Protein 9BAL (pdb70)

Organism: NCBI:txid537011

Sequence (552 aa):
LDPNAQLTTSSLLQTYGDFSLMDTYRNYIITGFTQHFAGGWNVTNYAGAVHHEDDIARRRIWDRYYEVAIKNLVDAIHKSEEDKANLNAALRIHRRVYLLSVLADTYGDIPASEAGLGYISGISNPKYDTVEDLLYGWFFTTELDACEQQQLGTGTDHISGDVTSMMGGDVAKWKKYANSLRMRYAMRISDVNPSKGQEEFEKAMNHADGYIASAADDAYIKYADSPYTYYDGANDYDFRTNALGEILYGQDPSSPTFVSSTLFYQLQNTGDPRLYRICRHYYNIKRSQVVKPDKEQNIDLTDEVLAYFQRNNIGEEPCNTGSAWYENWMNNVADAAEFPTLAKLAEQDANSYDNSDDYRRARLMRPCLNIDFEMPSCPGILITSAEVDFLLAEAKTKGWNVSSGGDAEESHYEAGVRASMMEEMMLNNYYLTSNKISEDEINAFIANNQLGENPKQTINTQAWILHMMNPSEAWANMMRRSDYPALLDRSRLATFPGDGFVYDDPNMSSMPTRLRYPELEGQYNSVNYKAAIERMGGTDDWHKKLWWDKSDVVNVQGDFNPPYGKGYIKIGSG

Solvent-accessible surface area: 20248 Å² total; per-residue (Å²): 190,76,17,19,48,12,0,34,45,0,1,18,0,7,12,8,0,4,21,0,2,5,0,12,14,2,0,1,2,4,6,0,6,0,6,3,0,8,108,18,13,2,23,20,10,2,0,3,36,25,61,35,58,10,1,65,34,0,5,45,44,4,13,111,22,0,0,92,22,0,14,39,0,34,105,66,0,148,122,49,24,7,0,11,0,0,0,43,0,2,28,0,6,0,0,3,13,0,0,7,3,0,3,22,0,1,2,82,83,4,28,74,24,41,33,79,43,144,55,94,2,88,6,9,46,5,91,93,2,1,20,76,0,3,91,20,0,54,47,0,0,96,43,2,41,98,18,150,33,134,3,72,6,20,41,4,29,4,62,17,61,41,49,54,1,29,57,1,0,0,0,0,3,0,8,0,0,2,6,0,4,49,36,44,75,87,63,0,62,107,14,0,34,94,0,21,104,42,106,48,21,48,0,71,55,46,84,20,8,0,39,0,117,16,26,89,30,88,9,72,19,94,104,50,54,164,125,41,96,15,115,18,5,0,2,0,6,0,2,2,0,71,57,33,37,13,9,10,2,0,0,1,7,0,1,19,38,0,77,119,38,58,5,21,3,20,45,19,1,0,41,0,14,1,8,46,100,16,32,49,90,82,5,38,119,134,31,3,18,64,4,1,111,39,0,52,41,12,8,144,133,80,129,67,9,10,32,10,3,10,14,3,3,0,24,73,8,32,144,11,107,31,4,91,8,82,56,0,74,54,0,15,143,54,14,143,151,55,58,139,13,14,64,51,70,70,32,24,6,12,0,1,7,0,7,1,15,8,7,0,4,34,0,55,8,14,0,14,0,0,4,4,2,6,1,16,6,13,7,0,3,0,66,58,72,62,15,116,6,101,48,85,16,46,58,31,1,53,43,0,1,82,22,1,0,62,17,9,13,90,46,13,8,84,65,93,111,5,52,114,113,60,0,61,56,6,9,73,123,22,86,15,53,186,60,42,64,64,30,1,3,12,6,4,4,7,14,7,6,15,7,4,15,10,1,3,1,11,1,1,2,1,14,33,7,19,5,3,32,16,76,62,8,37,61,32,89,82,74,60,8,83,56,87,24,135,66,29,62,31,1,14,2,0,77,3,5,81,123,21,19,140,131,5,46,112,30,36,143,41,2,20,115,118,28,71,28,94,24,54,6,37,80,70,14,69,0,4,116,59,110,23,57,78,60,52,106,18,113,24,94,80,37,124,17,9,62,145,158,82,78,112

InterPro domains:
  IPR011990 Tetratricopeptide-like helical domain superfamily [SSF48452] (30-576)
  IPR041662 SusD-like 2 [PF12771] (66-544)

Foldseek 3Di:
DALLQLVLFLQLCPQLALLLLLLVVQAQLLLLQQFDAFPRVLQDQLLVHDDLSNLARLVVVCLQRNVLSLQVSLVVCPQAQQSNLSSLLSLLLSVVLVCQFAFFAFDPPCHPCVNVQNDFGFGHGPVVSLVVLLVSLVVSLVSNPVGPDFSCSDQKLCRRPSLLVSQDSLLVQLVSLLLQCVLDVVSSLVSNCCSCPDPSHHFQAQNSFIWGWADQFWDDNCPPSVPRPSRFRSNLLCQCNPDVLGHIFGAPQNLCVCVVLVNPCNPVFWFFFLAQPADSGWGDCVRSPTQRVLLVVLCVVVVHDADAHHRNHHLPPLQDDFDFLVSGVVLVVVCVVPVVRRRDRSSSSSSRGTGGDSLLRGGRQIGGSDGSLVVLLSLLVCQVVVRPGPDHSQVSLLVSQVNLLVCCVPGGDPDDRQDPVSSVVSSVSQTCPDPNLQSSLQSVLVSCSSVSSSNLSSCLQSLDDAAADSVQDDHCVVVVRDNPDPPSNSFSHGFHNPCCCVSNVVSSQVVCVVQPGHRGRNGHHSSRDDHRHHDPFFDDPDGDTGDPPPPD

B-factor: mean 19.86, std 8.1, range [9.6, 83.69]

Radius of gyration: 23.1 Å; Cα contacts (8 Å, |Δi|>4): 1048; chains: 1; bounding box: 60×59×62 Å

Structure (mmCIF, N/CA/C/O backbone):
data_9BAL
#
_entry.id   9BAL
#
_cell.length_a   68.960
_cell.length_b   77.410
_cell.length_c   100.090
_cell.angle_alpha   90.000
_cell.angle_beta   90.000
_cell.angle_gamma   90.000
#
_symmetry.space_group_name_H-M   'P 21 21 21'
#
loop_
_entity.id
_entity.type
_entity.pdbx_description
1 polymer 'Surface glycan-binding protein A (SGBP-A)'
2 branched beta-D-glucopyranose-(1-4)-beta-D-glucopyranose-(1-4)-beta-D-glucopyranose-(1-4)-beta-D-glucopyranose-(1-4)-beta-D-glucopyranose
3 non-polymer 'MAGNESIUM ION'
4 water water
#
loop_
_atom_site.group_PDB
_atom_site.id
_atom_site.type_symbol
_atom_site.label_atom_id
_atom_site.label_alt_id
_atom_site.label_comp_id
_atom_site.label_asym_id
_atom_site.label_entity_id
_atom_site.label_seq_id
_atom_site.pdbx_PDB_ins_code
_atom_site.Cartn_x
_atom_site.Cartn_y
_atom_site.Cartn_z
_atom_site.occupancy
_atom_site.B_iso_or_equiv
_atom_site.auth_seq_id
_atom_site.auth_comp_id
_atom_site.auth_asym_id
_atom_site.auth_atom_id
_atom_site.pdbx_PDB_model_num
ATOM 1 N N . LEU A 1 19 ? -46.54657 11.32362 -25.37228 1.000 54.27111 48 LEU A N 1
ATOM 2 C CA . LEU A 1 19 ? -47.35574 10.52592 -26.28741 1.000 53.08913 48 LEU A CA 1
ATOM 3 C C . LEU A 1 19 ? -47.32865 11.12367 -27.69407 1.000 43.62735 48 LEU A C 1
ATOM 4 O O . LEU A 1 19 ? -47.36302 10.40134 -28.68821 1.000 49.64008 48 LEU A O 1
ATOM 9 N N . ASP A 1 20 ? -47.26983 12.44449 -27.77111 1.000 33.91966 49 ASP A N 1
ATOM 10 C CA . ASP A 1 20 ? -47.12259 13.11845 -29.05597 1.000 26.47569 49 ASP A CA 1
ATOM 11 C C . ASP A 1 20 ? -45.66870 12.99598 -29.51694 1.000 22.50904 49 ASP A C 1
ATOM 12 O O . ASP A 1 20 ? -44.75745 13.23506 -28.72254 1.000 19.41081 49 ASP A O 1
ATOM 17 N N . PRO A 1 21 ? -45.40444 12.57294 -30.75976 1.000 16.81131 50 PRO A N 1
ATOM 18 C CA . PRO A 1 21 ? -44.00687 12.29950 -31.12982 1.000 15.57054 50 PRO A CA 1
ATOM 19 C C . PRO A 1 21 ? -43.11380 13.53682 -31.14719 1.000 13.95389 50 PRO A C 1
ATOM 20 O O . PRO A 1 21 ? -41.91143 13.40608 -30.90222 1.000 14.88819 50 PRO A O 1
ATOM 24 N N . ASN A 1 22 ? -43.64659 14.73464 -31.42099 1.000 15.13454 51 ASN A N 1
ATOM 25 C CA . ASN A 1 22 ? -42.80612 15.92067 -31.27916 1.000 13.33729 51 ASN A CA 1
ATOM 26 C C . ASN A 1 22 ? -42.41908 16.14475 -29.82474 1.000 14.01331 51 ASN A C 1
ATOM 27 O O . ASN A 1 22 ? -41.28781 16.55158 -29.53943 1.000 13.16140 51 ASN A O 1
ATOM 32 N N . ALA A 1 23 ? -43.32019 15.83710 -28.89125 1.000 13.60054 52 ALA A N 1
ATOM 33 C CA . ALA A 1 23 ? -42.97260 15.98235 -27.48010 1.000 13.40082 52 ALA A CA 1
ATOM 34 C C . ALA A 1 23 ? -41.93608 14.95606 -27.05830 1.000 13.14874 52 ALA A C 1
ATOM 35 O O . ALA A 1 23 ? -41.08341 15.24936 -26.21088 1.000 13.87687 52 ALA A O 1
ATOM 37 N N . GLN A 1 24 ? -41.94989 13.76989 -27.68049 1.000 13.72817 53 GLN A N 1
ATOM 38 C CA . GLN A 1 24 ? -40.92435 12.77195 -27.39632 1.000 13.65539 53 GLN A CA 1
ATOM 39 C C . GLN A 1 24 ? -39.57211 13.20845 -27.94412 1.000 12.78865 53 GLN A C 1
ATOM 40 O O . GLN A 1 24 ? -38.52782 12.98262 -27.31175 1.000 13.58107 53 GLN A O 1
ATOM 46 N N . LEU A 1 25 ? -39.56171 13.86915 -29.10658 1.000 12.42157 54 LEU A N 1
ATOM 47 C CA . LEU A 1 25 ? -38.32443 14.48646 -29.57287 1.000 11.84522 54 LEU A CA 1
ATOM 48 C C . LEU A 1 25 ? -37.81786 15.50803 -28.56093 1.000 10.70187 54 LEU A C 1
ATOM 49 O O . LEU A 1 25 ? -36.62893 15.52412 -28.22263 1.000 11.53196 54 LEU A O 1
ATOM 54 N N . THR A 1 26 ? -38.70567 16.38089 -28.07752 1.000 11.32686 55 THR A N 1
ATOM 55 C CA . THR A 1 26 ? -38.27855 17.39767 -27.11204 1.000 11.66605 55 THR A CA 1
ATOM 56 C C . THR A 1 26 ? -37.61953 16.76432 -25.89409 1.000 12.02686 55 THR A C 1
ATOM 57 O O . THR A 1 26 ? -36.53302 17.18880 -25.46866 1.000 11.94147 55 THR A O 1
ATOM 61 N N . THR A 1 27 ? -38.29107 15.77463 -25.29448 1.000 11.90528 56 THR A N 1
ATOM 62 C CA . THR A 1 27 ? -37.76326 15.14578 -24.08916 1.000 12.40437 56 THR A CA 1
ATOM 63 C C . THR A 1 27 ? -36.40617 14.51776 -24.34682 1.000 12.32440 56 THR A C 1
ATOM 64 O O . THR A 1 27 ? -35.47458 14.65936 -23.53643 1.000 11.60708 56 THR A O 1
ATOM 68 N N . SER A 1 28 ? -36.27125 13.82134 -25.47830 1.000 11.19261 57 SER A N 1
ATOM 69 C CA A SER A 1 28 ? -35.02568 13.12395 -25.76301 0.670 11.25013 57 SER A CA 1
ATOM 70 C CA B SER A 1 28 ? -35.02396 13.12183 -25.75712 0.330 11.28424 57 SER A CA 1
ATOM 71 C C . SER A 1 28 ? -33.88561 14.08689 -26.05746 1.000 11.07741 57 SER A C 1
ATOM 72 O O . SER A 1 28 ? -32.73508 13.80362 -25.71263 1.000 12.36696 57 SER A O 1
ATOM 77 N N . LEU A 1 29 ? -34.18060 15.22142 -26.70107 1.000 11.44256 58 LEU A N 1
ATOM 78 C CA . LEU A 1 29 ? -33.15209 16.23230 -26.92053 1.000 10.01933 58 LEU A CA 1
ATOM 79 C C . LEU A 1 29 ? -32.72755 16.86191 -25.60697 1.000 10.19331 58 LEU A C 1
ATOM 80 O O . LEU A 1 29 ? -31.52648 16.99441 -25.32430 1.000 11.34970 58 LEU A O 1
ATOM 85 N N . LEU A 1 30 ? -33.70170 17.27504 -24.79294 1.000 10.17982 59 LEU A N 1
ATOM 86 C CA . LEU A 1 30 ? -33.34369 17.94286 -23.54359 1.000 9.59832 59 LEU A CA 1
ATOM 87 C C . LEU A 1 30 ? -32.59097 17.02080 -22.60060 1.000 10.97502 59 LEU A C 1
ATOM 88 O O . LEU A 1 30 ? -31.73509 17.48911 -21.84482 1.000 11.61500 59 LEU A O 1
ATOM 93 N N . GLN A 1 31 ? -32.89157 15.71213 -22.61013 1.000 10.83133 60 GLN A N 1
ATOM 94 C CA . GLN A 1 31 ? -32.21432 14.82684 -21.66245 1.000 11.18682 60 GLN A CA 1
ATOM 95 C C . GLN A 1 31 ? -30.70821 14.80691 -21.86079 1.000 12.42679 60 GLN A C 1
ATOM 96 O O . GLN A 1 31 ? -29.95941 14.60168 -20.89507 1.000 13.14920 60 GLN A O 1
ATOM 102 N N . THR A 1 32 ? -30.24362 15.03315 -23.09113 1.000 12.04266 61 THR A N 1
ATOM 103 C CA . THR A 1 32 ? -28.83439 14.90793 -23.43941 1.000 10.21997 61 THR A CA 1
ATOM 104 C C . THR A 1 32 ? -27.92790 15.51889 -22.37690 1.000 11.87385 61 THR A C 1
ATOM 105 O O . THR A 1 32 ? -27.05133 14.83909 -21.82070 1.000 13.34840 61 THR A O 1
ATOM 109 N N . TYR A 1 33 ? -28.14545 16.80157 -22.07520 1.000 11.09475 62 TYR A N 1
ATOM 110 C CA . TYR A 1 33 ? -27.40808 17.47556 -21.00924 1.000 11.57407 62 TYR A CA 1
ATOM 111 C C . TYR A 1 33 ? -28.28879 17.86147 -19.83920 1.000 13.19294 62 TYR A C 1
ATOM 112 O O . TYR A 1 33 ? -27.77582 18.42258 -18.86791 1.000 13.80216 62 TYR A O 1
ATOM 121 N N . GLY A 1 34 ? -29.59173 17.62363 -19.91145 1.000 10.27460 63 GLY A N 1
ATOM 122 C CA . GLY A 1 34 ? -30.47063 18.15317 -18.89356 1.000 11.84464 63 GLY A CA 1
ATOM 123 C C . GLY A 1 34 ? -30.78641 17.24297 -17.74173 1.000 11.52227 63 GLY A C 1
ATOM 124 O O . GLY A 1 34 ? -31.49157 17.68346 -16.83748 1.000 13.14380 63 GLY A O 1
ATOM 125 N N . ASP A 1 35 ? -30.28978 16.00439 -17.73401 1.000 13.83025 64 ASP A N 1
ATOM 126 C CA . ASP A 1 35 ? -30.64514 15.01840 -16.71286 1.000 12.93897 64 ASP A CA 1
ATOM 127 C C . ASP A 1 35 ? -29.53416 14.94860 -15.66484 1.000 13.17817 64 ASP A C 1
ATOM 128 O O . ASP A 1 35 ? -28.46803 14.36494 -15.89682 1.000 13.44688 64 ASP A O 1
ATOM 133 N N . PHE A 1 36 ? -29.79141 15.55653 -14.49674 1.000 12.55285 65 PHE A N 1
ATOM 134 C CA . PHE A 1 36 ? -28.79394 15.57382 -13.43271 1.000 13.55714 65 PHE A CA 1
ATOM 135 C C . PHE A 1 36 ? -28.43721 14.16752 -12.96993 1.000 16.18772 65 PHE A C 1
ATOM 136 O O . PHE A 1 36 ? -27.32185 13.94117 -12.48378 1.000 15.70828 65 PHE A O 1
ATOM 144 N N . SER A 1 37 ? -29.35222 13.21303 -13.13670 1.000 15.22616 66 SER A N 1
ATOM 145 C CA . SER A 1 37 ? -29.14041 11.88053 -12.59947 1.000 18.14276 66 SER A CA 1
ATOM 146 C C . SER A 1 37 ? -28.20323 11.04467 -13.45632 1.000 17.14453 66 SER A C 1
ATOM 147 O O . SER A 1 37 ? -27.87021 9.92626 -13.05332 1.000 22.89358 66 SER A O 1
ATOM 150 N N . LEU A 1 38 ? -27.74052 11.54304 -14.60058 1.000 13.52956 67 LEU A N 1
ATOM 151 C CA . LEU A 1 38 ? -26.60682 10.90576 -15.24076 1.000 15.71832 67 LEU A CA 1
ATOM 152 C C . LEU A 1 38 ? -25.33219 11.72403 -15.14956 1.000 14.99127 67 LEU A C 1
ATOM 153 O O . LEU A 1 38 ? -24.27320 11.21788 -15.52541 1.000 15.27145 67 LEU A O 1
ATOM 158 N N . MET A 1 39 ? -25.39304 12.95412 -14.61982 1.000 14.58028 68 MET A N 1
ATOM 159 C CA . MET A 1 39 ? -24.21391 13.81867 -14.62784 1.000 15.83558 68 MET A CA 1
ATOM 160 C C . MET A 1 39 ? -23.12926 13.39209 -13.65832 1.000 14.87808 68 MET A C 1
ATOM 161 O O . MET A 1 39 ? -21.98839 13.83863 -13.81940 1.000 14.77693 68 MET A O 1
ATOM 166 N N . ASP A 1 40 ? -23.43271 12.56146 -12.66086 1.000 13.75177 69 ASP A N 1
ATOM 167 C CA . ASP A 1 40 ? -22.34157 12.06227 -11.83093 1.000 14.39942 69 ASP A CA 1
ATOM 168 C C . ASP A 1 40 ? -21.33281 11.26999 -12.65064 1.000 14.95644 69 ASP A C 1
ATOM 169 O O . ASP A 1 40 ? -20.14883 11.26880 -12.32115 1.000 15.47528 69 ASP A O 1
ATOM 174 N N . THR A 1 41 ? -21.74668 10.62534 -13.74423 1.000 12.18636 70 THR A N 1
ATOM 175 C CA . THR A 1 41 ? -20.75457 9.94710 -14.57098 1.000 11.92830 70 THR A CA 1
ATOM 176 C C . THR A 1 41 ? -19.79639 10.95662 -15.19065 1.000 12.26174 70 THR A C 1
ATOM 177 O O . THR A 1 41 ? -18.59730 10.68387 -15.32470 1.000 12.56333 70 THR A O 1
ATOM 181 N N . TYR A 1 42 ? -20.30081 12.13575 -15.55229 1.000 11.58983 71 TYR A N 1
ATOM 182 C CA . TYR A 1 42 ? -19.44432 13.14354 -16.17075 1.000 11.86370 71 TYR A CA 1
ATOM 183 C C . TYR A 1 42 ? -18.56328 13.86044 -15.15298 1.000 11.78359 71 TYR A C 1
ATOM 184 O O . TYR A 1 42 ? -17.39013 14.12277 -15.43645 1.000 13.11842 71 TYR A O 1
ATOM 193 N N . ARG A 1 43 ? -19.10156 14.19619 -13.97719 1.000 12.23232 72 ARG A N 1
ATOM 194 C CA . ARG A 1 43 ? -18.26509 14.83814 -12.96354 1.000 12.36857 72 ARG A CA 1
ATOM 195 C C . ARG A 1 43 ? -17.27159 13.85422 -12.37267 1.000 13.31328 72 ARG A C 1
ATOM 196 O O . ARG A 1 43 ? -16.08974 14.18403 -12.19158 1.000 14.30813 72 ARG A O 1
ATOM 204 N N . ASN A 1 44 ? -17.72369 12.63205 -12.07301 1.000 11.64359 73 ASN A N 1
ATOM 205 C CA . ASN A 1 44 ? -16.89974 11.70331 -11.30615 1.000 12.13756 73 ASN A CA 1
ATOM 206 C C . ASN A 1 44 ? -15.88977 10.97706 -12.18072 1.000 11.49315 73 ASN A C 1
ATOM 207 O O . ASN A 1 44 ? -14.78273 10.67421 -11.70817 1.000 12.48166 73 ASN A O 1
ATOM 212 N N . TYR A 1 45 ? -16.24542 10.66911 -13.43156 1.000 11.22440 74 TYR A N 1
ATOM 213 C CA . TYR A 1 45 ? -15.35673 9.94305 -14.33794 1.000 11.87064 74 TYR A CA 1
ATOM 214 C C . TYR A 1 45 ? -14.90601 10.77645 -15.53143 1.000 11.87946 74 TYR A C 1
ATOM 215 O O . TYR A 1 45 ? -13.72536 11.11246 -15.62567 1.000 14.09564 74 TYR A O 1
ATOM 224 N N . ILE A 1 46 ? -15.80465 11.11977 -16.45636 1.000 11.39905 75 ILE A N 1
ATOM 225 C CA A ILE A 1 46 ? -15.38816 11.47832 -17.81710 0.337 12.82462 75 ILE A CA 1
ATOM 226 C CA B ILE A 1 46 ? -15.31759 11.43215 -17.79493 0.663 12.79693 75 ILE A CA 1
ATOM 227 C C . ILE A 1 46 ? -14.52908 12.73936 -17.81665 1.000 12.96647 75 ILE A C 1
ATOM 228 O O . ILE A 1 46 ? -13.46814 12.79156 -18.44084 1.000 12.43748 75 ILE A O 1
ATOM 237 N N . THR A 1 47 ? -14.99007 13.79739 -17.12255 1.000 12.32809 76 THR A N 1
ATOM 238 C CA . THR A 1 47 ? -14.20654 15.04254 -17.16276 1.000 12.29216 76 THR A CA 1
ATOM 239 C C . THR A 1 47 ? -12.93625 14.95897 -16.33269 1.000 14.04526 76 THR A C 1
ATOM 240 O O . THR A 1 47 ? -12.08541 15.85904 -16.43031 1.000 13.75401 76 THR A O 1
ATOM 244 N N . GLY A 1 48 ? -12.80115 13.92406 -15.50812 1.000 13.08197 77 GLY A N 1
ATOM 245 C CA . GLY A 1 48 ? -11.54470 13.63919 -14.84874 1.000 12.54530 77 GLY A CA 1
ATOM 246 C C . GLY A 1 48 ? -10.62433 12.84056 -15.74570 1.000 12.34261 77 GLY A C 1
ATOM 247 O O . GLY A 1 48 ? -9.41503 13.11023 -15.77826 1.000 15.00939 77 GLY A O 1
ATOM 248 N N . PHE A 1 49 ? -11.18575 11.86532 -16.47979 1.000 13.07522 78 PHE A N 1
ATOM 249 C CA . PHE A 1 49 ? -10.40010 11.10345 -17.45493 1.000 14.58594 78 PHE A CA 1
ATOM 250 C C . PHE A 1 49 ? -9.73347 12.03100 -18.46124 1.000 12.86865 78 PHE A C 1
ATOM 251 O O . PHE A 1 49 ? -8.57219 11.82329 -18.84234 1.000 14.54385 78 PHE A O 1
ATOM 259 N N . THR A 1 50 ? -10.48495 13.01324 -18.96327 1.000 11.84287 79 THR A N 1
ATOM 260 C CA . THR A 1 50 ? -9.93811 13.94244 -19.94671 1.000 12.78344 79 THR A CA 1
ATOM 261 C C . THR A 1 50 ? -8.94474 14.91350 -19.33672 1.000 13.03467 79 THR A C 1
ATOM 262 O O . THR A 1 50 ? -8.30734 15.66416 -20.07630 1.000 13.14920 79 THR A O 1
ATOM 266 N N . GLN A 1 51 ? -8.82687 14.92696 -18.00651 1.000 12.36848 80 GLN A N 1
ATOM 267 C CA . GLN A 1 51 ? -7.96330 15.84846 -17.27118 1.000 12.12591 80 GLN A CA 1
ATOM 268 C C . GLN A 1 51 ? -8.31416 17.31037 -17.53191 1.000 13.52301 80 GLN A C 1
ATOM 269 O O . GLN A 1 51 ? -7.43944 18.18254 -17.46855 1.000 14.66553 80 GLN A O 1
ATOM 275 N N . HIS A 1 52 ? -9.59776 17.61347 -17.79522 1.000 11.72191 81 HIS A N 1
ATOM 276 C CA . HIS A 1 52 ? -9.98573 19.01706 -17.75657 1.000 11.77770 81 HIS A CA 1
ATOM 277 C C . HIS A 1 52 ? -10.06255 19.50798 -16.32139 1.000 12.88435 81 HIS A C 1
ATOM 278 O O . HIS A 1 52 ? -9.63056 20.62694 -16.01963 1.000 12.75385 81 HIS A O 1
ATOM 285 N N . PHE A 1 53 ? -10.58474 18.67537 -15.42617 1.000 11.47244 82 PHE A N 1
ATOM 286 C CA . PHE A 1 53 ? -10.88098 19.08000 -14.05857 1.000 11.88326 82 PHE A CA 1
ATOM 287 C C . PHE A 1 53 ? -10.21282 18.14419 -13.06213 1.000 12.15188 82 PHE A C 1
ATOM 288 O O . PHE A 1 53 ? -10.13057 16.92750 -13.26982 1.000 13.79550 82 PHE A O 1
ATOM 296 N N . ALA A 1 54 ? -9.73078 18.73233 -11.97523 1.000 12.20266 83 ALA A N 1
ATOM 297 C CA . ALA A 1 54 ? -9.15389 17.99175 -10.86692 1.000 12.44134 83 ALA A CA 1
ATOM 298 C C . ALA A 1 54 ? -9.22632 18.88641 -9.64873 1.000 14.98561 83 ALA A C 1
ATOM 299 O O . ALA A 1 54 ? -9.09112 20.11001 -9.75738 1.000 15.95984 83 ALA A O 1
ATOM 301 N N . GLY A 1 55 ? -9.44068 18.26451 -8.48776 1.000 13.33943 84 GLY A N 1
ATOM 302 C CA . GLY A 1 55 ? -9.38430 18.94384 -7.20361 1.000 14.13375 84 GLY A CA 1
ATOM 303 C C . GLY A 1 55 ? -10.65018 18.78687 -6.38787 1.000 14.53868 84 GLY A C 1
ATOM 304 O O . GLY A 1 55 ? -10.59329 18.79387 -5.15650 1.000 16.22240 84 GLY A O 1
ATOM 305 N N . GLY A 1 56 ? -11.79417 18.67214 -7.05174 1.000 14.32404 85 GLY A N 1
ATOM 306 C CA . GLY A 1 56 ? -13.01792 18.38678 -6.33807 1.000 16.87191 85 GLY A CA 1
ATOM 307 C C . GLY A 1 56 ? -12.98677 17.00648 -5.71200 1.000 15.34251 85 GLY A C 1
ATOM 308 O O . GLY A 1 56 ? -12.27493 16.09850 -6.14939 1.000 15.31477 85 GLY A O 1
ATOM 309 N N . TRP A 1 57 ? -13.77507 16.83925 -4.64782 1.000 16.23326 86 TRP A N 1
ATOM 310 C CA . TRP A 1 57 ? -13.78943 15.55457 -3.96428 1.000 14.31505 86 TRP A CA 1
ATOM 311 C C . TRP A 1 57 ? -14.25732 14.44147 -4.89524 1.000 15.00644 86 TRP A C 1
ATOM 312 O O . TRP A 1 57 ? -13.64680 13.36410 -4.95325 1.000 15.26847 86 TRP A O 1
ATOM 323 N N . ASN A 1 58 ? -15.33822 14.69213 -5.63171 1.000 13.96346 87 ASN A N 1
ATOM 324 C CA . ASN A 1 58 ? -15.94719 13.63992 -6.44574 1.000 16.06803 87 ASN A CA 1
ATOM 325 C C . ASN A 1 58 ? -14.97899 13.11393 -7.49578 1.000 14.63078 87 ASN A C 1
ATOM 326 O O . ASN A 1 58 ? -14.78244 11.89866 -7.62058 1.000 15.98659 87 ASN A O 1
ATOM 331 N N . VAL A 1 59 ? -14.34736 14.01372 -8.25007 1.000 14.70800 88 VAL A N 1
ATOM 332 C CA . VAL A 1 59 ? -13.47194 13.55853 -9.32180 1.000 13.01255 88 VAL A CA 1
ATOM 333 C C . VAL A 1 59 ? -12.22753 12.89631 -8.74969 1.000 15.11276 88 VAL A C 1
ATOM 334 O O . VAL A 1 59 ? -11.68580 11.96944 -9.36043 1.000 16.31606 88 VAL A O 1
ATOM 338 N N . THR A 1 60 ? -11.78533 13.30581 -7.55457 1.000 15.20614 89 THR A N 1
ATOM 339 C CA . THR A 1 60 ? -10.63600 12.65407 -6.92957 1.000 13.77687 89 THR A CA 1
ATOM 340 C C . THR A 1 60 ? -10.97109 11.22927 -6.50251 1.000 15.85062 89 THR A C 1
ATOM 341 O O . THR A 1 60 ? -10.15527 10.31421 -6.66085 1.000 16.31071 89 THR A O 1
ATOM 345 N N . ASN A 1 61 ? -12.16652 11.03180 -5.94151 1.000 15.29409 90 ASN A N 1
ATOM 346 C CA . ASN A 1 61 ? -12.55186 9.73843 -5.38809 1.000 14.60629 90 ASN A CA 1
ATOM 347 C C . ASN A 1 61 ? -12.75334 8.67943 -6.46746 1.000 14.38729 90 ASN A C 1
ATOM 348 O O . ASN A 1 61 ? -12.55954 7.48320 -6.21371 1.000 17.06568 90 ASN A O 1
ATOM 353 N N . TYR A 1 62 ? -13.15797 9.09825 -7.66191 1.000 14.86843 91 TYR A N 1
ATOM 354 C CA . TYR A 1 62 ? -13.55704 8.15967 -8.69833 1.000 13.83138 91 TYR A CA 1
ATOM 355 C C . TYR A 1 62 ? -12.51393 8.11282 -9.81369 1.000 13.72180 91 TYR A C 1
ATOM 356 O O . TYR A 1 62 ? -11.66104 7.21620 -9.80926 1.000 14.99430 91 TYR A O 1
ATOM 365 N N . ALA A 1 63 ? -12.52092 9.07738 -10.73756 1.000 13.82809 92 ALA A N 1
ATOM 366 C CA . ALA A 1 63 ? -11.49156 9.08737 -11.77785 1.000 13.24853 92 ALA A CA 1
ATOM 367 C C . ALA A 1 63 ? -10.09259 9.15451 -11.18198 1.000 13.09427 92 ALA A C 1
ATOM 368 O O . ALA A 1 63 ? -9.19075 8.44434 -11.63888 1.000 15.84558 92 ALA A O 1
ATOM 370 N N . GLY A 1 64 ? -9.89072 10.00929 -10.17438 1.000 14.57521 93 GLY A N 1
ATOM 371 C CA . GLY A 1 64 ? -8.55104 10.24118 -9.66339 1.000 15.50889 93 GLY A CA 1
ATOM 372 C C . GLY A 1 64 ? -7.94364 9.01272 -9.02470 1.000 16.72437 93 GLY A C 1
ATOM 373 O O . GLY A 1 64 ? -6.72069 8.85597 -9.01683 1.000 18.43635 93 GLY A O 1
ATOM 374 N N . ALA A 1 65 ? -8.78005 8.12578 -8.48413 1.000 15.05408 94 ALA A N 1
ATOM 375 C CA . ALA A 1 65 ? -8.33286 6.88987 -7.85859 1.000 16.00969 94 ALA A CA 1
ATOM 376 C C . ALA A 1 65 ? -8.46398 5.68704 -8.78597 1.000 19.07427 94 ALA A C 1
ATOM 377 O O . ALA A 1 65 ? -8.16021 4.56503 -8.37135 1.000 18.83748 94 ALA A O 1
ATOM 379 N N . VAL A 1 66 ? -8.87932 5.90411 -10.03530 1.000 16.93036 95 VAL A N 1
ATOM 380 C CA . VAL A 1 66 ? -9.18375 4.83513 -10.98632 1.000 16.93887 95 VAL A CA 1
ATOM 381 C C . VAL A 1 66 ? -10.06381 3.81717 -10.27226 1.000 17.22418 95 VAL A C 1
ATOM 382 O O . VAL A 1 66 ? -9.77934 2.61271 -10.25237 1.000 18.41906 95 VAL A O 1
ATOM 386 N N . HIS A 1 67 ? -11.15656 4.30996 -9.68436 1.000 15.84727 96 HIS A N 1
ATOM 387 C CA . HIS A 1 67 ? -12.00324 3.52570 -8.79424 1.000 16.74762 96 HIS A CA 1
ATOM 388 C C . HIS A 1 67 ? -13.35298 3.29835 -9.45898 1.000 15.79701 96 HIS A C 1
ATOM 389 O O . HIS A 1 67 ? -14.14575 4.23590 -9.60344 1.000 16.05583 96 HIS A O 1
ATOM 396 N N . HIS A 1 68 ? -13.62064 2.05141 -9.82399 1.000 15.59240 97 HIS A N 1
ATOM 397 C CA . HIS A 1 68 ? -14.89678 1.69588 -10.42432 1.000 15.71126 97 HIS A CA 1
ATOM 398 C C . HIS A 1 68 ? -15.97583 1.55547 -9.36037 1.000 15.37058 97 HIS A C 1
ATOM 399 O O . HIS A 1 68 ? -15.77422 0.89764 -8.33718 1.000 17.95007 97 HIS A O 1
ATOM 406 N N . GLU A 1 69 ? -17.12437 2.17212 -9.61199 1.000 14.48229 98 GLU A N 1
ATOM 407 C CA . GLU A 1 69 ? -18.31106 1.98875 -8.78847 1.000 15.78610 98 GLU A CA 1
ATOM 408 C C . GLU A 1 69 ? -19.50146 1.86544 -9.72406 1.000 16.09343 98 GLU A C 1
ATOM 409 O O . GLU A 1 69 ? -19.77264 2.78795 -10.50149 1.000 15.47182 98 GLU A O 1
ATOM 415 N N . ASP A 1 70 ? -20.20805 0.73206 -9.64241 1.000 16.97756 99 ASP A N 1
ATOM 416 C CA . ASP A 1 70 ? -21.28093 0.45866 -10.59482 1.000 16.08276 99 ASP A CA 1
ATOM 417 C C . ASP A 1 70 ? -22.33449 1.55705 -10.59178 1.000 15.19353 99 ASP A C 1
ATOM 418 O O . ASP A 1 70 ? -22.80015 1.97401 -11.66181 1.000 15.96333 99 ASP A O 1
ATOM 423 N N . ASP A 1 71 ? -22.70761 2.05830 -9.40604 1.000 17.34244 100 ASP A N 1
ATOM 424 C CA . ASP A 1 71 ? -23.78535 3.03700 -9.34837 1.000 16.57100 100 ASP A CA 1
ATOM 425 C C . ASP A 1 71 ? -23.42607 4.33037 -10.04420 1.000 16.57616 100 ASP A C 1
ATOM 426 O O . ASP A 1 71 ? -24.33147 5.06428 -10.45008 1.000 19.38647 100 ASP A O 1
ATOM 431 N N . ILE A 1 72 ? -22.13937 4.61790 -10.21533 1.000 14.92172 101 ILE A N 1
ATOM 432 C CA . ILE A 1 72 ? -21.73132 5.80696 -10.95138 1.000 15.63099 101 ILE A CA 1
ATOM 433 C C . ILE A 1 72 ? -21.54205 5.50043 -12.43207 1.000 15.57371 101 ILE A C 1
ATOM 434 O O . ILE A 1 72 ? -22.03708 6.22825 -13.29769 1.000 16.14875 101 ILE A O 1
ATOM 439 N N . ALA A 1 73 ? -20.86451 4.39509 -12.73887 1.000 14.29719 102 ALA A N 1
ATOM 440 C CA . ALA A 1 73 ? -20.52532 4.07267 -14.12196 1.000 14.22495 102 ALA A CA 1
ATOM 441 C C . ALA A 1 73 ? -21.75833 3.79582 -14.96100 1.000 15.25269 102 ALA A C 1
ATOM 442 O O . ALA A 1 73 ? -21.74925 4.06407 -16.16552 1.000 15.68160 102 ALA A O 1
ATOM 444 N N . ARG A 1 74 ? -22.82471 3.29001 -14.34605 1.000 13.79856 103 ARG A N 1
ATOM 445 C CA . ARG A 1 74 ? -23.98545 2.81356 -15.08845 1.000 14.16968 103 ARG A CA 1
ATOM 446 C C . ARG A 1 74 ? -24.89290 3.92091 -15.59213 1.000 14.82052 103 ARG A C 1
ATOM 447 O O . ARG A 1 74 ? -25.79118 3.63399 -16.37983 1.000 13.69478 103 ARG A O 1
ATOM 455 N N . ARG A 1 75 ? -24.69995 5.16836 -15.17339 1.000 13.57170 104 ARG A N 1
ATOM 456 C CA A ARG A 1 75 ? -25.79010 6.13705 -15.27779 0.325 12.97409 104 ARG A CA 1
ATOM 457 C CA B ARG A 1 75 ? -25.79651 6.13027 -15.28007 0.675 12.90410 104 ARG A CA 1
ATOM 458 C C . ARG A 1 75 ? -26.06980 6.55140 -16.71722 1.000 13.27067 104 ARG A C 1
ATOM 459 O O . ARG A 1 75 ? -27.22792 6.77319 -17.08270 1.000 13.87756 104 ARG A O 1
ATOM 474 N N . ILE A 1 76 ? -25.03624 6.69192 -17.54363 1.000 12.74476 105 ILE A N 1
ATOM 475 C CA . ILE A 1 76 ? -25.28376 7.09337 -18.93175 1.000 11.76006 105 ILE A CA 1
ATOM 476 C C . ILE A 1 76 ? -26.12477 6.03093 -19.62963 1.000 13.42291 105 ILE A C 1
ATOM 477 O O . ILE A 1 76 ? -27.14936 6.33131 -20.25366 1.000 13.42722 105 ILE A O 1
ATOM 482 N N . TRP A 1 77 ? -25.73304 4.76321 -19.48010 1.000 12.12058 106 TRP A N 1
ATOM 483 C CA . TRP A 1 77 ? -26.51526 3.65509 -20.01579 1.000 11.44733 106 TRP A CA 1
ATOM 484 C C . TRP A 1 77 ? -27.94057 3.66296 -19.47946 1.000 12.99975 106 TRP A C 1
ATOM 485 O O . TRP A 1 77 ? -28.90975 3.68294 -20.25056 1.000 13.14243 106 TRP A O 1
ATOM 496 N N . ASP A 1 78 ? -28.09052 3.58088 -18.15033 1.000 12.39963 107 ASP A N 1
ATOM 497 C CA . ASP A 1 78 ? -29.43480 3.42506 -17.59344 1.000 13.07841 107 ASP A CA 1
ATOM 498 C C . ASP A 1 78 ? -30.34193 4.58945 -17.93005 1.000 13.62944 107 ASP A C 1
ATOM 499 O O . ASP A 1 78 ? -31.50229 4.37272 -18.29962 1.000 14.81407 107 ASP A O 1
ATOM 504 N N . ARG A 1 79 ? -29.83944 5.82157 -17.84595 1.000 11.94352 108 ARG A N 1
ATOM 505 C CA . ARG A 1 79 ? -30.72982 6.95575 -18.05686 1.000 12.58456 108 ARG A CA 1
ATOM 506 C C . ARG A 1 79 ? -31.03675 7.17281 -19.53230 1.000 13.49940 108 ARG A C 1
ATOM 507 O O . ARG A 1 79 ? -32.19220 7.44953 -19.87712 1.000 13.18160 108 ARG A O 1
ATOM 515 N N . TYR A 1 80 ? -30.05658 7.01971 -20.43279 1.000 11.77541 109 TYR A N 1
ATOM 516 C CA . TYR A 1 80 ? -30.39495 7.21223 -21.83912 1.000 12.02957 109 TYR A CA 1
ATOM 517 C C . TYR A 1 80 ? -31.28736 6.08804 -22.34431 1.000 14.72603 109 TYR A C 1
ATOM 518 O O . TYR A 1 80 ? -32.23577 6.34664 -23.09141 1.000 15.00337 109 TYR A O 1
ATOM 527 N N . TYR A 1 81 ? -31.05573 4.83860 -21.92327 1.000 13.76605 110 TYR A N 1
ATOM 528 C CA . TYR A 1 81 ? -31.94617 3.78859 -22.40880 1.000 15.25368 110 TYR A CA 1
ATOM 529 C C . TYR A 1 81 ? -33.34523 3.92409 -21.81326 1.000 17.19561 110 TYR A C 1
ATOM 530 O O . TYR A 1 81 ? -34.34022 3.68875 -22.51303 1.000 21.36400 110 TYR A O 1
ATOM 539 N N . GLU A 1 82 ? -33.45469 4.34750 -20.54603 1.000 13.55630 111 GLU A N 1
ATOM 540 C CA . GLU A 1 82 ? -34.75624 4.40841 -19.88484 1.000 17.06304 111 GLU A CA 1
ATOM 541 C C . GLU A 1 82 ? -35.62246 5.55160 -20.40951 1.000 15.43556 111 GLU A C 1
ATOM 542 O O . GLU A 1 82 ? -36.85606 5.42552 -20.46197 1.000 18.49259 111 GLU A O 1
ATOM 548 N N . VAL A 1 83 ? -35.01016 6.66404 -20.80556 1.000 14.12460 112 VAL A N 1
ATOM 549 C CA . VAL A 1 83 ? -35.77360 7.84510 -21.19211 1.000 12.98780 112 VAL A CA 1
ATOM 550 C C . VAL A 1 83 ? -35.59838 8.13457 -22.67948 1.000 13.71637 112 VAL A C 1
ATOM 551 O O . VAL A 1 83 ? -36.50199 7.86160 -23.47549 1.000 14.47177 112 VAL A O 1
ATOM 555 N N . ALA A 1 84 ? -34.43732 8.65175 -23.08632 1.000 12.04393 113 ALA A N 1
ATOM 556 C CA . ALA A 1 84 ? -34.30960 9.11436 -24.46818 1.000 12.13298 113 ALA A CA 1
ATOM 557 C C . ALA A 1 84 ? -34.52147 7.99403 -25.48026 1.000 14.26296 113 ALA A C 1
ATOM 558 O O . ALA A 1 84 ? -35.26821 8.16676 -26.44553 1.000 13.96244 113 ALA A O 1
ATOM 560 N N . ILE A 1 85 ? -33.85812 6.85112 -25.30490 1.000 13.87223 114 ILE A N 1
ATOM 561 C CA . ILE A 1 85 ? -33.97399 5.81444 -26.32539 1.000 14.06121 114 ILE A CA 1
ATOM 562 C C . ILE A 1 85 ? -35.39822 5.28198 -26.38359 1.000 15.47230 114 ILE A C 1
ATOM 563 O O . ILE A 1 85 ? -35.93584 5.06136 -27.47337 1.000 15.93870 114 ILE A O 1
ATOM 568 N N . LYS A 1 86 ? -36.04920 5.09754 -25.23182 1.000 14.01545 115 LYS A N 1
ATOM 569 C CA . LYS A 1 86 ? -37.43212 4.62838 -25.24944 1.000 15.39515 115 LYS A CA 1
ATOM 570 C C . LYS A 1 86 ? -38.31801 5.61835 -26.00040 1.000 16.02803 115 LYS A C 1
ATOM 571 O O . LYS A 1 86 ? -39.09971 5.23285 -26.88328 1.000 16.51361 115 LYS A O 1
ATOM 577 N N . ASN A 1 87 ? -38.16040 6.91498 -25.70571 1.000 14.02080 116 ASN A N 1
ATOM 578 C CA . ASN A 1 87 ? -38.97947 7.92663 -26.37305 1.000 13.85789 116 ASN A CA 1
ATOM 579 C C . ASN A 1 87 ? -38.69937 7.98080 -27.86643 1.000 13.18450 116 ASN A C 1
ATOM 580 O O . ASN A 1 87 ? -39.63630 8.08192 -28.67176 1.000 13.14018 116 ASN A O 1
ATOM 585 N N . LEU A 1 88 ? -37.41938 7.93208 -28.24996 1.000 11.77005 117 LEU A N 1
ATOM 586 C CA . LEU A 1 88 ? -37.05234 8.01396 -29.65633 1.000 11.97128 117 LEU A CA 1
ATOM 587 C C . LEU A 1 88 ? -37.59338 6.81804 -30.41387 1.000 13.12683 117 LEU A C 1
ATOM 588 O O . LEU A 1 88 ? -38.15337 6.97710 -31.49404 1.000 13.31592 117 LEU A O 1
ATOM 593 N N . VAL A 1 89 ? -37.42257 5.60979 -29.87404 1.000 12.86939 118 VAL A N 1
ATOM 594 C CA . VAL A 1 89 ? -37.85938 4.41506 -30.60172 1.000 12.79007 118 VAL A CA 1
ATOM 595 C C . VAL A 1 89 ? -39.37235 4.41440 -30.75862 1.000 13.19969 118 VAL A C 1
ATOM 596 O O . VAL A 1 89 ? -39.91257 4.13196 -31.84940 1.000 13.03254 118 VAL A O 1
ATOM 600 N N . ASP A 1 90 ? -40.09151 4.78089 -29.69330 1.000 13.01824 119 ASP A N 1
ATOM 601 C CA . ASP A 1 90 ? -41.54174 4.86689 -29.79296 1.000 13.93983 119 ASP A CA 1
ATOM 602 C C . ASP A 1 90 ? -41.95840 5.90304 -30.83385 1.000 13.22513 119 ASP A C 1
ATOM 603 O O . ASP A 1 90 ? -42.81474 5.63256 -31.68581 1.000 14.63506 119 ASP A O 1
ATOM 608 N N . ALA A 1 91 ? -41.34369 7.09110 -30.79521 1.000 12.99848 120 ALA A N 1
ATOM 609 C CA . ALA A 1 91 ? -41.73230 8.16290 -31.70614 1.000 12.83919 120 ALA A CA 1
ATOM 610 C C . ALA A 1 91 ? -41.36810 7.83715 -33.14429 1.000 13.92653 120 ALA A C 1
ATOM 611 O O . ALA A 1 91 ? -42.09614 8.22280 -34.06142 1.000 13.74344 120 ALA A O 1
ATOM 613 N N . ILE A 1 92 ? -40.24886 7.14675 -33.36008 1.000 13.31342 121 ILE A N 1
ATOM 614 C CA . ILE A 1 92 ? -39.86363 6.73190 -34.70536 1.000 13.69502 121 ILE A CA 1
ATOM 615 C C . ILE A 1 92 ? -40.90971 5.78918 -35.27984 1.000 15.61175 121 ILE A C 1
ATOM 616 O O . ILE A 1 92 ? -41.31985 5.93120 -36.43836 1.000 16.27022 121 ILE A O 1
ATOM 621 N N . HIS A 1 93 ? -41.39718 4.84368 -34.46262 1.000 14.92381 122 HIS A N 1
ATOM 622 C CA . HIS A 1 93 ? -42.45447 3.94248 -34.91258 1.000 16.20466 122 HIS A CA 1
ATOM 623 C C . HIS A 1 93 ? -43.74822 4.69333 -35.24196 1.000 18.88892 122 HIS A C 1
ATOM 624 O O . HIS A 1 93 ? -44.51066 4.25709 -36.11081 1.000 26.32609 122 HIS A O 1
ATOM 631 N N . LYS A 1 94 ? -44.00093 5.83564 -34.59463 1.000 16.04636 123 LYS A N 1
ATOM 632 C CA . LYS A 1 94 ? -45.26374 6.56058 -34.70052 1.000 16.92403 123 LYS A CA 1
ATOM 633 C C . LYS A 1 94 ? -45.19410 7.75913 -35.63664 1.000 17.77828 123 LYS A C 1
ATOM 634 O O . LYS A 1 94 ? -46.12071 8.57206 -35.64919 1.000 25.85761 123 LYS A O 1
ATOM 640 N N . SER A 1 95 ? -44.11660 7.90711 -36.40360 1.000 16.74727 124 SER A N 1
ATOM 641 C CA . SER A 1 95 ? -43.94523 9.09157 -37.23909 1.000 16.61026 124 SER A CA 1
ATOM 642 C C . SER A 1 95 ? -43.68991 8.74514 -38.70202 1.000 20.49630 124 SER A C 1
ATOM 643 O O . SER A 1 95 ? -43.12925 9.56019 -39.44211 1.000 20.59895 124 SER A O 1
ATOM 646 N N . GLU A 1 96 ? -44.07975 7.55485 -39.15243 1.000 22.53680 125 GLU A N 1
ATOM 647 C CA A GLU A 1 96 ? -43.82553 7.20470 -40.54595 0.646 25.17461 125 GLU A CA 1
ATOM 648 C CA B GLU A 1 96 ? -43.83894 7.19599 -40.54536 0.354 25.18462 125 GLU A CA 1
ATOM 649 C C . GLU A 1 96 ? -44.58479 8.10568 -41.51360 1.000 27.64000 125 GLU A C 1
ATOM 650 O O . GLU A 1 96 ? -44.20811 8.18287 -42.68683 1.000 33.83229 125 GLU A O 1
ATOM 661 N N . ASP A 1 97 ? -45.61548 8.80985 -41.04575 1.000 24.33264 126 ASP A N 1
ATOM 662 C CA . ASP A 1 97 ? -46.36134 9.76973 -41.85062 1.000 25.84837 126 ASP A CA 1
ATOM 663 C C . ASP A 1 97 ? -45.82952 11.20026 -41.73620 1.000 21.72775 126 ASP A C 1
ATOM 664 O O . ASP A 1 97 ? -46.39558 12.10941 -42.35172 1.000 24.07864 126 ASP A O 1
ATOM 669 N N . LYS A 1 98 ? -44.77329 11.42698 -40.94991 1.000 17.78695 127 LYS A N 1
ATOM 670 C CA . LYS A 1 98 ? -44.21501 12.76371 -40.67882 1.000 17.65034 127 LYS A CA 1
ATOM 671 C C . LYS A 1 98 ? -42.71858 12.66989 -40.94990 1.000 14.92913 127 LYS A C 1
ATOM 672 O O . LYS A 1 98 ? -41.90349 12.52715 -40.02705 1.000 14.55343 127 LYS A O 1
ATOM 678 N N . ALA A 1 99 ? -42.34851 12.75761 -42.22608 1.000 14.55033 128 ALA A N 1
ATOM 679 C CA . ALA A 1 99 ? -40.99542 12.38935 -42.62482 1.000 14.55509 128 ALA A CA 1
ATOM 680 C C . ALA A 1 99 ? -39.93332 13.31101 -42.03496 1.000 13.13567 128 ALA A C 1
ATOM 681 O O . ALA A 1 99 ? -38.80891 12.86295 -41.78376 1.000 14.00107 128 ALA A O 1
ATOM 683 N N . ASN A 1 100 ? -40.24150 14.59701 -41.83324 1.000 13.09150 129 ASN A N 1
ATOM 684 C CA . ASN A 1 100 ? -39.21358 15.48772 -41.30718 1.000 12.09109 129 ASN A CA 1
ATOM 685 C C . ASN A 1 100 ? -38.91707 15.16674 -39.85180 1.000 12.64542 129 ASN A C 1
ATOM 686 O O . ASN A 1 100 ? -37.74994 15.01763 -39.45824 1.000 13.26977 129 ASN A O 1
ATOM 691 N N . LEU A 1 101 ? -39.97237 15.03903 -39.04725 1.000 12.30252 130 LEU A N 1
ATOM 692 C CA . LEU A 1 101 ? -39.81894 14.63878 -37.65224 1.000 12.13749 130 LEU A CA 1
ATOM 693 C C . LEU A 1 101 ? -39.16481 13.26922 -37.54929 1.000 11.94861 130 LEU A C 1
ATOM 694 O O . LEU A 1 101 ? -38.27853 13.05699 -36.71556 1.000 11.83299 130 LEU A O 1
ATOM 699 N N . ASN A 1 102 ? -39.58262 12.32674 -38.39053 1.000 12.03439 131 ASN A N 1
ATOM 700 C CA . ASN A 1 102 ? -39.00368 10.99059 -38.35078 1.000 11.17209 131 ASN A CA 1
ATOM 701 C C . ASN A 1 102 ? -37.49786 11.03770 -38.57007 1.000 11.34858 131 ASN A C 1
ATOM 702 O O . ASN A 1 102 ? -36.73572 10.38151 -37.84530 1.000 12.41512 131 ASN A O 1
ATOM 707 N N . ALA A 1 103 ? -37.04857 11.85285 -39.53582 1.000 11.73490 132 ALA A N 1
ATOM 708 C CA . ALA A 1 103 ? -35.61770 11.96332 -39.78611 1.000 12.46463 132 ALA A CA 1
ATOM 709 C C . ALA A 1 103 ? -34.89132 12.60665 -38.60926 1.000 12.21038 132 ALA A C 1
ATOM 710 O O . ALA A 1 103 ? -33.80247 12.15586 -38.22692 1.000 12.69056 132 ALA A O 1
ATOM 712 N N . ALA A 1 104 ? -35.48910 13.63029 -37.99676 1.000 11.26491 133 ALA A N 1
ATOM 713 C CA . ALA A 1 104 ? -34.82510 14.27365 -36.85671 1.000 11.02706 133 ALA A CA 1
ATOM 714 C C . ALA A 1 104 ? -34.72155 13.32793 -35.65986 1.000 11.98802 133 ALA A C 1
ATOM 715 O O . ALA A 1 104 ? -33.66740 13.25590 -35.00534 1.000 11.99474 133 ALA A O 1
ATOM 717 N N . LEU A 1 105 ? -35.78167 12.56461 -35.39049 1.000 11.58212 134 LEU A N 1
ATOM 718 C CA . LEU A 1 105 ? -35.74539 11.56438 -34.32519 1.000 10.97600 134 LEU A CA 1
ATOM 719 C C . LEU A 1 105 ? -34.62766 10.56390 -34.56570 1.000 11.84506 134 LEU A C 1
ATOM 720 O O . LEU A 1 105 ? -33.86125 10.22936 -33.64913 1.000 12.12439 134 LEU A O 1
ATOM 725 N N . ARG A 1 106 ? -34.52781 10.07185 -35.80169 1.000 12.09692 135 ARG A N 1
ATOM 726 C CA . ARG A 1 106 ? -33.51563 9.07087 -36.12394 1.000 11.19485 135 ARG A CA 1
ATOM 727 C C . ARG A 1 106 ? -32.10189 9.63171 -36.02177 1.000 11.89803 135 ARG A C 1
ATOM 728 O O . ARG A 1 106 ? -31.18533 8.91762 -35.58496 1.000 11.44494 135 ARG A O 1
ATOM 736 N N . ILE A 1 107 ? -31.91461 10.91207 -36.36592 1.000 10.47608 136 ILE A N 1
ATOM 737 C CA . ILE A 1 107 ? -30.60334 11.52712 -36.22632 1.000 11.17494 136 ILE A CA 1
ATOM 738 C C . ILE A 1 107 ? -30.21497 11.62862 -34.75721 1.000 10.84848 136 ILE A C 1
ATOM 739 O O . ILE A 1 107 ? -29.07168 11.31594 -34.38649 1.000 10.91323 136 ILE A O 1
ATOM 744 N N . HIS A 1 108 ? -31.14514 12.05533 -33.89592 1.000 10.66961 137 HIS A N 1
ATOM 745 C CA . HIS A 1 108 ? -30.78920 12.11151 -32.47864 1.000 10.70828 137 HIS A CA 1
ATOM 746 C C . HIS A 1 108 ? -30.55629 10.71475 -31.91504 1.000 11.79568 137 HIS A C 1
ATOM 747 O O . HIS A 1 108 ? -29.70689 10.53921 -31.02978 1.000 10.63126 137 HIS A O 1
ATOM 754 N N . ARG A 1 109 ? -31.26377 9.69945 -32.41506 1.000 11.16457 138 ARG A N 1
ATOM 755 C CA A ARG A 1 109 ? -30.97075 8.33859 -31.97588 0.600 11.04961 138 ARG A CA 1
ATOM 756 C CA B ARG A 1 109 ? -30.96702 8.34267 -31.96979 0.400 11.05472 138 ARG A CA 1
ATOM 757 C C . ARG A 1 109 ? -29.54927 7.93364 -32.35159 1.000 10.99189 138 ARG A C 1
ATOM 758 O O . ARG A 1 109 ? -28.83280 7.34266 -31.53440 1.000 11.39107 138 ARG A O 1
ATOM 773 N N . VAL A 1 110 ? -29.11187 8.25478 -33.58129 1.000 10.65237 139 VAL A N 1
ATOM 774 C CA . VAL A 1 110 ? -27.71545 7.99765 -33.95353 1.000 11.76022 139 VAL A CA 1
ATOM 775 C C . VAL A 1 110 ? -26.77297 8.70867 -32.99759 1.000 10.88027 139 VAL A C 1
ATOM 776 O O . VAL A 1 110 ? -25.78652 8.12986 -32.51847 1.000 11.28198 139 VAL A O 1
ATOM 780 N N . TYR A 1 111 ? -27.04838 9.98321 -32.72550 1.000 11.02078 140 TYR A N 1
ATOM 781 C CA . TYR A 1 111 ? -26.16718 10.74619 -31.84592 1.000 10.72460 140 TYR A CA 1
ATOM 782 C C . TYR A 1 111 ? -26.03082 10.06678 -30.47948 1.000 10.96776 140 TYR A C 1
ATOM 783 O O . TYR A 1 111 ? -24.91631 9.83467 -29.98105 1.000 11.01563 140 TYR A O 1
ATOM 792 N N . LEU A 1 112 ? -27.16015 9.73678 -29.85210 1.000 10.47427 141 LEU A N 1
ATOM 793 C CA . LEU A 1 112 ? -27.08366 9.14992 -28.51622 1.000 11.01333 141 LEU A CA 1
ATOM 794 C C . LEU A 1 112 ? -26.47401 7.75468 -28.54785 1.000 11.19734 141 LEU A C 1
ATOM 795 O O . LEU A 1 112 ? -25.73825 7.37567 -27.62967 1.000 11.47202 141 LEU A O 1
ATOM 800 N N . LEU A 1 113 ? -26.77201 6.96477 -29.57700 1.000 10.69525 142 LEU A N 1
ATOM 801 C CA . LEU A 1 113 ? -26.12874 5.66214 -29.67276 1.000 11.44604 142 LEU A CA 1
ATOM 802 C C . LEU A 1 113 ? -24.62940 5.80247 -29.85260 1.000 12.16725 142 LEU A C 1
ATOM 803 O O . LEU A 1 113 ? -23.87679 4.96383 -29.36452 1.000 12.30004 142 LEU A O 1
ATOM 808 N N . SER A 1 114 ? -24.16825 6.85884 -30.52798 1.000 10.30062 143 SER A N 1
ATOM 809 C CA . SER A 1 114 ? -22.72736 7.04017 -30.66104 1.000 10.46804 143 SER A CA 1
ATOM 810 C C . SER A 1 114 ? -22.10540 7.38053 -29.31724 1.000 12.84546 143 SER A C 1
ATOM 811 O O . SER A 1 114 ? -21.02793 6.87406 -28.99137 1.000 13.93515 143 SER A O 1
ATOM 814 N N . VAL A 1 115 ? -22.79442 8.18079 -28.50017 1.000 11.54513 144 VAL A N 1
ATOM 815 C CA . VAL A 1 115 ? -22.27419 8.44446 -27.15065 1.000 11.11215 144 VAL A CA 1
ATOM 816 C C . VAL A 1 115 ? -22.24760 7.15506 -26.32821 1.000 12.43438 144 VAL A C 1
ATOM 817 O O . VAL A 1 115 ? -21.25449 6.84006 -25.65201 1.000 12.81917 144 VAL A O 1
ATOM 821 N N . LEU A 1 116 ? -23.33072 6.37656 -26.37646 1.000 11.95687 145 LEU A N 1
ATOM 822 C CA . LEU A 1 116 ? -23.37402 5.13044 -25.61277 1.000 9.82879 145 LEU A CA 1
ATOM 823 C C . LEU A 1 116 ? -22.27437 4.16954 -26.05707 1.000 11.87701 145 LEU A C 1
ATOM 824 O O . LEU A 1 116 ? -21.57673 3.58129 -25.22130 1.000 11.98055 145 LEU A O 1
ATOM 829 N N . ALA A 1 117 ? -22.09213 4.00384 -27.37190 1.000 10.78963 146 ALA A N 1
ATOM 830 C CA . ALA A 1 117 ? -21.07341 3.07652 -27.86201 1.000 11.32596 146 ALA A CA 1
ATOM 831 C C . ALA A 1 117 ? -19.67085 3.57874 -27.54564 1.000 11.52699 146 ALA A C 1
ATOM 832 O O . ALA A 1 117 ? -18.78684 2.78403 -27.19640 1.000 13.74018 146 ALA A O 1
ATOM 834 N N . ASP A 1 118 ? -19.45181 4.89625 -27.63493 1.000 12.19104 147 ASP A N 1
ATOM 835 C CA . ASP A 1 118 ? -18.14065 5.44479 -27.30126 1.000 11.30861 147 ASP A CA 1
ATOM 836 C C . ASP A 1 118 ? -17.84677 5.35926 -25.81130 1.000 12.57451 147 ASP A C 1
ATOM 837 O O . ASP A 1 118 ? -16.68222 5.48350 -25.41400 1.000 12.39547 147 ASP A O 1
ATOM 842 N N . THR A 1 119 ? -18.87451 5.19732 -24.98581 1.000 11.87965 148 THR A N 1
ATOM 843 C CA . THR A 1 119 ? -18.68444 5.07332 -23.54679 1.000 11.58628 148 THR A CA 1
ATOM 844 C C . THR A 1 119 ? -18.43298 3.62438 -23.14350 1.000 11.89333 148 THR A C 1
ATOM 845 O O . THR A 1 119 ? -17.51342 3.34022 -22.36572 1.000 13.80885 148 THR A O 1
ATOM 849 N N . TYR A 1 120 ? -19.25867 2.69620 -23.64387 1.000 12.28096 149 TYR A N 1
ATOM 850 C CA . TYR A 1 120 ? -19.27314 1.32433 -23.14787 1.000 12.10718 149 TYR A CA 1
ATOM 851 C C . TYR A 1 120 ? -18.76111 0.27743 -24.13127 1.000 11.15102 149 TYR A C 1
ATOM 852 O O . TYR A 1 120 ? -18.37566 -0.81522 -23.70048 1.000 13.47479 149 TYR A O 1
ATOM 861 N N . GLY A 1 121 ? -18.75865 0.57101 -25.43286 1.000 13.14854 150 GLY A N 1
ATOM 862 C CA . GLY A 1 121 ? -18.38360 -0.40477 -26.43966 1.000 11.77510 150 GLY A CA 1
ATOM 863 C C . GLY A 1 121 ? -19.59854 -0.98700 -27.14376 1.000 12.31829 150 GLY A C 1
ATOM 864 O O . GLY A 1 121 ? -20.52098 -0.24676 -27.49067 1.000 13.37789 150 GLY A O 1
ATOM 865 N N . ASP A 1 122 ? -19.60710 -2.30303 -27.37338 1.000 13.26866 151 ASP A N 1
ATOM 866 C CA . ASP A 1 122 ? -20.78763 -2.95308 -27.94636 1.000 13.35026 151 ASP A CA 1
ATOM 867 C C . ASP A 1 122 ? -22.03902 -2.64535 -27.12918 1.000 12.77694 151 ASP A C 1
ATOM 868 O O . ASP A 1 122 ? -22.02680 -2.74434 -25.90114 1.000 14.29574 151 ASP A O 1
ATOM 873 N N . ILE A 1 123 ? -23.12809 -2.28954 -27.80930 1.000 13.10753 152 ILE A N 1
ATOM 874 C CA . ILE A 1 123 ? -24.34633 -1.85742 -27.11192 1.000 13.81283 152 ILE A CA 1
ATOM 875 C C . ILE A 1 123 ? -25.57118 -2.32709 -27.87632 1.000 13.08844 152 ILE A C 1
ATOM 876 O O . ILE A 1 123 ? -25.52617 -2.54614 -29.09394 1.000 13.87646 152 ILE A O 1
ATOM 881 N N . PRO A 1 124 ? -26.70507 -2.43635 -27.18961 1.000 13.18867 153 PRO A N 1
ATOM 882 C CA . PRO A 1 124 ? -27.96864 -2.67228 -27.90322 1.000 13.99510 153 PRO A CA 1
ATOM 883 C C . PRO A 1 124 ? -28.31957 -1.50600 -28.81608 1.000 14.50237 153 PRO A C 1
ATOM 884 O O . PRO A 1 124 ? -28.24980 -0.34195 -28.42094 1.000 15.28556 153 PRO A O 1
ATOM 888 N N . ALA A 1 125 ? -28.70023 -1.83390 -30.04659 1.000 13.68826 154 ALA A N 1
ATOM 889 C CA . ALA A 1 125 ? -29.11403 -0.81859 -31.01006 1.000 14.02162 154 ALA A CA 1
ATOM 890 C C . ALA A 1 125 ? -30.05243 -1.40861 -32.04802 1.000 15.75408 154 ALA A C 1
ATOM 891 O O . ALA A 1 125 ? -31.25268 -1.11444 -32.02527 1.000 16.04927 154 ALA A O 1
ATOM 893 N N . SER A 1 126 ? -29.53283 -2.26359 -32.93463 1.000 14.53925 155 SER A N 1
ATOM 894 C CA . SER A 1 126 ? -30.37134 -2.82304 -33.99353 1.000 15.70226 155 SER A CA 1
ATOM 895 C C . SER A 1 126 ? -31.54796 -3.62303 -33.44485 1.000 19.03285 155 SER A C 1
ATOM 896 O O . SER A 1 126 ? -32.61629 -3.65208 -34.07125 1.000 21.62491 155 SER A O 1
ATOM 899 N N . GLU A 1 127 ? -31.38658 -4.27948 -32.29310 1.000 15.71431 156 GLU A N 1
ATOM 900 C CA . GLU A 1 127 ? -32.47459 -5.03582 -31.68245 1.000 16.16806 156 GLU A CA 1
ATOM 901 C C . GLU A 1 127 ? -33.12984 -4.29087 -30.53052 1.000 16.78617 156 GLU A C 1
ATOM 902 O O . GLU A 1 127 ? -33.94193 -4.87777 -29.80493 1.000 18.09661 156 GLU A O 1
ATOM 908 N N . ALA A 1 128 ? -32.79705 -3.02022 -30.33808 1.000 15.72616 157 ALA A N 1
ATOM 909 C CA . ALA A 1 128 ? -33.41455 -2.22058 -29.28121 1.000 16.09933 157 ALA A CA 1
ATOM 910 C C . ALA A 1 128 ? -34.64591 -1.51876 -29.84612 1.000 17.64541 157 ALA A C 1
ATOM 911 O O . ALA A 1 128 ? -34.66012 -0.31335 -30.10483 1.000 18.65301 157 ALA A O 1
ATOM 913 N N . GLY A 1 129 ? -35.68926 -2.32381 -30.05697 1.000 15.87372 158 GLY A N 1
ATOM 914 C CA . GLY A 1 129 ? -36.93882 -1.85116 -30.62860 1.000 15.31964 158 GLY A CA 1
ATOM 915 C C . GLY A 1 129 ? -38.10854 -1.83187 -29.65986 1.000 14.43761 158 GLY A C 1
ATOM 916 O O . GLY A 1 129 ? -37.90735 -1.66613 -28.45233 1.000 15.77323 158 GLY A O 1
ATOM 917 N N . LEU A 1 130 ? -39.33407 -1.96318 -30.18497 1.000 16.86654 159 LEU A N 1
ATOM 918 C CA . LEU A 1 130 ? -40.53065 -1.82324 -29.35423 1.000 17.35625 159 LEU A CA 1
ATOM 919 C C . LEU A 1 130 ? -40.56861 -2.85121 -28.22495 1.000 18.63362 159 LEU A C 1
ATOM 920 O O . LEU A 1 130 ? -40.95012 -2.52463 -27.09570 1.000 19.49983 159 LEU A O 1
ATOM 925 N N . GLY A 1 131 ? -40.18155 -4.09595 -28.50278 1.000 17.66379 160 GLY A N 1
ATOM 926 C CA . GLY A 1 131 ? -40.15951 -5.09291 -27.43906 1.000 18.73030 160 GLY A CA 1
ATOM 927 C C . GLY A 1 131 ? -39.16574 -4.74512 -26.34467 1.000 17.89505 160 GLY A C 1
ATOM 928 O O . GLY A 1 131 ? -39.44247 -4.92413 -25.15546 1.000 18.97487 160 GLY A O 1
ATOM 929 N N . TYR A 1 132 ? -37.99523 -4.24640 -26.72550 1.000 15.81287 161 TYR A N 1
ATOM 930 C CA . TYR A 1 132 ? -36.99137 -3.93326 -25.71929 1.000 15.63845 161 TYR A CA 1
ATOM 931 C C . TYR A 1 132 ? -37.44563 -2.77876 -24.83721 1.000 20.62147 161 TYR A C 1
ATOM 932 O O . TYR A 1 132 ? -37.29127 -2.82579 -23.60590 1.000 19.18026 161 TYR A O 1
ATOM 941 N N . ILE A 1 133 ? -38.02153 -1.73448 -25.43741 1.000 20.37163 162 ILE A N 1
ATOM 942 C CA . ILE A 1 133 ? -38.37837 -0.58169 -24.61391 1.000 21.99697 162 ILE A CA 1
ATOM 943 C C . ILE A 1 133 ? -39.61356 -0.87100 -23.76202 1.000 24.53810 162 ILE A C 1
ATOM 944 O O . ILE A 1 133 ? -39.83783 -0.17814 -22.76238 1.000 27.80738 162 ILE A O 1
ATOM 949 N N . SER A 1 134 ? -40.40495 -1.89186 -24.11019 1.000 19.83613 163 SER A N 1
ATOM 950 C CA . SER A 1 134 ? -41.48523 -2.39491 -23.26211 1.000 23.74951 163 SER A CA 1
ATOM 951 C C . SER A 1 134 ? -41.00707 -3.40124 -22.22248 1.000 22.03599 163 SER A C 1
ATOM 952 O O . SER A 1 134 ? -41.81743 -3.85005 -21.40033 1.000 24.83964 163 SER A O 1
ATOM 955 N N . GLY A 1 135 ? -39.73192 -3.78104 -22.25635 1.000 21.89148 164 GLY A N 1
ATOM 956 C CA . GLY A 1 135 ? -39.15506 -4.66266 -21.25869 1.000 20.66561 164 GLY A CA 1
ATOM 957 C C . GLY A 1 135 ? -39.39300 -6.13586 -21.48147 1.000 17.18033 164 GLY A C 1
ATOM 958 O O . GLY A 1 135 ? -39.19026 -6.92589 -20.55382 1.000 19.99828 164 GLY A O 1
ATOM 959 N N . ILE A 1 136 ? -39.81963 -6.54573 -22.67305 1.000 18.46394 165 ILE A N 1
ATOM 960 C CA . ILE A 1 136 ? -40.20701 -7.92874 -22.90277 1.000 17.06768 165 ILE A CA 1
ATOM 961 C C . ILE A 1 136 ? -39.24877 -8.66357 -23.82083 1.000 14.34222 165 ILE A C 1
ATOM 962 O O . ILE A 1 136 ? -39.44033 -9.85693 -24.05059 1.000 15.53022 165 ILE A O 1
ATOM 967 N N . SER A 1 137 ? -38.20658 -7.99923 -24.31928 1.000 14.30782 166 SER A N 1
ATOM 968 C CA . SER A 1 137 ? -37.28528 -8.58858 -25.27598 1.000 15.01028 166 SER A CA 1
ATOM 969 C C . SER A 1 137 ? -35.86245 -8.23726 -24.87779 1.000 14.83503 166 SER A C 1
ATOM 970 O O . SER A 1 137 ? -35.61381 -7.11716 -24.42530 1.000 19.75287 166 SER A O 1
ATOM 973 N N . ASN A 1 138 ? -34.93670 -9.20784 -25.04703 1.000 17.99174 167 ASN A N 1
ATOM 974 C CA . ASN A 1 138 ? -33.51124 -9.06719 -24.73806 1.000 19.09337 167 ASN A CA 1
ATOM 975 C C . ASN A 1 138 ? -32.74741 -8.79128 -26.02782 1.000 17.84711 167 ASN A C 1
ATOM 976 O O . ASN A 1 138 ? -32.63451 -9.69615 -26.86634 1.000 20.79642 167 ASN A O 1
ATOM 981 N N . PRO A 1 139 ? -32.18382 -7.60801 -26.22177 1.000 17.83234 168 PRO A N 1
ATOM 982 C CA . PRO A 1 139 ? -31.41943 -7.34641 -27.44741 1.000 20.67055 168 PRO A CA 1
ATOM 983 C C . PRO A 1 139 ? -29.97336 -7.81274 -27.36418 1.000 19.15526 168 PRO A C 1
ATOM 984 O O . PRO A 1 139 ? -29.32053 -7.73180 -26.32245 1.000 18.18532 168 PRO A O 1
ATOM 988 N N . LYS A 1 140 ? -29.46269 -8.27257 -28.50135 1.000 16.43297 169 LYS A N 1
ATOM 989 C CA . LYS A 1 140 ? -28.02136 -8.45945 -28.59740 1.000 15.05079 169 LYS A CA 1
ATOM 990 C C . LYS A 1 140 ? -27.29834 -7.11658 -28.49576 1.000 15.43594 169 LYS A C 1
ATOM 991 O O . LYS A 1 140 ? -27.87466 -6.04333 -28.69808 1.000 15.32365 169 LYS A O 1
ATOM 997 N N . TYR A 1 141 ? -26.01457 -7.17624 -28.15565 1.000 16.01936 170 TYR A N 1
ATOM 998 C CA . TYR A 1 141 ? -25.17935 -5.98151 -28.18264 1.000 14.69912 170 TYR A CA 1
ATOM 999 C C . TYR A 1 141 ? -24.49213 -5.92104 -29.54258 1.000 13.38715 170 TYR A C 1
ATOM 1000 O O . TYR A 1 141 ? -23.69770 -6.80979 -29.86950 1.000 17.42789 170 TYR A O 1
ATOM 1009 N N . ASP A 1 142 ? -24.80928 -4.89488 -30.33699 1.000 13.54974 171 ASP A N 1
ATOM 1010 C CA . ASP A 1 142 ? -24.16008 -4.72831 -31.63709 1.000 13.87821 171 ASP A CA 1
ATOM 1011 C C . ASP A 1 142 ? -22.68056 -4.40085 -31.44749 1.000 14.71799 171 ASP A C 1
ATOM 1012 O O . ASP A 1 142 ? -22.30074 -3.69903 -30.51108 1.000 14.88146 171 ASP A O 1
ATOM 1017 N N . THR A 1 143 ? -21.84059 -4.87689 -32.36715 1.000 14.40636 172 THR A N 1
ATOM 1018 C CA . THR A 1 143 ? -20.42527 -4.53543 -32.26729 1.000 14.39548 172 THR A CA 1
ATOM 1019 C C . THR A 1 143 ? -20.19198 -3.08234 -32.67106 1.000 14.84209 172 THR A C 1
ATOM 1020 O O . THR A 1 143 ? -20.92943 -2.49941 -33.47491 1.000 14.87441 172 THR A O 1
ATOM 1024 N N . VAL A 1 144 ? -19.13719 -2.50118 -32.10029 1.000 13.40892 173 VAL A N 1
ATOM 1025 C CA . VAL A 1 144 ? -18.77587 -1.11538 -32.40737 1.000 14.07243 173 VAL A CA 1
ATOM 1026 C C . VAL A 1 144 ? -18.55028 -0.93186 -33.90614 1.000 13.95233 173 VAL A C 1
ATOM 1027 O O . VAL A 1 144 ? -18.99589 0.06097 -34.49944 1.000 15.09111 173 VAL A O 1
ATOM 1031 N N . GLU A 1 145 ? -17.84947 -1.87890 -34.54012 1.000 14.51141 174 GLU A N 1
ATOM 1032 C CA . GLU A 1 145 ? -17.59979 -1.79211 -35.97927 1.000 14.32681 174 GLU A CA 1
ATOM 1033 C C . GLU A 1 145 ? -18.91083 -1.73820 -36.76452 1.000 15.63200 174 GLU A C 1
ATOM 1034 O O . GLU A 1 145 ? -19.09361 -0.88733 -37.65506 1.000 16.19779 174 GLU A O 1
ATOM 1040 N N . ASP A 1 146 ? -19.84826 -2.62689 -36.42794 1.000 15.31120 175 ASP A N 1
ATOM 1041 C CA . ASP A 1 146 ? -21.12879 -2.65669 -37.13018 1.000 17.30998 175 ASP A CA 1
ATOM 1042 C C . ASP A 1 146 ? -21.94506 -1.40299 -36.84191 1.000 14.85326 175 ASP A C 1
ATOM 1043 O O . ASP A 1 146 ? -22.65435 -0.88780 -37.72177 1.000 17.74450 175 ASP A O 1
ATOM 1048 N N . LEU A 1 147 ? -21.87257 -0.90777 -35.61263 1.000 13.65394 176 LEU A N 1
ATOM 1049 C CA A LEU A 1 147 ? -22.59306 0.30714 -35.24276 0.658 14.97940 176 LEU A CA 1
ATOM 1050 C CA B LEU A 1 147 ? -22.61553 0.29342 -35.27022 0.342 14.99172 176 LEU A CA 1
ATOM 1051 C C . LEU A 1 147 ? -22.11447 1.49477 -36.05741 1.000 15.02930 176 LEU A C 1
ATOM 1052 O O . LEU A 1 147 ? -22.91806 2.27024 -36.57693 1.000 14.88287 176 LEU A O 1
ATOM 1061 N N . TYR A 1 148 ? -20.79190 1.66562 -36.16041 1.000 12.45994 177 TYR A N 1
ATOM 1062 C CA . TYR A 1 148 ? -20.28018 2.80078 -36.91902 1.000 14.46926 177 TYR A CA 1
ATOM 1063 C C . TYR A 1 148 ? -20.66430 2.68398 -38.39702 1.000 15.19758 177 TYR A C 1
ATOM 1064 O O . TYR A 1 148 ? -21.06459 3.68705 -39.02622 1.000 15.86147 177 TYR A O 1
ATOM 1073 N N . GLY A 1 149 ? -20.60212 1.46503 -38.96669 1.000 14.39799 178 GLY A N 1
ATOM 1074 C CA . GLY A 1 149 ? -21.07587 1.31173 -40.34433 1.000 15.08597 178 GLY A CA 1
ATOM 1075 C C . GLY A 1 149 ? -22.52263 1.74672 -40.49627 1.000 15.48492 178 GLY A C 1
ATOM 1076 O O . GLY A 1 149 ? -22.89592 2.46648 -41.44805 1.000 17.01950 178 GLY A O 1
ATOM 1077 N N . TRP A 1 150 ? -23.35043 1.35787 -39.53025 1.000 14.57416 179 TRP A N 1
ATOM 1078 C CA . TRP A 1 150 ? -24.75270 1.73971 -39.58069 1.000 15.66512 179 TRP A CA 1
ATOM 1079 C C . TRP A 1 150 ? -24.94478 3.24569 -39.38219 1.000 16.82136 179 TRP A C 1
ATOM 1080 O O . TRP A 1 150 ? -25.87049 3.81817 -39.96431 1.000 16.59929 179 TRP A O 1
ATOM 1091 N N . PHE A 1 151 ? -24.11704 3.90622 -38.55776 1.000 14.66675 180 PHE A N 1
ATOM 1092 C CA . PHE A 1 151 ? -24.22574 5.36560 -38.43101 1.000 14.63710 180 PHE A CA 1
ATOM 1093 C C . PHE A 1 151 ? -24.12966 6.02383 -39.79538 1.000 16.46237 180 PHE A C 1
ATOM 1094 O O . PHE A 1 151 ? -24.88804 6.95381 -40.10673 1.000 14.94095 180 PHE A O 1
ATOM 1102 N N . PHE A 1 152 ? -23.19069 5.56547 -40.62249 1.000 14.44335 181 PHE A N 1
ATOM 1103 C CA . PHE A 1 152 ? -23.04063 6.20313 -41.92990 1.000 14.20571 181 PHE A CA 1
ATOM 1104 C C . PHE A 1 152 ? -24.24992 5.96961 -42.82083 1.000 15.61114 181 PHE A C 1
ATOM 1105 O O . PHE A 1 152 ? -24.74519 6.91921 -43.45644 1.000 16.84470 181 PHE A O 1
ATOM 1113 N N . THR A 1 153 ? -24.76441 4.73087 -42.85858 1.000 14.48636 182 THR A N 1
ATOM 1114 C CA A THR A 1 153 ? -25.91582 4.51674 -43.73289 0.615 15.71373 182 THR A CA 1
ATOM 1115 C CA B THR A 1 153 ? -25.94034 4.44122 -43.68318 0.385 15.76722 182 THR A CA 1
ATOM 1116 C C . THR A 1 153 ? -27.16291 5.21492 -43.19833 1.000 14.13626 182 THR A C 1
ATOM 1117 O O . THR A 1 153 ? -27.93990 5.77738 -43.99409 1.000 16.05277 182 THR A O 1
ATOM 1124 N N . GLU A 1 154 ? -27.36574 5.22946 -41.88180 1.000 14.71284 183 GLU A N 1
ATOM 1125 C CA . GLU A 1 154 ? -28.56264 5.85416 -41.33633 1.000 13.78072 183 GLU A CA 1
ATOM 1126 C C . GLU A 1 154 ? -28.50153 7.36588 -41.47952 1.000 14.51230 183 GLU A C 1
ATOM 1127 O O . GLU A 1 154 ? -29.50768 7.99337 -41.81188 1.000 13.94113 183 GLU A O 1
ATOM 1133 N N . LEU A 1 155 ? -27.33791 7.97640 -41.26384 1.000 14.04396 184 LEU A N 1
ATOM 1134 C CA . LEU A 1 155 ? -27.28122 9.42546 -41.42398 1.000 13.60662 184 LEU A CA 1
ATOM 1135 C C . LEU A 1 155 ? -27.43429 9.83187 -42.87967 1.000 15.86312 184 LEU A C 1
ATOM 1136 O O . LEU A 1 155 ? -28.04242 10.87123 -43.15308 1.000 13.97385 184 LEU A O 1
ATOM 1141 N N . ASP A 1 156 ? -26.92397 9.02971 -43.82162 1.000 14.41680 185 ASP A N 1
ATOM 1142 C CA . ASP A 1 156 ? -27.15269 9.30574 -45.23955 1.000 17.00901 185 ASP A CA 1
ATOM 1143 C C . ASP A 1 156 ? -28.65173 9.28155 -45.54935 1.000 16.58066 185 ASP A C 1
ATOM 1144 O O . ASP A 1 156 ? -29.20304 10.22820 -46.14423 1.000 16.04966 185 ASP A O 1
ATOM 1149 N N . ALA A 1 157 ? -29.34009 8.23019 -45.08491 1.000 14.61213 186 ALA A N 1
ATOM 1150 C CA . ALA A 1 157 ? -30.77779 8.12186 -45.32703 1.000 14.42041 186 ALA A CA 1
ATOM 1151 C C . ALA A 1 157 ? -31.54537 9.27381 -44.69663 1.000 16.04251 186 ALA A C 1
ATOM 1152 O O . ALA A 1 157 ? -32.46289 9.83438 -45.31243 1.000 16.13349 186 ALA A O 1
ATOM 1154 N N . CYS A 1 158 ? -31.19508 9.63897 -43.46481 1.000 14.44418 187 CYS A N 1
ATOM 1155 C CA . CYS A 1 158 ? -31.92753 10.69911 -42.78073 1.000 13.54800 187 CYS A CA 1
ATOM 1156 C C . CYS A 1 158 ? -31.65995 12.04421 -43.41629 1.000 15.29169 187 CYS A C 1
ATOM 1157 O O . CYS A 1 158 ? -32.56766 12.88039 -43.52701 1.000 14.33024 187 CYS A O 1
ATOM 1160 N N . GLU A 1 159 ? -30.42128 12.27678 -43.83390 1.000 13.88455 188 GLU A N 1
ATOM 1161 C CA . GLU A 1 159 ? -30.09027 13.55670 -44.42800 1.000 15.19827 188 GLU A CA 1
ATOM 1162 C C . GLU A 1 159 ? -30.88470 13.74695 -45.71259 1.000 17.25875 188 GLU A C 1
ATOM 1163 O O . GLU A 1 159 ? -31.38879 14.84691 -45.97345 1.000 17.55664 188 GLU A O 1
ATOM 1169 N N . GLN A 1 160 ? -31.09741 12.65984 -46.47390 1.000 15.06688 189 GLN A N 1
ATOM 1170 C CA A GLN A 1 160 ? -31.90472 12.80894 -47.67656 0.584 16.59381 189 GLN A CA 1
ATOM 1171 C CA B GLN A 1 160 ? -31.91709 12.72642 -47.69024 0.416 16.62524 189 GLN A CA 1
ATOM 1172 C C . GLN A 1 160 ? -33.39400 12.89729 -47.36598 1.000 18.00535 189 GLN A C 1
ATOM 1173 O O . GLN A 1 160 ? -34.12308 13.60872 -48.07409 1.000 19.50582 189 GLN A O 1
ATOM 1184 N N . GLN A 1 161 ? -33.86272 12.20974 -46.32534 1.000 14.71400 190 GLN A N 1
ATOM 1185 C CA . GLN A 1 161 ? -35.28350 12.23090 -45.99766 1.000 14.92007 190 GLN A CA 1
ATOM 1186 C C . GLN A 1 161 ? -35.72794 13.59508 -45.46915 1.000 14.91152 190 GLN A C 1
ATOM 1187 O O . GLN A 1 161 ? -36.89214 13.98513 -45.64844 1.000 15.54304 190 GLN A O 1
ATOM 1193 N N . LEU A 1 162 ? -34.83951 14.32140 -44.79529 1.000 14.24692 191 LEU A N 1
ATOM 1194 C CA . LEU A 1 162 ? -35.19098 15.65899 -44.33698 1.000 12.86522 191 LEU A CA 1
ATOM 1195 C C . LEU A 1 162 ? -35.68338 16.51399 -45.48574 1.000 16.77010 191 LEU A C 1
ATOM 1196 O O . LEU A 1 162 ? -35.07140 16.54966 -46.55491 1.000 16.05365 191 LEU A O 1
ATOM 1201 N N . GLY A 1 163 ? -36.79856 17.20111 -45.26060 1.000 16.50055 192 GLY A N 1
ATOM 1202 C CA . GLY A 1 163 ? -37.38171 18.03295 -46.28419 1.000 19.02399 192 GLY A CA 1
ATOM 1203 C C . GLY A 1 163 ? -38.30801 17.31312 -47.23866 1.000 18.43821 192 GLY A C 1
ATOM 1204 O O . GLY A 1 163 ? -38.95496 17.97590 -48.06063 1.000 23.53953 192 GLY A O 1
ATOM 1205 N N . THR A 1 164 ? -38.40453 15.98543 -47.16765 1.000 15.67377 193 THR A N 1
ATOM 1206 C CA . THR A 1 164 ? -39.38455 15.28274 -47.99156 1.000 17.18583 193 THR A CA 1
ATOM 1207 C C . THR A 1 164 ? -40.75081 15.20520 -47.34119 1.000 21.10203 193 THR A C 1
ATOM 1208 O O . THR A 1 164 ? -41.70192 14.74169 -47.98677 1.000 20.40529 193 THR A O 1
ATOM 1212 N N . GLY A 1 165 ? -40.87606 15.64703 -46.09000 1.000 15.89655 194 GLY A N 1
ATOM 1213 C CA . GLY A 1 165 ? -42.17019 15.84796 -45.48481 1.000 17.96368 194 GLY A CA 1
ATOM 1214 C C . GLY A 1 165 ? -42.59193 17.29965 -45.59875 1.000 16.71201 194 GLY A C 1
ATOM 1215 O O . GLY A 1 165 ? -41.81320 18.17122 -45.97656 1.000 19.31118 194 GLY A O 1
ATOM 1216 N N . THR A 1 166 ? -43.86044 17.54091 -45.27192 1.000 18.70466 195 THR A N 1
ATOM 1217 C CA . THR A 1 166 ? -44.37601 18.89024 -45.09978 1.000 18.24956 195 THR A CA 1
ATOM 1218 C C . THR A 1 166 ? -44.61529 19.21783 -43.63683 1.000 19.67227 195 THR A C 1
ATOM 1219 O O . THR A 1 166 ? -45.10539 20.30819 -43.32817 1.000 22.03651 195 THR A O 1
ATOM 1223 N N . ASP A 1 167 ? -44.25716 18.31507 -42.73357 1.000 18.79149 196 ASP A N 1
ATOM 1224 C CA . ASP A 1 167 ? -44.51859 18.50863 -41.31818 1.000 17.59586 196 ASP A CA 1
ATOM 1225 C C . ASP A 1 167 ? -43.48505 19.41588 -40.66114 1.000 16.32381 196 ASP A C 1
ATOM 1226 O O . ASP A 1 167 ? -42.29852 19.39928 -40.98838 1.000 18.33395 196 ASP A O 1
ATOM 1231 N N . HIS A 1 168 ? -43.95926 20.18591 -39.68394 1.000 17.73002 197 HIS A N 1
ATOM 1232 C CA . HIS A 1 168 ? -43.12199 21.07017 -38.88768 1.000 17.36530 197 HIS A CA 1
ATOM 1233 C C . HIS A 1 168 ? -42.57848 20.29111 -37.69714 1.000 16.69975 197 HIS A C 1
ATOM 1234 O O . HIS A 1 168 ? -43.34127 19.62950 -36.98182 1.000 18.42105 197 HIS A O 1
ATOM 1241 N N . ILE A 1 169 ? -41.25421 20.32771 -37.52012 1.000 15.14462 198 ILE A N 1
ATOM 1242 C CA . ILE A 1 169 ? -40.58560 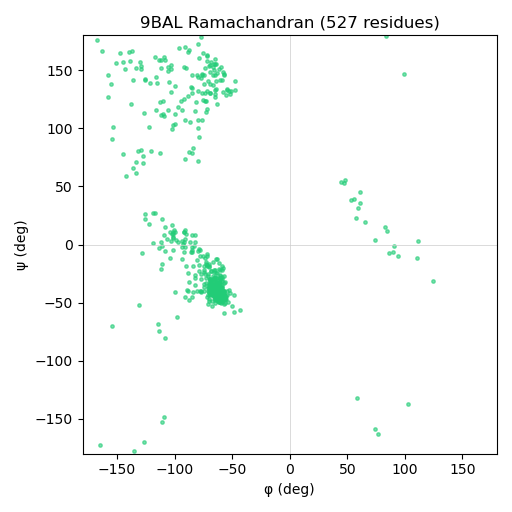19.69594 -36.37920 1.000 14.32299 198 ILE A CA 1
ATOM 1243 C C . ILE A 1 169 ? -40.73573 20.61847 -35.17653 1.000 16.38690 198 ILE A C 1
ATOM 1244 O O . ILE A 1 169 ? -39.76930 21.25298 -34.72600 1.000 17.20319 198 ILE A O 1
ATOM 1249 N N . SER A 1 170 ? -41.95573 20.69392 -34.64647 1.000 16.53073 199 SER A N 1
ATOM 1250 C CA . SER A 1 170 ? -42.26869 21.65566 -33.59621 1.000 16.66717 199 SER A CA 1
ATOM 1251 C C . SER A 1 170 ? -41.63947 21.29010 -32.25873 1.000 15.20454 199 SER A C 1
ATOM 1252 O O . SER A 1 170 ? -41.52245 22.16218 -31.38541 1.000 15.56648 199 SER A O 1
ATOM 1255 N N . GLY A 1 171 ? -41.22067 20.04681 -32.07833 1.000 12.82718 200 GLY A N 1
ATOM 1256 C CA . GLY A 1 171 ? -40.53546 19.67475 -30.85858 1.000 14.87530 200 GLY A CA 1
ATOM 1257 C C . GLY A 1 171 ? -39.06222 19.99236 -30.81424 1.000 15.23577 200 GLY A C 1
ATOM 1258 O O . GLY A 1 171 ? -38.38896 19.66912 -29.82548 1.000 14.11486 200 GLY A O 1
ATOM 1259 N N . ASP A 1 172 ? -38.52611 20.62429 -31.85676 1.000 13.25961 201 ASP A N 1
ATOM 1260 C CA . ASP A 1 172 ? -37.09707 20.91002 -31.92231 1.000 12.8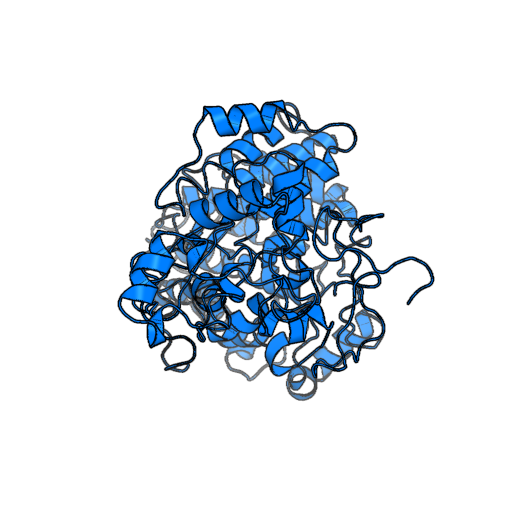2388 201 ASP A CA 1
ATOM 1261 C C . ASP A 1 172 ? -36.73414 22.02092 -30.93643 1.000 16.43834 201 ASP A C 1
ATOM 1262 O O . ASP A 1 172 ? -37.18421 23.16396 -31.08682 1.000 21.57961 201 ASP A O 1
ATOM 1267 N N . VAL A 1 173 ? -35.90284 21.68787 -29.94624 1.000 12.55253 202 VAL A N 1
ATOM 1268 C CA . VAL A 1 173 ? -35.38907 22.63908 -28.96821 1.000 13.20814 202 VAL A CA 1
ATOM 1269 C C . VAL A 1 173 ? -33.91482 22.92259 -29.18999 1.000 12.57375 202 VAL A C 1
ATOM 1270 O O . VAL A 1 173 ? -33.25036 23.46099 -28.29355 1.000 13.92474 202 VAL A O 1
ATOM 1274 N N . THR A 1 174 ? -33.37667 22.55370 -30.35024 1.000 11.65546 203 THR A N 1
ATOM 1275 C CA . THR A 1 174 ? -32.00283 22.87733 -30.71130 1.000 11.78714 203 THR A CA 1
ATOM 1276 C C . THR A 1 174 ? -31.91703 24.19897 -31.45138 1.000 13.84522 203 THR A C 1
ATOM 1277 O O . THR A 1 174 ? -32.90706 24.78734 -31.89333 1.000 13.18103 203 THR A O 1
ATOM 1281 N N . SER A 1 175 ? -30.67315 24.63482 -31.61523 1.000 12.84971 204 SER A N 1
ATOM 1282 C CA . SER A 1 175 ? -30.35284 25.79454 -32.42858 1.000 12.30757 204 SER A CA 1
ATOM 1283 C C . SER A 1 175 ? -30.80010 25.64515 -33.87543 1.000 13.94976 204 SER A C 1
ATOM 1284 O O . SER A 1 175 ? -30.89217 26.65115 -34.58368 1.000 15.64697 204 SER A O 1
ATOM 1287 N N . MET A 1 176 ? -31.05794 24.42573 -34.33891 1.000 12.43900 205 MET A N 1
ATOM 1288 C CA A MET A 1 176 ? -31.54962 24.21670 -35.70015 0.506 13.12693 205 MET A CA 1
ATOM 1289 C CA B MET A 1 176 ? -31.51519 24.28977 -35.71227 0.494 13.14991 205 MET A CA 1
ATOM 1290 C C . MET A 1 176 ? -32.93050 24.82489 -35.89902 1.000 16.68175 205 MET A C 1
ATOM 1291 O O . MET A 1 176 ? -33.30994 25.12529 -37.03212 1.000 15.14534 205 MET A O 1
ATOM 1300 N N . GLY A 1 177 ? -33.68961 25.00525 -34.81950 1.000 14.45845 206 GLY A N 1
ATOM 1301 C CA . GLY A 1 177 ? -34.97888 25.69459 -34.87527 1.000 14.89208 206 GLY A CA 1
ATOM 1302 C C . GLY A 1 177 ? -35.94463 25.14928 -35.90411 1.000 14.55829 206 GLY A C 1
ATOM 1303 O O . GLY A 1 177 ? -36.65751 25.92343 -36.55789 1.000 17.26358 206 GLY A O 1
ATOM 1304 N N . GLY A 1 178 ? -35.97844 23.82754 -36.06229 1.000 13.99963 207 GLY A N 1
ATOM 1305 C CA . GLY A 1 178 ? -36.87797 23.16348 -36.98331 1.000 15.82150 207 GLY A CA 1
ATOM 1306 C C . GLY A 1 178 ? -36.51018 23.28459 -38.44450 1.000 15.97134 207 GLY A C 1
ATOM 1307 O O . GLY A 1 178 ? -37.26438 22.79288 -39.29144 1.000 18.44031 207 GLY A O 1
ATOM 1308 N N . ASP A 1 179 ? -35.37524 23.90898 -38.77064 1.000 14.09331 208 ASP A N 1
ATOM 1309 C CA . ASP A 1 179 ? -34.99537 24.16766 -40.15641 1.000 15.48484 208 ASP A CA 1
ATOM 1310 C C . ASP A 1 179 ? -34.35275 22.90940 -40.72131 1.000 14.44813 208 ASP A C 1
ATOM 1311 O O . ASP A 1 179 ? -33.28331 22.50020 -40.25216 1.000 14.38479 208 ASP A O 1
ATOM 1316 N N . VAL A 1 180 ? -34.99277 22.29689 -41.72193 1.000 14.55500 209 VAL A N 1
ATOM 1317 C CA . VAL A 1 180 ? -34.46848 21.03356 -42.23122 1.000 13.88859 209 VAL A CA 1
ATOM 1318 C C . VAL A 1 180 ? -33.10786 21.22538 -42.89317 1.000 15.60222 209 VAL A C 1
ATOM 1319 O O . VAL A 1 180 ? -32.29200 20.30052 -42.88998 1.000 14.48101 209 VAL A O 1
ATOM 1323 N N . ALA A 1 181 ? -32.82861 22.40668 -43.45578 1.000 15.12918 210 ALA A N 1
ATOM 1324 C CA . ALA A 1 181 ? -31.50194 22.64369 -44.03608 1.000 14.73700 210 ALA A CA 1
ATOM 1325 C C . ALA A 1 181 ? -30.41653 22.59693 -42.96680 1.000 15.75693 210 ALA A C 1
ATOM 1326 O O . ALA A 1 181 ? -29.29746 22.09680 -43.20127 1.000 16.09792 210 ALA A O 1
ATOM 1328 N N . LYS A 1 182 ? -30.74132 23.07062 -41.76377 1.000 13.95972 211 LYS A N 1
ATOM 1329 C CA . LYS A 1 182 ? -29.77103 23.02834 -40.67581 1.000 13.57349 211 LYS A CA 1
ATOM 1330 C C . LYS A 1 182 ? -29.61273 21.61199 -40.13520 1.000 13.39865 211 LYS A C 1
ATOM 1331 O O . LYS A 1 182 ? -28.50062 21.20521 -39.78825 1.000 13.34655 211 LYS A O 1
ATOM 1337 N N . TRP A 1 183 ? -30.70496 20.83562 -40.07441 1.000 12.25357 212 TRP A N 1
ATOM 1338 C CA . TRP A 1 183 ? -30.58534 19.43110 -39.69198 1.000 11.48293 212 TRP A CA 1
ATOM 1339 C C . TRP A 1 183 ? -29.74660 18.65267 -40.70217 1.000 11.56565 212 TRP A C 1
ATOM 1340 O O . TRP A 1 183 ? -29.00606 17.74118 -40.32060 1.000 11.84466 212 TRP A O 1
ATOM 1351 N N . LYS A 1 184 ? -29.85118 18.99260 -41.99466 1.000 11.74038 213 LYS A N 1
ATOM 1352 C CA . LYS A 1 184 ? -29.03614 18.31788 -43.00789 1.000 12.89452 213 LYS A CA 1
ATOM 1353 C C . LYS A 1 184 ? -27.56089 18.60596 -42.78766 1.000 13.34703 213 LYS A C 1
ATOM 1354 O O . LYS A 1 184 ? -26.71890 17.69316 -42.84491 1.000 12.88748 213 LYS A O 1
ATOM 1360 N N . LYS A 1 185 ? -27.22363 19.88376 -42.54576 1.000 12.44799 214 LYS A N 1
ATOM 1361 C CA . LYS A 1 185 ? -25.82645 20.21655 -42.27318 1.000 11.94973 214 LYS A CA 1
ATOM 1362 C C . LYS A 1 185 ? -25.32312 19.50610 -41.01412 1.000 11.86782 214 LYS A C 1
ATOM 1363 O O . LYS A 1 185 ? -24.16101 19.06401 -40.95086 1.000 13.17839 214 LYS A O 1
ATOM 1369 N N . TYR A 1 186 ? -26.17632 19.40524 -39.99359 1.000 11.99780 215 TYR A N 1
ATOM 1370 C CA . TYR A 1 186 ? -25.82879 18.66921 -38.78234 1.000 11.67429 215 TYR A CA 1
ATOM 1371 C C . TYR A 1 186 ? -25.53878 17.19907 -39.08541 1.000 11.69625 215 TYR A C 1
ATOM 1372 O O . TYR A 1 186 ? -24.52866 16.64949 -38.62745 1.000 12.85319 215 TYR A O 1
ATOM 1381 N N . ALA A 1 187 ? -26.41772 16.54046 -39.84591 1.000 11.94632 216 ALA A N 1
ATOM 1382 C CA . ALA A 1 187 ? -26.19734 15.12915 -40.16888 1.000 12.47839 216 ALA A CA 1
ATOM 1383 C C . ALA A 1 187 ? -24.88659 14.93384 -40.92170 1.000 12.44439 216 ALA A C 1
ATOM 1384 O O . ALA A 1 187 ? -24.12297 13.99707 -40.63367 1.000 13.43397 216 ALA A O 1
ATOM 1386 N N . ASN A 1 188 ? -24.58911 15.82857 -41.86702 1.000 12.46284 217 ASN A N 1
ATOM 1387 C CA . ASN A 1 188 ? -23.33803 15.68514 -42.60779 1.000 12.20193 217 ASN A CA 1
ATOM 1388 C C . ASN A 1 188 ? -22.12263 15.95249 -41.71844 1.000 12.36952 217 ASN A C 1
ATOM 1389 O O . ASN A 1 188 ? -21.06363 15.32476 -41.90388 1.000 12.68730 217 ASN A O 1
ATOM 1394 N N . SER A 1 189 ? -22.25004 16.86581 -40.74877 1.000 12.05743 218 SER A N 1
ATOM 1395 C CA . SER A 1 189 ? -21.14614 17.12390 -39.82222 1.000 10.83149 218 SER A CA 1
ATOM 1396 C C . SER A 1 189 ? -20.90174 15.92537 -38.90779 1.000 11.60802 218 SER A C 1
ATOM 1397 O O . SER A 1 189 ? -19.74596 15.58978 -38.61861 1.000 12.22201 218 SER A O 1
ATOM 1400 N N . LEU A 1 190 ? -21.97070 15.26379 -38.45306 1.000 11.48820 219 LEU A N 1
ATOM 1401 C CA . LEU A 1 190 ? -21.79827 14.03275 -37.68709 1.000 12.48476 219 LEU A CA 1
ATOM 1402 C C . LEU A 1 190 ? -21.10654 12.96315 -38.51959 1.000 11.11154 219 LEU A C 1
ATOM 1403 O O . LEU A 1 190 ? -20.25781 12.22638 -38.00344 1.000 11.93581 219 LEU A O 1
ATOM 1408 N N . ARG A 1 191 ? -21.47109 12.83976 -39.79776 1.000 11.59082 220 ARG A N 1
ATOM 1409 C CA . ARG A 1 191 ? -20.77281 11.88404 -40.65718 1.000 11.33944 220 ARG A CA 1
ATOM 1410 C C . ARG A 1 191 ? -19.28061 12.17699 -40.70002 1.000 12.14679 220 ARG A C 1
ATOM 1411 O O . ARG A 1 191 ? -18.45814 11.25583 -40.68687 1.000 13.81220 220 ARG A O 1
ATOM 1419 N N . MET A 1 192 ? -18.92060 13.45687 -40.74866 1.000 12.35357 221 MET A N 1
ATOM 1420 C CA . MET A 1 192 ? -17.51548 13.85699 -40.76468 1.000 10.62408 221 MET A CA 1
ATOM 1421 C C . MET A 1 192 ? -16.82509 13.47957 -39.45031 1.000 10.85616 221 MET A C 1
ATOM 1422 O O . MET A 1 192 ? -15.70407 12.95174 -39.45071 1.000 12.75028 221 MET A O 1
ATOM 1427 N N . ARG A 1 193 ? -17.49714 13.71442 -38.32092 1.000 11.64179 222 ARG A N 1
ATOM 1428 C CA . ARG A 1 193 ? -16.94426 13.30888 -37.02614 1.000 11.97638 222 ARG A CA 1
ATOM 1429 C C . ARG A 1 193 ? -16.70440 11.80468 -36.96396 1.000 11.31333 222 ARG A C 1
ATOM 1430 O O . ARG A 1 193 ? -15.62940 11.34548 -36.54689 1.000 12.24284 222 ARG A O 1
ATOM 1438 N N . TYR A 1 194 ? -17.69873 11.01682 -37.36431 1.000 12.27813 223 TYR A N 1
ATOM 1439 C CA . TYR A 1 194 ? -17.55542 9.56840 -37.27977 1.000 10.14458 223 TYR A CA 1
ATOM 1440 C C . TYR A 1 194 ? -16.53939 9.04302 -38.28254 1.000 10.81203 223 TYR A C 1
ATOM 1441 O O . TYR A 1 194 ? -15.84949 8.05156 -38.00103 1.000 12.33927 223 TYR A O 1
ATOM 1450 N N . ALA A 1 195 ? -16.42131 9.68797 -39.45278 1.000 11.59196 224 ALA A N 1
ATOM 1451 C CA . ALA A 1 195 ? -15.40312 9.27955 -40.41537 1.000 10.79203 224 ALA A CA 1
ATOM 1452 C C . ALA A 1 195 ? -13.99662 9.51226 -39.87554 1.000 12.95654 224 ALA A C 1
ATOM 1453 O O . ALA A 1 195 ? -13.11017 8.66306 -40.04661 1.000 14.66959 224 ALA A O 1
ATOM 1455 N N . MET A 1 196 ? -13.75758 10.67155 -39.24938 1.000 12.43211 225 MET A N 1
ATOM 1456 C CA . MET A 1 196 ? -12.51112 10.85213 -38.49826 1.000 13.27572 225 MET A CA 1
ATOM 1457 C C . MET A 1 196 ? -12.31750 9.82875 -37.39979 1.000 13.66717 225 MET A C 1
ATOM 1458 O O . MET A 1 196 ? -11.19044 9.35935 -37.17740 1.000 14.06564 225 MET A O 1
ATOM 1463 N N . ARG A 1 197 ? -13.38334 9.49383 -36.67910 1.000 12.72665 226 ARG A N 1
ATOM 1464 C CA . ARG A 1 197 ? -13.23587 8.55055 -35.57504 1.000 12.67264 226 ARG A CA 1
ATOM 1465 C C . ARG A 1 197 ? -12.66447 7.22222 -36.05274 1.000 13.63737 226 ARG A C 1
ATOM 1466 O O . ARG A 1 197 ? -11.83300 6.62202 -35.36275 1.000 13.70169 226 ARG A O 1
ATOM 1474 N N . ILE A 1 198 ? -13.10523 6.73850 -37.21477 1.000 12.48419 227 ILE A N 1
ATOM 1475 C CA . ILE A 1 198 ? -12.68291 5.41954 -37.69497 1.000 12.60785 227 ILE A CA 1
ATOM 1476 C C . ILE A 1 198 ? -11.41369 5.48544 -38.54289 1.000 14.26956 227 ILE A C 1
ATOM 1477 O O . ILE A 1 198 ? -11.00419 4.47589 -39.11687 1.000 15.24144 227 ILE A O 1
ATOM 1482 N N . SER A 1 199 ? -10.75330 6.64387 -38.60025 1.000 14.09625 228 SER A N 1
ATOM 1483 C CA . SER A 1 199 ? -9.68321 6.83080 -39.57761 1.000 13.83435 228 SER A CA 1
ATOM 1484 C C . SER A 1 199 ? -8.39928 6.06129 -39.25445 1.000 15.68737 228 SER A C 1
ATOM 1485 O O . SER A 1 199 ? -7.55274 5.92963 -40.14557 1.000 17.94601 228 SER A O 1
ATOM 1488 N N . ASP A 1 200 ? -8.22257 5.55087 -38.02911 1.000 15.24809 229 ASP A N 1
ATOM 1489 C CA . ASP A 1 200 ? -7.08068 4.68008 -37.75271 1.000 14.88526 229 ASP A CA 1
ATOM 1490 C C . ASP A 1 200 ? -7.38572 3.21283 -38.01814 1.000 15.81833 229 ASP A C 1
ATOM 1491 O O . ASP A 1 200 ? -6.52379 2.47950 -38.51586 1.000 18.41346 229 ASP A O 1
ATOM 1496 N N . VAL A 1 201 ? -8.58942 2.75875 -37.66874 1.000 15.65052 230 VAL A N 1
ATOM 1497 C CA . VAL A 1 201 ? -8.90160 1.34058 -37.82942 1.000 16.09050 230 VAL A CA 1
ATOM 1498 C C . VAL A 1 201 ? -9.32861 1.01835 -39.25878 1.000 16.39605 230 VAL A C 1
ATOM 1499 O O . VAL A 1 201 ? -9.12785 -0.10806 -39.73860 1.000 17.11831 230 VAL A O 1
ATOM 1503 N N . ASN A 1 202 ? -9.91291 1.97631 -39.96656 1.000 15.66994 231 ASN A N 1
ATOM 1504 C CA . ASN A 1 202 ? -10.32133 1.77999 -41.35925 1.000 16.70808 231 ASN A CA 1
ATOM 1505 C C . ASN A 1 202 ? -10.11331 3.07724 -42.12213 1.000 14.88318 231 ASN A C 1
ATOM 1506 O O . ASN A 1 202 ? -11.06771 3.81518 -42.39938 1.000 16.14636 231 ASN A O 1
ATOM 1511 N N . PRO A 1 203 ? -8.86978 3.38107 -42.49202 1.000 15.65487 232 PRO A N 1
ATOM 1512 C CA . PRO A 1 203 ? -8.58479 4.67032 -43.14391 1.000 18.45292 232 PRO A CA 1
ATOM 1513 C C . PRO A 1 203 ? -9.30709 4.87451 -44.45854 1.000 19.34106 232 PRO A C 1
ATOM 1514 O O . PRO A 1 203 ? -9.69294 6.00886 -44.76510 1.000 17.48677 232 PRO A O 1
ATOM 1518 N N . SER A 1 204 ? -9.46713 3.82548 -45.26910 1.000 17.40988 233 SER A N 1
ATOM 1519 C CA . SER A 1 204 ? -10.09813 4.01810 -46.56935 1.000 17.75674 233 SER A CA 1
ATOM 1520 C C . SER A 1 204 ? -11.58221 4.31533 -46.41498 1.000 18.33415 233 SER A C 1
ATOM 1521 O O . SER A 1 204 ? -12.11015 5.20345 -47.09299 1.000 18.88776 233 SER A O 1
ATOM 1524 N N . LYS A 1 205 ? -12.26590 3.62009 -45.49946 1.000 17.42288 234 LYS A N 1
ATOM 1525 C CA . LYS A 1 205 ? -13.66579 3.96023 -45.24852 1.000 17.10411 234 LYS A CA 1
ATOM 1526 C C . LYS A 1 205 ? -13.78911 5.33941 -44.62173 1.000 18.31335 234 LYS A C 1
ATOM 1527 O O . LYS A 1 205 ? -14.69115 6.10530 -44.97572 1.000 16.39241 234 LYS A O 1
ATOM 1533 N N . GLY A 1 206 ? -12.91170 5.66898 -43.67258 1.000 16.69648 235 GLY A N 1
ATOM 1534 C CA . GLY A 1 206 ? -12.94588 7.00588 -43.09464 1.000 14.27769 235 GLY A CA 1
ATOM 1535 C C . GLY A 1 206 ? -12.80549 8.08699 -44.14772 1.000 16.71366 235 GLY A C 1
ATOM 1536 O O . GLY A 1 206 ? -13.56958 9.05836 -44.16402 1.000 15.00233 235 GLY A O 1
ATOM 1537 N N . GLN A 1 207 ? -11.84539 7.92194 -45.05592 1.000 15.65370 236 GLN A N 1
ATOM 1538 C CA . GLN A 1 207 ? -11.64122 8.92999 -46.09084 1.000 14.15140 236 GLN A CA 1
ATOM 1539 C C . GLN A 1 207 ? -12.85593 9.02023 -47.00293 1.000 14.83393 236 GLN A C 1
ATOM 1540 O O . GLN A 1 207 ? -13.32526 10.12538 -47.31180 1.000 16.22191 236 GLN A O 1
ATOM 1546 N N . GLU A 1 208 ? -13.38984 7.86637 -47.42296 1.000 15.54117 237 GLU A N 1
ATOM 1547 C CA . GLU A 1 208 ? -14.54488 7.85471 -48.31539 1.000 18.30895 237 GLU A CA 1
ATOM 1548 C C . GLU A 1 208 ? -15.74420 8.53850 -47.67734 1.000 16.40983 237 GLU A C 1
ATOM 1549 O O . GLU A 1 208 ? -16.38530 9.40198 -48.29127 1.000 17.35763 237 GLU A O 1
ATOM 1555 N N . GLU A 1 209 ? -16.06151 8.16866 -46.43930 1.000 14.82851 238 GLU A N 1
ATOM 1556 C CA . GLU A 1 209 ? -17.22927 8.73690 -45.77024 1.000 13.75190 238 GLU A CA 1
ATOM 1557 C C . GLU A 1 209 ? -17.02942 10.21921 -45.48998 1.000 15.04768 238 GLU A C 1
ATOM 1558 O O . GLU A 1 209 ? -17.97318 11.01659 -45.60888 1.000 16.63448 238 GLU A O 1
ATOM 1564 N N . PHE A 1 210 ? -15.80431 10.60891 -45.12905 1.000 14.87300 239 PHE A N 1
ATOM 1565 C CA . PHE A 1 210 ? -15.53493 12.00488 -44.82117 1.000 14.59294 239 PHE A CA 1
ATOM 1566 C C . PHE A 1 210 ? -15.72540 12.86705 -46.05223 1.000 15.12874 239 PHE A C 1
ATOM 1567 O O . PHE A 1 210 ? -16.40358 13.89957 -46.00213 1.000 14.78587 239 PHE A O 1
ATOM 1575 N N . GLU A 1 211 ? -15.10858 12.46944 -47.16740 1.000 15.36174 240 GLU A N 1
ATOM 1576 C CA . GLU A 1 211 ? -15.22037 13.26475 -48.38298 1.000 16.81755 240 GLU A CA 1
ATOM 1577 C C . GLU A 1 211 ? -16.64756 13.27462 -48.91143 1.000 16.48843 240 GLU A C 1
ATOM 1578 O O . GLU A 1 211 ? -17.11162 14.31133 -49.39797 1.000 18.98799 240 GLU A O 1
ATOM 1584 N N . LYS A 1 212 ? -17.37466 12.15340 -48.79264 1.000 16.46759 241 LYS A N 1
ATOM 1585 C CA . LYS A 1 212 ? -18.76656 12.13084 -49.23689 1.000 17.84136 241 LYS A CA 1
ATOM 1586 C C . LYS A 1 212 ? -19.59069 13.15882 -48.47932 1.000 15.84128 241 LYS A C 1
ATOM 1587 O O . LYS A 1 212 ? -20.37572 13.91768 -49.07030 1.000 18.71944 241 LYS A O 1
ATOM 1593 N N . ALA A 1 213 ? -19.43156 13.19310 -47.15675 1.000 14.90466 242 ALA A N 1
ATOM 1594 C CA . ALA A 1 213 ? -20.18795 14.15192 -46.36651 1.000 15.42353 242 ALA A CA 1
ATOM 1595 C C . ALA A 1 213 ? -19.73014 15.58001 -46.63789 1.000 15.51217 242 ALA A C 1
ATOM 1596 O O . ALA A 1 213 ? -20.56317 16.49121 -46.74284 1.000 16.65568 242 ALA A O 1
ATOM 1598 N N . MET A 1 214 ? -18.42101 15.81325 -46.75089 1.000 16.20959 243 MET A N 1
ATOM 1599 C CA . MET A 1 214 ? -17.99411 17.19972 -46.87821 1.000 17.48881 243 MET A CA 1
ATOM 1600 C C . MET A 1 214 ? -18.28992 17.75493 -48.26596 1.000 18.66058 243 MET A C 1
ATOM 1601 O O . MET A 1 214 ? -18.52046 18.96355 -48.38938 1.000 19.81923 243 MET A O 1
ATOM 1606 N N . ASN A 1 215 ? -18.41092 16.89820 -49.28041 1.000 17.18526 244 ASN A N 1
ATOM 1607 C CA . ASN A 1 215 ? -18.75664 17.33219 -50.63112 1.000 17.76981 244 ASN A CA 1
ATOM 1608 C C . ASN A 1 215 ? -20.25280 17.31678 -50.90415 1.000 19.32798 244 ASN A C 1
ATOM 1609 O O . ASN A 1 215 ? -20.66506 17.62732 -52.02667 1.000 19.90114 244 ASN A O 1
ATOM 1614 N N . HIS A 1 216 ? -21.06793 16.96913 -49.91395 1.000 17.86801 245 HIS A N 1
ATOM 1615 C CA . HIS A 1 216 ? -22.49962 16.84522 -50.14475 1.000 17.48698 245 HIS A CA 1
ATOM 1616 C C . HIS A 1 216 ? -23.11513 18.18973 -50.52166 1.000 18.77045 245 HIS A C 1
ATOM 1617 O O . HIS A 1 216 ? -22.75799 19.23291 -49.96417 1.000 19.73097 245 HIS A O 1
ATOM 1624 N N . ALA A 1 217 ? -24.05609 18.15890 -51.47908 1.000 19.52002 246 ALA A N 1
ATOM 1625 C CA . ALA A 1 217 ? -24.66805 19.39643 -51.96298 1.000 21.94918 246 ALA A CA 1
ATOM 1626 C C . ALA A 1 217 ? -25.34874 20.18890 -50.85317 1.000 20.67508 246 ALA A C 1
ATOM 1627 O O . ALA A 1 217 ? -25.46147 21.41461 -50.95113 1.000 22.33535 246 ALA A O 1
ATOM 1629 N N . ASP A 1 218 ? -25.81590 19.52008 -49.80279 1.000 17.62249 247 ASP A N 1
ATOM 1630 C CA . ASP A 1 218 ? -26.53445 20.22724 -48.74858 1.000 18.02508 247 ASP A CA 1
ATOM 1631 C C . ASP A 1 218 ? -25.60377 20.83676 -47.70852 1.000 18.87694 247 ASP A C 1
ATOM 1632 O O . ASP A 1 218 ? -26.06632 21.58284 -46.84051 1.000 20.25250 247 ASP A O 1
ATOM 1637 N N . GLY A 1 219 ? -24.30889 20.55909 -47.78765 1.000 18.26516 248 GLY A N 1
ATOM 1638 C CA . GLY A 1 219 ? -23.33998 21.24333 -46.95957 1.000 15.57587 248 GLY A CA 1
ATOM 1639 C C . GLY A 1 219 ? -23.18973 20.64508 -45.57378 1.000 14.27983 248 GLY A C 1
ATOM 1640 O O . GLY A 1 219 ? -23.81244 19.65570 -45.19417 1.000 16.11078 248 GLY A O 1
ATOM 1641 N N . TYR A 1 220 ? -22.29512 21.26892 -44.81667 1.000 14.92794 249 TYR A N 1
ATOM 1642 C CA . TYR A 1 220 ? -21.98882 20.87919 -43.45162 1.000 14.13510 249 TYR A CA 1
ATOM 1643 C C . TYR A 1 220 ? -21.93938 22.15224 -42.61896 1.000 13.40093 249 TYR A C 1
ATOM 1644 O O . TYR A 1 220 ? -22.17458 23.25458 -43.11965 1.000 15.31924 249 TYR A O 1
ATOM 1653 N N . ILE A 1 221 ? -21.62672 22.01035 -41.33396 1.000 13.31540 250 ILE A N 1
ATOM 1654 C CA . ILE A 1 221 ? -21.60117 23.16430 -40.43358 1.000 13.08847 250 ILE A CA 1
ATOM 1655 C C . ILE A 1 221 ? -20.27846 23.89686 -40.66973 1.000 13.83905 250 ILE A C 1
ATOM 1656 O O . ILE A 1 221 ? -19.21963 23.48355 -40.18456 1.000 15.46533 250 ILE A O 1
ATOM 1661 N N . ALA A 1 222 ? -20.33688 24.98570 -41.43885 1.000 16.28778 251 ALA A N 1
ATOM 1662 C CA . ALA A 1 222 ? -19.15631 25.72124 -41.87240 1.000 14.12869 251 ALA A CA 1
ATOM 1663 C C . ALA A 1 222 ? -18.94422 27.02300 -41.11411 1.000 18.18890 251 ALA A C 1
ATOM 1664 O O . ALA A 1 222 ? -17.87607 27.63359 -41.25029 1.000 20.61530 251 ALA A O 1
ATOM 1666 N N . SER A 1 223 ? -19.92719 27.46785 -40.34082 1.000 17.92774 252 SER A N 1
ATOM 1667 C CA . SER A 1 223 ? -19.82092 28.69956 -39.57891 1.000 18.37841 252 SER A CA 1
ATOM 1668 C C . SER A 1 223 ? -20.61889 28.54195 -38.29832 1.000 16.63000 252 SER A C 1
ATOM 1669 O O . SER A 1 223 ? -21.43989 27.62811 -38.16394 1.000 17.16342 252 SER A O 1
ATOM 1672 N N . ALA A 1 224 ? -20.37138 29.44741 -37.35303 1.000 17.03292 253 ALA A N 1
ATOM 1673 C CA . ALA A 1 224 ? -21.07075 29.37665 -36.07664 1.000 16.44252 253 ALA A CA 1
ATOM 1674 C C . ALA A 1 224 ? -22.57347 29.56082 -36.22899 1.000 15.86536 253 ALA A C 1
ATOM 1675 O O . ALA A 1 224 ? -23.33658 29.04990 -35.39711 1.000 16.73053 253 ALA A O 1
ATOM 1677 N N . ALA A 1 225 ? -23.02166 30.23305 -37.29256 1.000 16.45942 254 ALA A N 1
ATOM 1678 C CA . ALA A 1 225 ? -24.45495 30.37639 -37.51816 1.000 16.58972 254 ALA A CA 1
ATOM 1679 C C . ALA A 1 225 ? -25.15078 29.03035 -37.65260 1.000 17.59033 254 ALA A C 1
ATOM 1680 O O . ALA A 1 225 ? -26.36227 28.94878 -37.41482 1.000 19.63289 254 ALA A O 1
ATOM 1682 N N . ASP A 1 226 ? -24.42073 27.96735 -37.99473 1.000 15.73765 255 ASP A N 1
ATOM 1683 C CA . ASP A 1 226 ? -25.02503 26.65545 -38.14605 1.000 16.63476 255 ASP A CA 1
ATOM 1684 C C . ASP A 1 226 ? -24.62290 25.68785 -37.03093 1.000 13.81641 255 ASP A C 1
ATOM 1685 O O . ASP A 1 226 ? -24.93774 24.49800 -37.12023 1.000 14.24947 255 ASP A O 1
ATOM 1690 N N . ASP A 1 227 ? -23.93142 26.15657 -35.97980 1.000 13.55107 256 ASP A N 1
ATOM 1691 C CA . ASP A 1 227 ? -23.66513 25.29851 -34.82178 1.000 13.54244 256 ASP A CA 1
ATOM 1692 C C . ASP A 1 227 ? -24.91887 24.58012 -34.35447 1.000 11.38710 256 ASP A C 1
ATOM 1693 O O . ASP A 1 227 ? -26.00578 25.15997 -34.32909 1.000 14.01503 256 ASP A O 1
ATOM 1698 N N . ALA A 1 228 ? -24.73964 23.31968 -33.96150 1.000 11.38380 257 ALA A N 1
ATOM 1699 C CA . ALA A 1 228 ? -25.81689 22.48414 -33.44752 1.000 11.46069 257 ALA A CA 1
ATOM 1700 C C . ALA A 1 228 ? -25.66396 22.32758 -31.93968 1.000 11.01314 257 ALA A C 1
ATOM 1701 O O . ALA A 1 228 ? -24.67695 21.74519 -31.46709 1.000 10.79941 257 ALA A O 1
ATOM 1703 N N . TYR A 1 229 ? -26.63569 22.84959 -31.19170 1.000 11.30640 258 TYR A N 1
ATOM 1704 C CA . TYR A 1 229 ? -26.61579 22.71120 -29.74338 1.000 10.66151 258 TYR A CA 1
ATOM 1705 C C . TYR A 1 229 ? -28.04514 22.71575 -29.23811 1.000 11.50081 258 TYR A C 1
ATOM 1706 O O . TYR A 1 229 ? -28.96046 23.22511 -29.88913 1.000 12.45970 258 TYR A O 1
ATOM 1715 N N . ILE A 1 230 ? -28.22709 22.11975 -28.06812 1.000 12.02799 259 ILE A N 1
ATOM 1716 C CA . ILE A 1 230 ? -29.52178 22.10537 -27.39926 1.000 10.74053 259 ILE A CA 1
ATOM 1717 C C . ILE A 1 230 ? -29.65692 23.37377 -26.57572 1.000 11.15182 259 ILE A C 1
ATOM 1718 O O . ILE A 1 230 ? -28.71855 23.77233 -25.89328 1.000 11.76113 259 ILE A O 1
ATOM 1723 N N . LYS A 1 231 ? -30.81157 24.01865 -26.63870 1.000 11.80914 260 LYS A N 1
ATOM 1724 C CA . LYS A 1 231 ? -31.02884 25.27924 -25.93493 1.000 12.92527 260 LYS A CA 1
ATOM 1725 C C . LYS A 1 231 ? -31.68026 25.00482 -24.58995 1.000 13.53197 260 LYS A C 1
ATOM 1726 O O . LYS A 1 231 ? -32.71919 24.34217 -24.51646 1.000 17.20854 260 LYS A O 1
ATOM 1732 N N . TYR A 1 232 ? -31.03976 25.47115 -23.53069 1.000 12.02757 261 TYR A N 1
ATOM 1733 C CA . TYR A 1 232 ? -31.49668 25.27719 -22.16542 1.000 12.33242 261 TYR A CA 1
ATOM 1734 C C . TYR A 1 232 ? -31.93811 26.61085 -21.58652 1.000 14.30146 261 TYR A C 1
ATOM 1735 O O . TYR A 1 232 ? -31.54087 27.67849 -22.05555 1.000 18.61827 261 TYR A O 1
ATOM 1744 N N . ALA A 1 233 ? -32.76920 26.53316 -20.55488 1.000 14.72731 262 ALA A N 1
ATOM 1745 C CA . ALA A 1 233 ? -33.48647 27.69431 -20.03806 1.000 13.92581 262 ALA A CA 1
ATOM 1746 C C . ALA A 1 233 ? -32.86248 28.23200 -18.75706 1.000 15.89659 262 ALA A C 1
ATOM 1747 O O . ALA A 1 233 ? -32.20389 27.50799 -18.01085 1.000 16.14720 262 ALA A O 1
ATOM 1749 N N . ASP A 1 234 ? -33.07344 29.52571 -18.51104 1.000 15.93482 263 ASP A N 1
ATOM 1750 C CA . ASP A 1 234 ? -32.65253 30.15435 -17.25699 1.000 18.90297 263 ASP A CA 1
ATOM 1751 C C . ASP A 1 234 ? -33.72353 29.91395 -16.19701 1.000 18.84990 263 ASP A C 1
ATOM 1752 O O . ASP A 1 234 ? -34.58221 30.75612 -15.92553 1.000 22.84917 263 ASP A O 1
ATOM 1757 N N . SER A 1 235 ? -33.65457 28.74509 -15.57808 1.000 17.97819 264 SER A N 1
ATOM 1758 C CA . SER A 1 235 ? -34.59499 28.26231 -14.57780 1.000 17.74808 264 SER A CA 1
ATOM 1759 C C . SER A 1 235 ? -33.81292 27.76270 -13.37072 1.000 18.33091 264 SER A C 1
ATOM 1760 O O . SER A 1 235 ? -32.63546 27.41393 -13.50353 1.000 17.04779 264 SER A O 1
ATOM 1763 N N . PRO A 1 236 ? -34.43030 27.70642 -12.17781 1.000 18.77980 265 PRO A N 1
ATOM 1764 C CA . PRO A 1 236 ? -33.65705 27.34507 -10.97622 1.000 18.11617 265 PRO A CA 1
ATOM 1765 C C . PRO A 1 236 ? -33.11727 25.92183 -11.00312 1.000 17.47261 265 PRO A C 1
ATOM 1766 O O . PRO A 1 236 ? -33.75235 24.98944 -11.50603 1.000 20.92509 265 PRO A O 1
ATOM 1770 N N . TYR A 1 237 ? -31.93484 25.76393 -10.40759 1.000 16.00269 266 TYR A N 1
ATOM 1771 C CA . TYR A 1 237 ? -31.30724 24.46128 -10.21051 1.000 15.30223 266 TYR A CA 1
ATOM 1772 C C . TYR A 1 237 ? -31.93827 23.69292 -9.05021 1.000 19.20770 266 TYR A C 1
ATOM 1773 O O . TYR A 1 237 ? -32.27828 24.27678 -8.01468 1.000 22.01510 266 TYR A O 1
ATOM 1782 N N . THR A 1 238 ? -32.04734 22.36156 -9.20655 1.000 20.24919 267 THR A N 1
ATOM 1783 C CA . THR A 1 238 ? -32.57402 21.50462 -8.14149 1.000 21.62732 267 THR A CA 1
ATOM 1784 C C . THR A 1 238 ? -31.69230 20.30321 -7.79168 1.000 21.15883 267 THR A C 1
ATOM 1785 O O . THR A 1 238 ? -32.00026 19.60578 -6.81913 1.000 22.80511 267 THR A O 1
ATOM 1789 N N . TYR A 1 239 ? -30.63030 20.03149 -8.54371 1.000 18.46170 268 TYR A N 1
ATOM 1790 C CA . TYR A 1 239 ? -29.63165 18.98513 -8.20681 1.000 16.61204 268 TYR A CA 1
ATOM 1791 C C . TYR A 1 239 ? -30.35000 17.64282 -8.08706 1.000 20.24977 268 TYR A C 1
ATOM 1792 O O . TYR A 1 239 ? -31.12058 17.28182 -8.99369 1.000 19.60522 268 TYR A O 1
ATOM 1801 N N . TYR A 1 240 ? -30.12229 16.86672 -7.02805 1.000 17.43973 269 TYR A N 1
ATOM 1802 C CA . TYR A 1 240 ? -30.77791 15.56680 -6.92755 1.000 20.19225 269 TYR A CA 1
ATOM 1803 C C . TYR A 1 240 ? -32.22875 15.63774 -6.49252 1.000 24.69325 269 TYR A C 1
ATOM 1804 O O . TYR A 1 240 ? -32.89714 14.59822 -6.49908 1.000 25.94377 269 TYR A O 1
ATOM 1813 N N . ASP A 1 241 ? -32.74371 16.81487 -6.15720 1.000 21.61926 270 ASP A N 1
ATOM 1814 C CA . ASP A 1 241 ? -34.11676 16.88985 -5.67355 1.000 21.77617 270 ASP A CA 1
ATOM 1815 C C . ASP A 1 241 ? -35.10821 16.62978 -6.80268 1.000 30.97027 270 ASP A C 1
ATOM 1816 O O . ASP A 1 241 ? -34.91499 17.07034 -7.93956 1.000 30.14178 270 ASP A O 1
ATOM 1821 N N . GLY A 1 242 ? -36.17125 15.89846 -6.48229 1.000 28.51800 271 GLY A N 1
ATOM 1822 C CA . GLY A 1 242 ? -37.22099 15.61159 -7.45218 1.000 39.13535 271 GLY A CA 1
ATOM 1823 C C . GLY A 1 242 ? -36.75142 14.84438 -8.66941 1.000 50.06833 271 GLY A C 1
ATOM 1824 O O . GLY A 1 242 ? -37.12602 15.18847 -9.79817 1.000 56.31706 271 GLY A O 1
ATOM 1825 N N . ALA A 1 243 ? -35.94070 13.80044 -8.46465 1.000 48.27127 272 ALA A N 1
ATOM 1826 C CA . ALA A 1 243 ? -35.38553 13.04925 -9.58852 1.000 49.49120 272 ALA A CA 1
ATOM 1827 C C . ALA A 1 243 ? -36.47435 12.41163 -10.44477 1.000 59.25282 272 ALA A C 1
ATOM 1828 O O . ALA A 1 243 ? -36.28903 12.24067 -11.65597 1.000 59.05593 272 ALA A O 1
ATOM 1830 N N . ASN A 1 244 ? -37.61370 12.05900 -9.84172 1.000 64.06713 273 ASN A N 1
ATOM 1831 C CA . ASN A 1 244 ? -38.71293 11.46770 -10.59878 1.000 67.78410 273 ASN A CA 1
ATOM 1832 C C . ASN A 1 244 ? -39.39324 12.46976 -11.52448 1.000 67.11292 273 ASN A C 1
ATOM 1833 O O . ASN A 1 244 ? -40.08012 12.05593 -12.46483 1.000 68.97150 273 ASN A O 1
ATOM 1838 N N . ASP A 1 245 ? -39.21083 13.77070 -11.28993 1.000 62.36918 274 ASP A N 1
ATOM 1839 C CA . ASP A 1 245 ? -40.00724 14.80989 -11.93354 1.000 64.18710 274 ASP A CA 1
ATOM 1840 C C . ASP A 1 245 ? -39.15740 15.74980 -12.78717 1.000 53.09166 274 ASP A C 1
ATOM 1841 O O . ASP A 1 245 ? -39.52015 16.90947 -12.99199 1.000 51.93081 274 ASP A O 1
ATOM 1846 N N . TYR A 1 246 ? -38.03190 15.26264 -13.29886 0.732 44.94349 275 TYR A N 1
ATOM 1847 C CA . TYR A 1 246 ? -37.12487 16.10424 -14.07026 0.732 37.91119 275 TYR A CA 1
ATOM 1848 C C . TYR A 1 246 ? -37.77808 16.57386 -15.37094 0.732 30.48548 275 TYR A C 1
ATOM 1849 O O . TYR A 1 246 ? -38.25824 15.75813 -16.16380 0.732 28.00636 275 TYR A O 1
ATOM 1858 N N . ASP A 1 247 ? -37.77843 17.89240 -15.60647 1.000 28.09435 276 ASP A N 1
ATOM 1859 C CA . ASP A 1 247 ? -38.21826 18.41311 -16.89845 1.000 27.47143 276 ASP A CA 1
ATOM 1860 C C . ASP A 1 247 ? -37.07050 18.58260 -17.88939 1.000 23.29711 276 ASP A C 1
ATOM 1861 O O . ASP A 1 247 ? -37.31939 18.87310 -19.06607 1.000 23.32301 276 ASP A O 1
ATOM 1866 N N . PHE A 1 248 ? -35.83642 18.38256 -17.44001 1.000 16.35679 277 PHE A N 1
ATOM 1867 C CA . PHE A 1 248 ? -34.62517 18.49723 -18.23925 1.000 13.88888 277 PHE A CA 1
ATOM 1868 C C . PHE A 1 248 ? -34.46337 19.86841 -18.87296 1.000 13.77367 277 PHE A C 1
ATOM 1869 O O . PHE A 1 248 ? -33.72984 19.99655 -19.84108 1.000 12.98296 277 PHE A O 1
ATOM 1877 N N . ARG A 1 249 ? -35.09204 20.91652 -18.33068 1.000 14.64526 278 ARG A N 1
ATOM 1878 C CA . ARG A 1 249 ? -35.08367 22.20084 -19.02004 1.000 14.18389 278 ARG A CA 1
ATOM 1879 C C . ARG A 1 249 ? -33.79192 22.98027 -18.84006 1.000 14.09744 278 ARG A C 1
ATOM 1880 O O . ARG A 1 249 ? -33.56168 23.92744 -19.60427 1.000 15.53728 278 ARG A O 1
ATOM 1888 N N . THR A 1 250 ? -32.96974 22.65040 -17.84178 1.000 13.33073 279 THR A N 1
ATOM 1889 C CA . THR A 1 250 ? -31.72364 23.36777 -17.58443 1.000 12.89554 279 THR A CA 1
ATOM 1890 C C . THR A 1 250 ? -30.53321 22.45442 -17.85011 1.000 12.15778 279 THR A C 1
ATOM 1891 O O . THR A 1 250 ? -30.65833 21.22614 -17.85409 1.000 12.41921 279 THR A O 1
ATOM 1895 N N . ASN A 1 251 ? -29.37094 23.06398 -18.09084 1.000 11.65687 280 ASN A N 1
ATOM 1896 C CA . ASN A 1 251 ? -28.16751 22.30723 -18.40771 1.000 12.04638 280 ASN A CA 1
ATOM 1897 C C . ASN A 1 251 ? -27.56757 21.75345 -17.11985 1.000 13.81521 280 ASN A C 1
ATOM 1898 O O . ASN A 1 251 ? -26.98314 22.49293 -16.30998 1.000 14.56575 280 ASN A O 1
ATOM 1903 N N . ALA A 1 252 ? -27.70336 20.43773 -16.93934 1.000 10.99360 281 ALA A N 1
ATOM 1904 C CA . ALA A 1 252 ? -27.27557 19.76577 -15.71898 1.000 12.43797 281 ALA A CA 1
ATOM 1905 C C . ALA A 1 252 ? -25.78373 19.47406 -15.66848 1.000 11.26524 281 ALA A C 1
ATOM 1906 O O . ALA A 1 252 ? -25.27787 19.16080 -14.57689 1.000 12.28643 281 ALA A O 1
ATOM 1908 N N . LEU A 1 253 ? -25.06252 19.58489 -16.78784 1.000 10.55786 282 LEU A N 1
ATOM 1909 C CA . LEU A 1 253 ? -23.60680 19.46737 -16.72115 1.000 10.53743 282 LEU A CA 1
ATOM 1910 C C . LEU A 1 253 ? -23.01226 20.64362 -15.96489 1.000 13.13340 282 LEU A C 1
ATOM 1911 O O . LEU A 1 253 ? -22.24848 20.45341 -15.00736 1.000 12.56981 282 LEU A O 1
ATOM 1916 N N . GLY A 1 254 ? -23.35464 21.86863 -16.36347 1.000 13.61507 283 GLY A N 1
ATOM 1917 C CA . GLY A 1 254 ? -22.87086 23.00872 -15.59729 1.000 12.84621 283 GLY A CA 1
ATOM 1918 C C . GLY A 1 254 ? -23.35672 22.95936 -14.16406 1.000 13.49302 283 GLY A C 1
ATOM 1919 O O . GLY A 1 254 ? -22.62187 23.33090 -13.24686 1.000 14.90338 283 GLY A O 1
ATOM 1920 N N . GLU A 1 255 ? -24.56972 22.44709 -13.94943 1.000 13.88674 284 GLU A N 1
ATOM 1921 C CA . GLU A 1 255 ? -25.12539 22.32145 -12.60851 1.000 13.12826 284 GLU A CA 1
ATOM 1922 C C . GLU A 1 255 ? -24.25166 21.44445 -11.72154 1.000 12.90668 284 GLU A C 1
ATOM 1923 O O . GLU A 1 255 ? -23.93304 21.81215 -10.57900 1.000 12.97443 284 GLU A O 1
ATOM 1929 N N . ILE A 1 256 ? -23.86876 20.26493 -12.21858 1.000 11.88761 285 ILE A N 1
ATOM 1930 C CA . ILE A 1 256 ? -23.08328 19.38233 -11.36437 1.000 11.28847 285 ILE A CA 1
ATOM 1931 C C . ILE A 1 256 ? -21.66726 19.90404 -11.20849 1.000 13.26320 285 ILE A C 1
ATOM 1932 O O . ILE A 1 256 ? -21.03712 19.67043 -10.16783 1.000 13.52713 285 ILE A O 1
ATOM 1937 N N . LEU A 1 257 ? -21.14994 20.63050 -12.20727 1.000 11.95419 286 LEU A N 1
ATOM 1938 C CA . LEU A 1 257 ? -19.81168 21.20552 -12.05086 1.000 14.01779 286 LEU A CA 1
ATOM 1939 C C . LEU A 1 257 ? -19.81065 22.30601 -10.98973 1.000 15.02047 286 LEU A C 1
ATOM 1940 O O . LEU A 1 257 ? -18.89285 22.37490 -10.16426 1.000 16.06614 286 LEU A O 1
ATOM 1945 N N . TYR A 1 258 ? -20.86183 23.13334 -10.95440 1.000 13.52140 287 TYR A N 1
ATOM 1946 C CA . TYR A 1 258 ? -21.04956 24.09000 -9.86261 1.000 15.04024 287 TYR A CA 1
ATOM 1947 C C . TYR A 1 258 ? -21.12734 23.37659 -8.52857 1.000 15.48571 287 TYR A C 1
ATOM 1948 O O . TYR A 1 258 ? -20.50783 23.80274 -7.54094 1.000 15.38617 287 TYR A O 1
ATOM 1957 N N . GLY A 1 259 ? -21.87111 22.28983 -8.48533 1.000 12.64943 288 GLY A N 1
ATOM 1958 C CA . GLY A 1 259 ? -21.92444 21.39184 -7.35492 1.000 14.11330 288 GLY A CA 1
ATOM 1959 C C . GLY A 1 259 ? -23.13115 21.63466 -6.47505 1.000 15.58830 288 GLY A C 1
ATOM 1960 O O . GLY A 1 259 ? -23.58673 22.76413 -6.28959 1.000 13.66876 288 GLY A O 1
ATOM 1961 N N . GLN A 1 260 ? -23.64025 20.55508 -5.89386 1.000 17.46135 289 GLN A N 1
ATOM 1962 C CA . GLN A 1 260 ? -24.67550 20.66918 -4.87928 1.000 15.74157 289 GLN A CA 1
ATOM 1963 C C . GLN A 1 260 ? -24.11892 21.14412 -3.54460 1.000 18.05788 289 GLN A C 1
ATOM 1964 O O . GLN A 1 260 ? -24.90181 21.51121 -2.65884 1.000 20.57344 289 GLN A O 1
ATOM 1970 N N . ASP A 1 261 ? -22.79353 21.19271 -3.42379 1.000 21.12270 290 ASP A N 1
ATOM 1971 C CA . ASP A 1 261 ? -22.07270 21.49807 -2.18919 1.000 25.11289 290 ASP A CA 1
ATOM 1972 C C . ASP A 1 261 ? -21.10515 22.64496 -2.47459 1.000 22.36998 290 ASP A C 1
ATOM 1973 O O . ASP A 1 261 ? -20.14150 22.44855 -3.24122 1.000 22.41834 290 ASP A O 1
ATOM 1978 N N . PRO A 1 262 ? -21.30523 23.83339 -1.89313 1.000 20.08757 291 PRO A N 1
ATOM 1979 C CA . PRO A 1 262 ? -20.37034 24.95387 -2.14322 1.000 24.67100 291 PRO A CA 1
ATOM 1980 C C . PRO A 1 262 ? -18.94733 24.67879 -1.70130 1.000 21.53266 291 PRO A C 1
ATOM 1981 O O . PRO A 1 262 ? -18.01583 25.34331 -2.18515 1.000 20.58993 291 PRO A O 1
ATOM 1985 N N . SER A 1 263 ? -18.73889 23.72829 -0.79693 1.000 19.05955 292 SER A N 1
ATOM 1986 C CA . SER A 1 263 ? -17.38253 23.36434 -0.42369 1.000 21.92618 292 SER A CA 1
ATOM 1987 C C . SER A 1 263 ? -16.73885 22.37720 -1.39007 1.000 21.19523 292 SER A C 1
ATOM 1988 O O . SER A 1 263 ? -15.58407 22.00285 -1.17062 1.000 23.49929 292 SER A O 1
ATOM 1991 N N . SER A 1 264 ? -17.44419 21.93301 -2.43313 1.000 19.68540 293 SER A N 1
ATOM 1992 C CA . SER A 1 264 ? -16.85767 21.11783 -3.50331 1.000 19.32982 293 SER A CA 1
ATOM 1993 C C . SER A 1 264 ? -17.29052 21.65197 -4.86868 1.000 19.05275 293 SER A C 1
ATOM 1994 O O . SER A 1 264 ? -18.07034 21.01257 -5.59150 1.000 21.16656 293 SER A O 1
ATOM 1997 N N . PRO A 1 265 ? -16.78143 22.81453 -5.26393 1.000 17.88613 294 PRO A N 1
ATOM 1998 C CA . PRO A 1 265 ? -16.95485 23.28693 -6.63862 1.000 17.00103 294 PRO A CA 1
ATOM 1999 C C . PRO A 1 265 ? -15.99166 22.53287 -7.55045 1.000 15.14293 294 PRO A C 1
ATOM 2000 O O . PRO A 1 265 ? -15.20937 21.69300 -7.11138 1.000 18.41795 294 PRO A O 1
ATOM 2004 N N . THR A 1 266 ? -16.05746 22.84156 -8.83755 1.000 14.11968 295 THR A N 1
ATOM 2005 C CA . THR A 1 266 ? -15.15185 22.22082 -9.79694 1.000 11.55831 295 THR A CA 1
ATOM 2006 C C . THR A 1 266 ? -13.90941 23.08257 -9.97720 1.000 12.59610 295 THR A C 1
ATOM 2007 O O . THR A 1 266 ? -14.00536 24.28108 -10.27128 1.000 14.54268 295 THR A O 1
ATOM 2011 N N . PHE A 1 267 ? -12.75215 22.46835 -9.77216 1.000 12.59423 296 PHE A N 1
ATOM 2012 C CA . PHE A 1 267 ? -11.46199 23.10898 -9.97508 1.000 12.57486 296 PHE A CA 1
ATOM 2013 C C . PHE A 1 267 ? -10.83670 22.64816 -11.28661 1.000 13.80512 296 PHE A C 1
ATOM 2014 O O . PHE A 1 267 ? -11.06876 21.52628 -11.75688 1.000 14.21004 296 PHE A O 1
ATOM 2022 N N . VAL A 1 268 ? -10.02940 23.53004 -11.86528 1.000 13.99625 297 VAL A N 1
ATOM 2023 C CA . VAL A 1 268 ? -9.37631 23.26922 -13.14281 1.000 12.44657 297 VAL A CA 1
ATOM 2024 C C . VAL A 1 268 ? -8.09844 22.49204 -12.87164 1.000 13.55755 297 VAL A C 1
ATOM 2025 O O . VAL A 1 268 ? -7.34799 22.82016 -11.94192 1.000 15.20889 297 VAL A O 1
ATOM 2029 N N . SER A 1 269 ? -7.85721 21.44529 -13.65605 1.000 12.37127 298 SER A N 1
ATOM 2030 C CA . SER A 1 269 ? -6.67924 20.61246 -13.43899 1.000 12.38519 298 SER A CA 1
ATOM 2031 C C . SER A 1 269 ? -5.39262 21.32526 -13.84357 1.000 12.43297 298 SER A C 1
ATOM 2032 O O . SER A 1 269 ? -5.38245 22.25887 -14.65068 1.000 13.11130 298 SER A O 1
ATOM 2035 N N . SER A 1 270 ? -4.27734 20.80277 -13.33719 1.000 12.63630 299 SER A N 1
ATOM 2036 C CA . SER A 1 270 ? -2.98685 21.30671 -13.78221 1.000 13.00335 299 SER A CA 1
ATOM 2037 C C . SER A 1 270 ? -2.73108 20.98306 -15.25000 1.000 13.27566 299 SER A C 1
ATOM 2038 O O . SER A 1 270 ? -2.00858 21.72444 -15.91216 1.000 14.21608 299 SER A O 1
ATOM 2041 N N . THR A 1 271 ? -3.32176 19.90701 -15.77863 1.000 12.59330 300 THR A N 1
ATOM 2042 C CA . THR A 1 271 ? -3.14782 19.59436 -17.19332 1.000 12.63289 300 THR A CA 1
ATOM 2043 C C . THR A 1 271 ? -3.70724 20.71404 -18.05929 1.000 12.68498 300 THR A C 1
ATOM 2044 O O . THR A 1 271 ? -3.03657 21.21722 -18.97457 1.000 13.81005 300 THR A O 1
ATOM 2048 N N . LEU A 1 272 ? -4.93540 21.13886 -17.76309 1.000 11.79266 301 LEU A N 1
ATOM 2049 C CA . LEU A 1 272 ? -5.54639 22.20829 -18.53754 1.000 11.84471 301 LEU A CA 1
ATOM 2050 C C . LEU A 1 272 ? -4.88911 23.54552 -18.21928 1.000 13.12969 301 LEU A C 1
ATOM 2051 O O . LEU A 1 272 ? -4.56185 24.31718 -19.13581 1.000 13.70576 301 LEU A O 1
ATOM 2056 N N . PHE A 1 273 ? -4.66694 23.82500 -16.92638 1.000 13.16961 302 PHE A N 1
ATOM 2057 C CA . PHE A 1 273 ? -4.01657 25.07839 -16.55453 1.000 13.74422 302 PHE A CA 1
ATOM 2058 C C . PHE A 1 273 ? -2.69849 25.26686 -17.29207 1.000 14.37309 302 PHE A C 1
ATOM 2059 O O . PHE A 1 273 ? -2.44968 26.33378 -17.85558 1.000 14.56005 302 PHE A O 1
ATOM 2067 N N . TYR A 1 274 ? -1.83240 24.24848 -17.28901 1.000 12.54567 303 TYR A N 1
ATOM 2068 C CA . TYR A 1 274 ? -0.52065 24.45331 -17.88958 1.000 12.55722 303 TYR A CA 1
ATOM 2069 C C . TYR A 1 274 ? -0.58047 24.40354 -19.40691 1.000 14.15347 303 TYR A C 1
ATOM 2070 O O . TYR A 1 274 ? 0.19605 25.10932 -20.05322 1.000 15.88679 303 TYR A O 1
ATOM 2079 N N . GLN A 1 275 ? -1.50892 23.65032 -20.00961 1.000 13.00116 304 GLN A N 1
ATOM 2080 C CA . GLN A 1 275 ? -1.67552 23.79672 -21.45266 1.000 13.98062 304 GLN A CA 1
ATOM 2081 C C . GLN A 1 275 ? -1.96904 25.24768 -21.81348 1.000 14.99293 304 GLN A C 1
ATOM 2082 O O . GLN A 1 275 ? -1.38033 25.79868 -22.75634 1.000 15.46853 304 GLN A O 1
ATOM 2088 N N . LEU A 1 276 ? -2.86555 25.89065 -21.05921 1.000 14.24159 305 LEU A N 1
ATOM 2089 C CA . LEU A 1 276 ? -3.23085 27.27203 -21.35716 1.000 13.70756 305 LEU A CA 1
ATOM 2090 C C . LEU A 1 276 ? -2.07815 28.22925 -21.05468 1.000 15.33840 305 LEU A C 1
ATOM 2091 O O . LEU A 1 276 ? -1.73711 29.08908 -21.87659 1.000 16.74645 305 LEU A O 1
ATOM 2096 N N . GLN A 1 277 ? -1.44619 28.08780 -19.88893 1.000 15.08012 306 GLN A N 1
ATOM 2097 C CA . GLN A 1 277 ? -0.40795 29.04446 -19.52004 1.000 13.84019 306 GLN A CA 1
ATOM 2098 C C . GLN A 1 277 ? 0.81816 28.90670 -20.41181 1.000 16.50468 306 GLN A C 1
ATOM 2099 O O . GLN A 1 277 ? 1.39682 29.91717 -20.83547 1.000 17.41113 306 GLN A O 1
ATOM 2105 N N . ASN A 1 278 ? 1.21420 27.66696 -20.72506 1.000 15.89240 307 ASN A N 1
ATOM 2106 C CA . ASN A 1 278 ? 2.45442 27.44538 -21.46830 1.000 16.80433 307 ASN A CA 1
ATOM 2107 C C . ASN A 1 278 ? 2.35916 27.93965 -22.90040 1.000 19.30516 307 ASN A C 1
ATOM 2108 O O . ASN A 1 278 ? 3.39176 28.19004 -23.53277 1.000 22.68818 307 ASN A O 1
ATOM 2113 N N . THR A 1 279 ? 1.15476 28.05711 -23.43987 1.000 18.10060 308 THR A N 1
ATOM 2114 C CA . THR A 1 279 ? 0.96247 28.54663 -24.79568 1.000 17.90090 308 THR A CA 1
ATOM 2115 C C . THR A 1 279 ? 0.51678 30.00088 -24.84129 1.000 18.54114 308 THR A C 1
ATOM 2116 O O . THR A 1 279 ? 0.21419 30.51175 -25.92552 1.000 18.78828 308 THR A O 1
ATOM 2120 N N . GLY A 1 280 ? 0.48761 30.68312 -23.70076 1.000 15.76978 309 GLY A N 1
ATOM 2121 C CA . GLY A 1 280 ? -0.00319 32.05141 -23.68240 1.000 15.55548 309 GLY A CA 1
ATOM 2122 C C . GLY A 1 280 ? -1.44566 32.16678 -24.11821 1.000 16.62529 309 GLY A C 1
ATOM 2123 O O . GLY A 1 280 ? -1.82722 33.16460 -24.74240 1.000 18.91581 309 GLY A O 1
ATOM 2124 N N . ASP A 1 281 ? -2.26445 31.17458 -23.77416 1.000 14.82734 310 ASP A N 1
ATOM 2125 C CA . ASP A 1 281 ? -3.64096 31.11419 -24.24159 1.000 15.51452 310 ASP A CA 1
ATOM 2126 C C . ASP A 1 281 ? -4.47293 32.16437 -23.51793 1.000 18.07237 310 ASP A C 1
ATOM 2127 O O . ASP A 1 281 ? -4.52631 32.15028 -22.27953 1.000 17.18334 310 ASP A O 1
ATOM 2132 N N . PRO A 1 282 ? -5.13944 33.08316 -24.22850 1.000 15.71994 311 PRO A N 1
ATOM 2133 C CA . PRO A 1 282 ? -5.98063 34.07408 -23.53397 1.000 16.73309 311 PRO A CA 1
ATOM 2134 C C . PRO A 1 282 ? -7.14902 33.45020 -22.80102 1.000 14.96256 311 PRO A C 1
ATOM 2135 O O . PRO A 1 282 ? -7.77304 34.13128 -21.97160 1.000 16.80091 311 PRO A O 1
ATOM 2139 N N . ARG A 1 283 ? -7.45108 32.17643 -23.05414 1.000 15.07206 312 ARG A N 1
ATOM 2140 C CA . ARG A 1 283 ? -8.52628 31.52657 -22.31931 1.000 12.89101 312 ARG A CA 1
ATOM 2141 C C . ARG A 1 283 ? -8.15146 31.23996 -20.87178 1.000 15.58476 312 ARG A C 1
ATOM 2142 O O . ARG A 1 283 ? -9.03485 30.89594 -20.09190 1.000 15.98019 312 ARG A O 1
ATOM 2150 N N . LEU A 1 284 ? -6.88035 31.40371 -20.49244 1.000 14.63498 313 LEU A N 1
ATOM 2151 C CA . LEU A 1 284 ? -6.41758 30.99560 -19.16708 1.000 13.53748 313 LEU A CA 1
ATOM 2152 C C . LEU A 1 284 ? -7.33369 31.50707 -18.05769 1.000 15.18956 313 LEU A C 1
ATOM 2153 O O . LEU A 1 284 ? -7.85864 30.71248 -17.26990 1.000 14.58934 313 LEU A O 1
ATOM 2158 N N . TYR A 1 285 ? -7.52331 32.82867 -17.96825 1.000 15.31286 314 TYR A N 1
ATOM 2159 C CA . TYR A 1 285 ? -8.32570 33.41852 -16.90178 1.000 13.77765 314 TYR A CA 1
ATOM 2160 C C . TYR A 1 285 ? -9.72370 33.81169 -17.37854 1.000 16.40486 314 TYR A C 1
ATOM 2161 O O . TYR A 1 285 ? -10.41270 34.59998 -16.71603 1.000 16.56409 314 TYR A O 1
ATOM 2170 N N . ARG A 1 286 ? -10.15084 33.27658 -18.51705 1.000 14.30275 315 ARG A N 1
ATOM 2171 C CA . ARG A 1 286 ? -11.56987 33.14965 -18.80526 1.000 14.73696 315 ARG A CA 1
ATOM 2172 C C . ARG A 1 286 ? -12.09389 31.82865 -18.25955 1.000 15.14017 315 ARG A C 1
ATOM 2173 O O . ARG A 1 286 ? -13.18539 31.77716 -17.68335 1.000 16.19509 315 ARG A O 1
ATOM 2181 N N . ILE A 1 287 ? -11.31313 30.75540 -18.40024 1.000 13.22396 316 ILE A N 1
ATOM 2182 C CA . ILE A 1 287 ? -11.72169 29.45864 -17.86797 1.000 12.78470 316 ILE A CA 1
ATOM 2183 C C . ILE A 1 287 ? -11.50232 29.39335 -16.36024 1.000 13.62500 316 ILE A C 1
ATOM 2184 O O . ILE A 1 287 ? -12.35228 28.87898 -15.61816 1.000 14.74199 316 ILE A O 1
ATOM 2189 N N . CYS A 1 288 ? -10.38973 29.94517 -15.87952 1.000 14.34210 317 CYS A N 1
ATOM 2190 C CA . CYS A 1 288 ? -9.95745 29.82521 -14.49194 1.000 14.79487 317 CYS A CA 1
ATOM 2191 C C . CYS A 1 288 ? -10.27600 31.13213 -13.76828 1.000 14.42485 317 CYS A C 1
ATOM 2192 O O . CYS A 1 288 ? -9.90105 32.20656 -14.25106 1.000 15.32590 317 CYS A O 1
ATOM 2195 N N . ARG A 1 289 ? -10.90743 31.04907 -12.59765 1.000 13.29260 318 ARG A N 1
ATOM 2196 C CA . ARG A 1 289 ? -11.10105 32.19885 -11.72021 1.000 14.09055 318 ARG A CA 1
ATOM 2197 C C . ARG A 1 289 ? -10.82215 31.76264 -10.28689 1.000 15.33801 318 ARG A C 1
ATOM 2198 O O . ARG A 1 289 ? -10.73175 30.57228 -9.98446 1.000 16.84552 318 ARG A O 1
ATOM 2206 N N . HIS A 1 290 ? -10.67853 32.73202 -9.38628 1.000 12.88115 319 HIS A N 1
ATOM 2207 C CA . HIS A 1 290 ? -10.52669 32.45567 -7.96688 1.000 14.00388 319 HIS A CA 1
ATOM 2208 C C . HIS A 1 290 ? -11.76535 32.96234 -7.23616 1.000 15.75265 319 HIS A C 1
ATOM 2209 O O . HIS A 1 290 ? -12.10641 34.14719 -7.33558 1.000 15.39375 319 HIS A O 1
ATOM 2216 N N . TYR A 1 291 ? -12.44459 32.06888 -6.51326 1.000 13.29671 320 TYR A N 1
ATOM 2217 C CA . TYR A 1 291 ? -13.71265 32.39128 -5.87240 1.000 13.52338 320 TYR A CA 1
ATOM 2218 C C . TYR A 1 291 ? -13.65706 32.19312 -4.36830 1.000 14.94714 320 TYR A C 1
ATOM 2219 O O . TYR A 1 291 ? -13.13396 31.18463 -3.87856 1.000 15.53726 320 TYR A O 1
ATOM 2228 N N . TYR A 1 292 ? -14.27353 33.12826 -3.65272 1.000 15.01245 321 TYR A N 1
ATOM 2229 C CA . TYR A 1 292 ? -14.67764 32.94383 -2.26570 1.000 14.36014 321 TYR A CA 1
ATOM 2230 C C . TYR A 1 292 ? -16.19307 32.85125 -2.28798 1.000 15.79758 321 TYR A C 1
ATOM 2231 O O . TYR A 1 292 ? -16.86686 33.84559 -2.56495 1.000 15.89102 321 TYR A O 1
ATOM 2240 N N . ASN A 1 293 ? -16.73595 31.66678 -2.00719 1.000 15.17154 322 ASN A N 1
ATOM 2241 C CA . ASN A 1 293 ? -18.11016 31.40997 -2.43951 1.000 14.94682 322 ASN A CA 1
ATOM 2242 C C . ASN A 1 293 ? -19.04092 30.97197 -1.31325 1.000 14.59413 322 ASN A C 1
ATOM 2243 O O . ASN A 1 293 ? -20.05262 30.32137 -1.58642 1.000 15.50512 322 ASN A O 1
ATOM 2248 N N . ILE A 1 294 ? -18.76330 31.35622 -0.06676 1.000 15.32179 323 ILE A N 1
ATOM 2249 C CA . ILE A 1 294 ? -19.49551 30.77957 1.06253 1.000 15.59494 323 ILE A CA 1
ATOM 2250 C C . ILE A 1 294 ? -20.99159 31.09907 1.00649 1.000 17.62717 323 ILE A C 1
ATOM 2251 O O . ILE A 1 294 ? -21.81991 30.26009 1.38387 1.000 19.51908 323 ILE A O 1
ATOM 2256 N N . LYS A 1 295 ? -21.36851 32.27752 0.50944 1.000 15.86501 324 LYS A N 1
ATOM 2257 C CA . LYS A 1 295 ? -22.76782 32.69397 0.47523 1.000 17.49140 324 LYS A CA 1
ATOM 2258 C C . LYS A 1 295 ? -23.39331 32.51233 -0.89977 1.000 17.09752 324 LYS A C 1
ATOM 2259 O O . LYS A 1 295 ? -24.49150 33.03428 -1.13340 1.000 18.93835 324 LYS A O 1
ATOM 2265 N N . ARG A 1 296 ? -22.73461 31.78349 -1.80559 1.000 15.73297 325 ARG A N 1
ATOM 2266 C CA . ARG A 1 296 ? -23.23306 31.65202 -3.17068 1.000 16.20868 325 ARG A CA 1
ATOM 2267 C C . ARG A 1 296 ? -24.63739 31.05795 -3.19346 1.000 16.06954 325 ARG A C 1
ATOM 2268 O O . ARG A 1 296 ? -25.02157 30.26361 -2.33004 1.000 17.52421 325 ARG A O 1
ATOM 2276 N N . SER A 1 297 ? -25.41161 31.46838 -4.19389 1.000 15.18505 326 SER A N 1
ATOM 2277 C CA . SER A 1 297 ? -26.74537 30.91034 -4.37716 1.000 15.48713 326 SER A CA 1
ATOM 2278 C C . SER A 1 297 ? -26.65822 29.50173 -4.94609 1.000 17.36784 326 SER A C 1
ATOM 2279 O O . SER A 1 297 ? -25.86871 29.23577 -5.84878 1.000 16.90320 326 SER A O 1
ATOM 2282 N N . GLN A 1 298 ? -27.48688 28.59171 -4.43430 1.000 16.94350 327 GLN A N 1
ATOM 2283 C CA . GLN A 1 298 ? -27.57549 27.28330 -5.07756 1.000 17.57024 327 GLN A CA 1
ATOM 2284 C C . GLN A 1 298 ? -28.63941 27.23603 -6.16199 1.000 19.45052 327 GLN A C 1
ATOM 2285 O O . GLN A 1 298 ? -28.55788 26.37357 -7.04268 1.000 22.80446 327 GLN A O 1
ATOM 2291 N N . VAL A 1 299 ? -29.58752 28.17568 -6.14820 1.000 18.51683 328 VAL A N 1
ATOM 2292 C CA A VAL A 1 299 ? -30.62660 28.12481 -7.16746 0.423 19.47052 328 VAL A CA 1
ATOM 2293 C CA B VAL A 1 299 ? -30.65660 28.22427 -7.14739 0.577 19.47193 328 VAL A CA 1
ATOM 2294 C C . VAL A 1 299 ? -30.10380 28.61765 -8.51706 1.000 17.44846 328 VAL A C 1
ATOM 2295 O O . VAL A 1 299 ? -30.49074 28.06941 -9.55718 1.000 17.56635 328 VAL A O 1
ATOM 2302 N N . LYS A 1 300 ? -29.19032 29.59536 -8.54428 1.000 17.65072 329 LYS A N 1
ATOM 2303 C CA . LYS A 1 300 ? -28.60491 30.07259 -9.79402 1.000 18.75307 329 LYS A CA 1
ATOM 2304 C C . LYS A 1 300 ? -27.27981 30.74184 -9.46779 1.000 14.79628 329 LYS A C 1
ATOM 2305 O O . LYS A 1 300 ? -27.26223 31.63378 -8.61005 1.000 17.41571 329 LYS A O 1
ATOM 2311 N N . PRO A 1 301 ? -26.17315 30.35937 -10.10401 1.000 13.82261 330 PRO A N 1
ATOM 2312 C CA . PRO A 1 301 ? -24.87887 30.97326 -9.76820 1.000 15.42546 330 PRO A CA 1
ATOM 2313 C C . PRO A 1 301 ? -24.93680 32.48725 -9.90382 1.000 18.04235 330 PRO A C 1
ATOM 2314 O O . PRO A 1 301 ? -25.39942 33.01921 -10.91455 1.000 18.51417 330 PRO A O 1
ATOM 2318 N N . ASP A 1 302 ? -24.50192 33.18072 -8.85402 1.000 16.45012 331 ASP A N 1
ATOM 2319 C CA . ASP A 1 302 ? -24.56141 34.63563 -8.79449 1.000 18.25081 331 ASP A CA 1
ATOM 2320 C C . ASP A 1 302 ? -23.16097 35.23186 -8.71726 1.000 16.99854 331 ASP A C 1
ATOM 2321 O O . ASP A 1 302 ? -22.29364 34.72113 -8.00142 1.000 18.43576 331 ASP A O 1
ATOM 2326 N N . LYS A 1 303 ? -22.97771 36.38766 -9.35942 1.000 18.81535 332 LYS A N 1
ATOM 2327 C CA . LYS A 1 303 ? -21.69523 37.07407 -9.23734 1.000 20.69325 332 LYS A CA 1
ATOM 2328 C C . LYS A 1 303 ? -21.51919 37.72760 -7.87052 1.000 19.43407 332 LYS A C 1
ATOM 2329 O O . LYS A 1 303 ? -20.38258 37.90062 -7.41401 1.000 23.36144 332 LYS A O 1
ATOM 2335 N N . GLU A 1 304 ? -22.61600 38.06606 -7.18463 1.000 19.35408 333 GLU A N 1
ATOM 2336 C CA . GLU A 1 304 ? -22.50469 38.79822 -5.92934 1.000 20.60001 333 GLU A CA 1
ATOM 2337 C C . GLU A 1 304 ? -21.79473 37.97953 -4.85328 1.000 19.86400 333 GLU A C 1
ATOM 2338 O O . GLU A 1 304 ? -20.95943 38.51625 -4.11074 1.000 22.58278 333 GLU A O 1
ATOM 2344 N N . GLN A 1 305 ? -22.10310 36.68441 -4.74112 1.000 19.94765 334 GLN A N 1
ATOM 2345 C CA . GLN A 1 305 ? -21.50860 35.88830 -3.67507 1.000 19.19131 334 GLN A CA 1
ATOM 2346 C C . GLN A 1 305 ? -20.66313 34.71951 -4.16275 1.000 19.76706 334 GLN A C 1
ATOM 2347 O O . GLN A 1 305 ? -20.11907 33.98317 -3.32971 1.000 19.33856 334 GLN A O 1
ATOM 2353 N N . ASN A 1 306 ? -20.51203 34.52836 -5.47439 1.000 18.09382 335 ASN A N 1
ATOM 2354 C CA . ASN A 1 306 ? -19.32571 33.84126 -5.99600 1.000 17.49132 335 ASN A CA 1
ATOM 2355 C C . ASN A 1 306 ? -18.28818 34.93859 -6.17619 1.000 16.36750 335 ASN A C 1
ATOM 2356 O O . ASN A 1 306 ? -18.08241 35.46653 -7.26667 1.000 18.20391 335 ASN A O 1
ATOM 2361 N N . ILE A 1 307 ? -17.66394 35.32249 -5.06400 1.000 15.41425 336 ILE A N 1
ATOM 2362 C CA . ILE A 1 307 ? -16.88344 36.55885 -5.05680 1.000 15.49764 336 ILE A CA 1
ATOM 2363 C C . ILE A 1 307 ? -15.60936 36.31394 -5.85793 1.000 16.34973 336 ILE A C 1
ATOM 2364 O O . ILE A 1 307 ? -14.76234 35.50128 -5.47443 1.000 15.98883 336 ILE A O 1
ATOM 2369 N N . ASP A 1 308 ? -15.49008 36.99725 -6.98970 1.000 16.67790 337 ASP A N 1
ATOM 2370 C CA . ASP A 1 308 ? -14.39808 36.78108 -7.93014 1.000 16.49698 337 ASP A CA 1
ATOM 2371 C C . ASP A 1 308 ? -13.21247 37.64075 -7.50480 1.000 19.36868 337 ASP A C 1
ATOM 2372 O O . ASP A 1 308 ? -13.21786 38.86408 -7.68742 1.000 19.99063 337 ASP A O 1
ATOM 2377 N N . LEU A 1 309 ? -12.19380 36.99580 -6.93807 1.000 14.70433 338 LEU A N 1
ATOM 2378 C CA . LEU A 1 309 ? -11.00735 37.67416 -6.43657 1.000 16.30820 338 LEU A CA 1
ATOM 2379 C C . LEU A 1 309 ? -9.77882 37.35908 -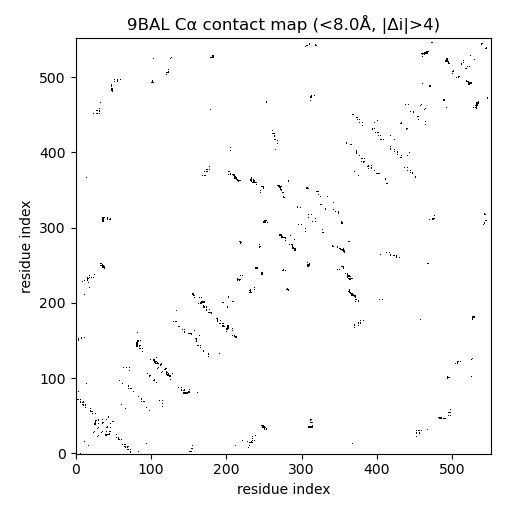7.28026 1.000 16.92777 338 LEU A C 1
ATOM 2380 O O . LEU A 1 309 ? -8.64855 37.50364 -6.80333 1.000 17.68644 338 LEU A O 1
ATOM 2385 N N . THR A 1 310 ? -9.98592 36.94573 -8.53167 1.000 15.91453 339 THR A N 1
ATOM 2386 C CA . THR A 1 310 ? -8.87888 36.55002 -9.40015 1.000 14.16991 339 THR A CA 1
ATOM 2387 C C . THR A 1 310 ? -7.76486 37.59440 -9.43905 1.000 16.46607 339 THR A C 1
ATOM 2388 O O . THR A 1 310 ? -6.59264 37.27280 -9.21731 1.000 16.49200 339 THR A O 1
ATOM 2392 N N . ASP A 1 311 ? -8.10532 38.85061 -9.73063 1.000 17.08857 340 ASP A N 1
ATOM 2393 C CA . ASP A 1 311 ? -7.06539 39.87176 -9.84128 1.000 19.86684 340 ASP A CA 1
ATOM 2394 C C . ASP A 1 311 ? -6.30507 40.05274 -8.53133 1.000 20.04101 340 ASP A C 1
ATOM 2395 O O . ASP A 1 311 ? -5.07711 40.20255 -8.53059 1.000 21.36817 340 ASP A O 1
ATOM 2400 N N . GLU A 1 312 ? -7.01392 40.04349 -7.40116 1.000 18.11490 341 GLU A N 1
ATOM 2401 C CA . GLU A 1 312 ? -6.35280 40.23083 -6.11765 1.000 20.14423 341 GLU A CA 1
ATOM 2402 C C . GLU A 1 312 ? -5.47351 39.03495 -5.76059 1.000 19.79562 341 GLU A C 1
ATOM 2403 O O . GLU A 1 312 ? -4.39325 39.21087 -5.17240 1.000 17.28267 341 GLU A O 1
ATOM 2409 N N . VAL A 1 313 ? -5.88675 37.82436 -6.14866 1.000 16.65669 342 VAL A N 1
ATOM 2410 C CA . VAL A 1 313 ? -5.06249 36.65251 -5.87966 1.000 17.36468 342 VAL A CA 1
ATOM 2411 C C . VAL A 1 313 ? -3.79936 36.69189 -6.72501 1.000 17.81163 342 VAL A C 1
ATOM 2412 O O . VAL A 1 313 ? -2.69620 36.41527 -6.23159 1.000 17.69756 342 VAL A O 1
ATOM 2416 N N . LEU A 1 314 ? -3.93146 37.07045 -7.99758 1.000 17.75509 343 LEU A N 1
ATOM 2417 C CA . LEU A 1 314 ? -2.75181 37.17077 -8.85149 1.000 19.61336 343 LEU A CA 1
ATOM 2418 C C . LEU A 1 314 ? -1.80435 38.25995 -8.36207 1.000 18.17061 343 LEU A C 1
ATOM 2419 O O . LEU A 1 314 ? -0.57767 38.09960 -8.42444 1.000 19.59425 343 LEU A O 1
ATOM 2424 N N . ALA A 1 315 ? -2.34860 39.36419 -7.83478 1.000 16.97136 344 ALA A N 1
ATOM 2425 C CA . ALA A 1 315 ? -1.48453 40.40869 -7.28842 1.000 17.98617 344 ALA A CA 1
ATOM 2426 C C . ALA A 1 315 ? -0.72156 39.90575 -6.06723 1.000 19.56611 344 ALA A C 1
ATOM 2427 O O . ALA A 1 315 ? 0.46250 40.22418 -5.88964 1.000 20.86428 344 ALA A O 1
ATOM 2429 N N . TYR A 1 316 ? -1.38168 39.10256 -5.22309 1.000 18.28310 345 TYR A N 1
ATOM 2430 C CA . TYR A 1 316 ? -0.69827 38.49490 -4.08240 1.000 17.39836 345 TYR A CA 1
ATOM 2431 C C . TYR A 1 316 ? 0.42300 37.55777 -4.53831 1.000 17.96419 345 TYR A C 1
ATOM 2432 O O . TYR A 1 316 ? 1.54431 37.59519 -3.99952 1.000 19.16423 345 TYR A O 1
ATOM 2441 N N . PHE A 1 317 ? 0.14704 36.72141 -5.54620 1.000 17.40539 346 PHE A N 1
ATOM 2442 C CA . PHE A 1 317 ? 1.20681 35.87081 -6.09342 1.000 18.82998 346 PHE A CA 1
ATOM 2443 C C . PHE A 1 317 ? 2.39965 36.70992 -6.54677 1.000 18.92430 346 PHE A C 1
ATOM 2444 O O . PHE A 1 317 ? 3.55687 36.38639 -6.25434 1.000 19.20838 346 PHE A O 1
ATOM 2452 N N . GLN A 1 318 ? 2.12710 37.79151 -7.27635 1.000 17.36120 347 GLN A N 1
ATOM 2453 C CA . GLN A 1 318 ? 3.20516 38.61571 -7.81228 1.000 19.17804 347 GLN A CA 1
ATOM 2454 C C . GLN A 1 318 ? 4.02880 39.24571 -6.69062 1.000 22.24235 347 GLN A C 1
ATOM 2455 O O . GLN A 1 318 ? 5.26644 39.24080 -6.74191 1.000 21.38312 347 GLN A O 1
ATOM 2461 N N . ARG A 1 319 ? 3.36275 39.77724 -5.65548 1.000 18.93484 348 ARG A N 1
ATOM 2462 C CA . ARG A 1 319 ? 4.07457 40.36605 -4.52022 1.000 21.14071 348 ARG A CA 1
ATOM 2463 C C . ARG A 1 319 ? 4.98939 39.36484 -3.83532 1.000 19.50533 348 ARG A C 1
ATOM 2464 O O . ARG A 1 319 ? 6.04940 39.74402 -3.31327 1.000 22.93190 348 ARG A O 1
ATOM 2472 N N . ASN A 1 320 ? 4.58527 38.09840 -3.77918 1.000 19.80123 349 ASN A N 1
ATOM 2473 C CA . ASN A 1 320 ? 5.31844 37.13752 -2.97025 1.000 20.71949 349 ASN A CA 1
ATOM 2474 C C . ASN A 1 320 ? 6.20155 36.19951 -3.78566 1.000 21.05942 349 ASN A C 1
ATOM 2475 O O . ASN A 1 320 ? 6.74286 35.23869 -3.22859 1.000 21.04728 349 ASN A O 1
ATOM 2480 N N . ASN A 1 321 ? 6.39124 36.47692 -5.07652 1.000 18.72586 350 ASN A N 1
ATOM 2481 C CA . ASN A 1 321 ? 7.22751 35.64447 -5.94995 1.000 19.60539 350 ASN A CA 1
ATOM 2482 C C . ASN A 1 321 ? 6.75803 34.19131 -5.94613 1.000 21.44160 350 ASN A C 1
ATOM 2483 O O . ASN A 1 321 ? 7.56461 33.25895 -5.94955 1.000 21.78262 350 ASN A O 1
ATOM 2488 N N . ILE A 1 322 ? 5.44346 33.99309 -5.93782 1.000 18.02460 351 ILE A N 1
ATOM 2489 C CA . ILE A 1 322 ? 4.90165 32.64267 -6.00163 1.000 19.46359 351 ILE A CA 1
ATOM 2490 C C . ILE A 1 322 ? 3.90896 32.59180 -7.14617 1.000 18.29667 351 ILE A C 1
ATOM 2491 O O . ILE A 1 322 ? 3.82814 33.52295 -7.95164 1.000 19.94719 351 ILE A O 1
ATOM 2496 N N . GLY A 1 323 ? 3.15986 31.50440 -7.24165 1.000 17.39242 352 GLY A N 1
ATOM 2497 C CA . GLY A 1 323 ? 2.22852 31.39933 -8.34098 1.000 17.46619 352 GLY A CA 1
ATOM 2498 C C . GLY A 1 323 ? 1.21723 30.30284 -8.11673 1.000 17.64320 352 GLY A C 1
ATOM 2499 O O . GLY A 1 323 ? 1.14523 29.69565 -7.04474 1.000 17.83134 352 GLY A O 1
ATOM 2500 N N . GLU A 1 324 ? 0.43749 30.06160 -9.16805 1.000 15.84965 353 GLU A N 1
ATOM 2501 C CA . GLU A 1 324 ? -0.69350 29.15063 -9.09798 1.000 14.32052 353 GLU A CA 1
ATOM 2502 C C . GLU A 1 324 ? -0.23631 27.73429 -8.79859 1.000 15.72411 353 GLU A C 1
ATOM 2503 O O . GLU A 1 324 ? 0.82471 27.29145 -9.24243 1.000 16.21093 353 GLU A O 1
ATOM 2509 N N . GLU A 1 325 ? -1.07978 26.99863 -8.08468 1.000 15.17943 354 GLU A N 1
ATOM 2510 C CA . GLU A 1 325 ? -0.90982 25.55976 -7.89995 1.000 15.58985 354 GLU A CA 1
ATOM 2511 C C . GLU A 1 325 ? -2.21206 24.87352 -8.29589 1.000 15.56238 354 GLU A C 1
ATOM 2512 O O . GLU A 1 325 ? -2.99345 24.46156 -7.42884 1.000 15.69820 354 GLU A O 1
ATOM 2518 N N . PRO A 1 326 ? -2.48877 24.74721 -9.59567 1.000 14.39297 355 PRO A N 1
ATOM 2519 C CA . PRO A 1 326 ? -3.67846 23.98999 -10.00375 1.000 12.99456 355 PRO A CA 1
ATOM 2520 C C . PRO A 1 326 ? -3.57101 22.54895 -9.52683 1.000 13.55987 355 PRO A C 1
ATOM 2521 O O . PRO A 1 326 ? -2.48867 21.95011 -9.51640 1.000 16.01932 355 PRO A O 1
ATOM 2525 N N . CYS A 1 327 ? -4.70723 21.99976 -9.09864 1.000 14.07836 356 CYS A N 1
ATOM 2526 C CA . CYS A 1 327 ? -4.72317 20.64346 -8.56755 1.000 13.57278 356 CYS A CA 1
ATOM 2527 C C . CYS A 1 327 ? -4.35885 19.62721 -9.63928 1.000 13.25569 356 CYS A C 1
ATOM 2528 O O . CYS A 1 327 ? -4.89040 19.66055 -10.75334 1.000 14.01327 356 CYS A O 1
ATOM 2531 N N . ASN A 1 328 ? -3.45477 18.71702 -9.29281 1.000 14.56660 357 ASN A N 1
ATOM 2532 C CA . ASN A 1 328 ? -3.11584 17.62254 -10.19264 1.000 12.55356 357 ASN A CA 1
ATOM 2533 C C . ASN A 1 328 ? -4.21608 16.57370 -10.22838 1.000 15.28933 357 ASN A C 1
ATOM 2534 O O . ASN A 1 328 ? -4.85619 16.27329 -9.21411 1.000 14.46881 357 ASN A O 1
ATOM 2539 N N . THR A 1 329 ? -4.38833 15.96858 -11.39885 1.000 14.51924 358 THR A N 1
ATOM 2540 C CA . THR A 1 329 ? -5.18316 14.75079 -11.49817 1.000 14.90214 358 THR A CA 1
ATOM 2541 C C . THR A 1 329 ? -4.77343 13.76661 -10.40538 1.000 14.35614 358 THR A C 1
ATOM 2542 O O . THR A 1 329 ? -3.57957 13.55681 -10.14660 1.000 15.41913 358 THR A O 1
ATOM 2546 N N . GLY A 1 330 ? -5.77617 13.20569 -9.71465 1.000 14.58817 359 GLY A N 1
ATOM 2547 C CA . GLY A 1 330 ? -5.53032 12.29649 -8.61750 1.000 15.20109 359 GLY A CA 1
ATOM 2548 C C . GLY A 1 330 ? -5.50108 12.94339 -7.24893 1.000 16.74565 359 GLY A C 1
ATOM 2549 O O . GLY A 1 330 ? -5.45665 12.21889 -6.23854 1.000 17.76888 359 GLY A O 1
ATOM 2550 N N . SER A 1 331 ? -5.50587 14.27692 -7.17349 1.000 15.31354 360 SER A N 1
ATOM 2551 C CA . SER A 1 331 ? -5.37291 14.97809 -5.90776 1.000 15.47327 360 SER A CA 1
ATOM 2552 C C . SER A 1 331 ? -6.52841 15.94579 -5.70976 1.000 14.78560 360 SER A C 1
ATOM 2553 O O . SER A 1 331 ? -6.98039 16.60365 -6.65853 1.000 15.80188 360 SER A O 1
ATOM 2556 N N . ALA A 1 332 ? -6.99597 16.03233 -4.46359 1.000 16.75450 361 ALA A N 1
ATOM 2557 C CA . ALA A 1 332 ? -8.01865 16.98589 -4.07334 1.000 16.04999 361 ALA A CA 1
ATOM 2558 C C . ALA A 1 332 ? -7.37574 18.31228 -3.67715 1.000 15.63565 361 ALA A C 1
ATOM 2559 O O . ALA A 1 332 ? -6.16240 18.41005 -3.47126 1.000 16.10679 361 ALA A O 1
ATOM 2561 N N . TRP A 1 333 ? -8.21353 19.34338 -3.54710 1.000 15.01589 362 TRP A N 1
ATOM 2562 C CA . TRP A 1 333 ? -7.71170 20.66728 -3.18666 1.000 15.08501 362 TRP A CA 1
ATOM 2563 C C . TRP A 1 333 ? -7.01657 20.65449 -1.83352 1.000 16.78265 362 TRP A C 1
ATOM 2564 O O . TRP A 1 333 ? -6.14197 21.48715 -1.58257 1.000 17.79076 362 TRP A O 1
ATOM 2575 N N . TYR A 1 334 ? -7.39361 19.73914 -0.94137 1.000 16.40639 363 TYR A N 1
ATOM 2576 C CA . TYR A 1 334 ? -6.79384 19.68930 0.38159 1.000 17.01058 363 TYR A CA 1
ATOM 2577 C C . TYR A 1 334 ? -5.57315 18.78254 0.44283 1.000 16.42189 363 TYR A C 1
ATOM 2578 O O . TYR A 1 334 ? -5.00658 18.59706 1.52289 1.000 20.18347 363 TYR A O 1
ATOM 2587 N N . GLU A 1 335 ? -5.14788 18.24927 -0.69317 1.000 17.36237 364 GLU A N 1
ATOM 2588 C CA . GLU A 1 335 ? -3.95958 17.42609 -0.83846 1.000 19.77548 364 GLU A CA 1
ATOM 2589 C C . GLU A 1 335 ? -2.93362 18.26338 -1.59660 1.000 18.79395 364 GLU A C 1
ATOM 2590 O O . GLU A 1 335 ? -3.29507 19.25429 -2.23770 1.000 18.68412 364 GLU A O 1
ATOM 2596 N N . ASN A 1 336 ? -1.65171 17.89180 -1.52054 1.000 17.93292 365 ASN A N 1
ATOM 2597 C CA . ASN A 1 336 ? -0.58006 18.76091 -2.02391 1.000 16.23817 365 ASN A CA 1
ATOM 2598 C C . ASN A 1 336 ? -0.83299 20.19586 -1.57120 1.000 20.03191 365 ASN A C 1
ATOM 2599 O O . ASN A 1 336 ? -0.90708 21.13232 -2.37362 1.000 18.42546 365 ASN A O 1
ATOM 2604 N N . TRP A 1 337 ? -0.99615 20.33825 -0.25683 1.000 18.61469 366 TRP A N 1
ATOM 2605 C CA . TRP A 1 337 ? -1.55451 21.53867 0.35145 1.000 17.25585 366 TRP A CA 1
ATOM 2606 C C . TRP A 1 337 ? -0.83964 22.79285 -0.12314 1.000 16.47931 366 TRP A C 1
ATOM 2607 O O . TRP A 1 337 ? 0.38889 22.87666 -0.07143 1.000 18.37665 366 TRP A O 1
ATOM 2618 N N . MET A 1 338 ? -1.61806 23.77353 -0.56755 1.000 17.93489 367 MET A N 1
ATOM 2619 C CA . MET A 1 338 ? -1.05392 25.05630 -0.95284 1.000 17.80961 367 MET A CA 1
ATOM 2620 C C . MET A 1 338 ? -1.24566 26.04408 0.19304 1.000 18.73686 367 MET A C 1
ATOM 2621 O O . MET A 1 338 ? -2.30946 26.08291 0.81896 1.000 18.40498 367 MET A O 1
ATOM 2626 N N . ASN A 1 339 ? -0.19711 26.81484 0.48358 1.000 17.91591 368 ASN A N 1
ATOM 2627 C CA A ASN A 1 339 ? -0.25623 27.79240 1.56085 0.524 19.78792 368 ASN A CA 1
ATOM 2628 C CA B ASN A 1 339 ? -0.24721 27.80214 1.55597 0.476 19.79224 368 ASN A CA 1
ATOM 2629 C C . ASN A 1 339 ? -1.44897 28.71905 1.37805 1.000 20.79519 368 ASN A C 1
ATOM 2630 O O . ASN A 1 339 ? -1.68403 29.24608 0.28686 1.000 19.77014 368 ASN A O 1
ATOM 2639 N N . VAL A 1 340 ? -2.20109 28.91686 2.45836 1.000 19.14626 369 VAL A N 1
ATOM 2640 C CA . VAL A 1 340 ? -3.43077 29.70119 2.42185 1.000 20.04355 369 VAL A CA 1
ATOM 2641 C C . VAL A 1 340 ? -3.12670 31.11948 2.87540 1.000 20.63905 369 VAL A C 1
ATOM 2642 O O . VAL A 1 340 ? -2.71385 31.34235 4.01687 1.000 20.64472 369 VAL A O 1
ATOM 2646 N N . ALA A 1 341 ? -3.34758 32.07978 1.98835 1.000 19.73792 370 ALA A N 1
ATOM 2647 C CA . ALA A 1 341 ? -3.11935 33.47483 2.33175 1.000 19.91523 370 ALA A CA 1
ATOM 2648 C C . ALA A 1 341 ? -4.14037 33.96712 3.34952 1.000 22.69660 370 ALA A C 1
ATOM 2649 O O . ALA A 1 341 ? -5.29543 33.53647 3.35953 1.000 20.72024 370 ALA A O 1
ATOM 2651 N N . ASP A 1 342 ? -3.70787 34.90270 4.19258 1.000 22.79087 371 ASP A N 1
ATOM 2652 C CA . ASP A 1 342 ? -4.62526 35.59951 5.08511 1.000 24.48119 371 ASP A CA 1
ATOM 2653 C C . ASP A 1 342 ? -5.58539 36.46898 4.27917 1.000 23.24243 371 ASP A C 1
ATOM 2654 O O . ASP A 1 342 ? -5.26962 36.92741 3.17777 1.000 22.39590 371 ASP A O 1
ATOM 2659 N N . ALA A 1 343 ? -6.7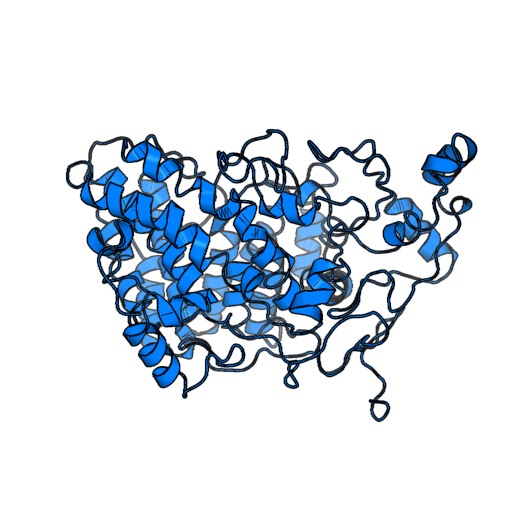7737 36.69957 4.83900 1.000 22.21507 372 ALA A N 1
ATOM 2660 C CA . ALA A 1 343 ? -7.75003 37.53252 4.13957 1.000 21.84855 372 ALA A CA 1
ATOM 2661 C C . ALA A 1 343 ? -7.19267 38.92324 3.87461 1.000 23.63561 372 ALA A C 1
ATOM 2662 O O . ALA A 1 343 ? -7.55195 39.55499 2.87564 1.000 23.57487 372 ALA A O 1
ATOM 2664 N N . ALA A 1 344 ? -6.29389 39.39331 4.74029 1.000 24.58587 373 ALA A N 1
ATOM 2665 C CA . ALA A 1 344 ? -5.66203 40.69709 4.58035 1.000 26.22171 373 ALA A CA 1
ATOM 2666 C C . ALA A 1 344 ? -4.90996 40.84301 3.26293 1.000 24.70431 373 ALA A C 1
ATOM 2667 O O . ALA A 1 344 ? -4.67875 41.97505 2.82936 1.000 26.75356 373 ALA A O 1
ATOM 2669 N N . GLU A 1 345 ? -4.54353 39.73604 2.60180 1.000 23.52150 374 GLU A N 1
ATOM 2670 C CA . GLU A 1 345 ? -3.83193 39.82960 1.32543 1.000 23.87785 374 GLU A CA 1
ATOM 2671 C C . GLU A 1 345 ? -4.72137 40.27630 0.17639 1.000 21.74458 374 GLU A C 1
ATOM 2672 O O . GLU A 1 345 ? -4.20150 40.66567 -0.87694 1.000 22.80264 374 GLU A O 1
ATOM 2678 N N . PHE A 1 346 ? -6.03783 40.20242 0.33587 1.000 21.38668 375 PHE A N 1
ATOM 2679 C CA . PHE A 1 346 ? -6.98446 40.50584 -0.73696 1.000 19.18168 375 PHE A CA 1
ATOM 2680 C C . PHE A 1 346 ? -7.89849 41.62521 -0.26259 1.000 24.36354 375 PHE A C 1
ATOM 2681 O O . PHE A 1 346 ? -8.84855 41.36780 0.49599 1.000 27.08359 375 PHE A O 1
ATOM 2689 N N . PRO A 1 347 ? -7.66006 42.87500 -0.68092 1.000 24.56013 376 PRO A N 1
ATOM 2690 C CA . PRO A 1 347 ? -8.37206 44.01387 -0.06550 1.000 26.46723 376 PRO A CA 1
ATOM 2691 C C . PRO A 1 347 ? -9.88975 43.89322 -0.03504 1.000 23.91410 376 PRO A C 1
ATOM 2692 O O . PRO A 1 347 ? -10.50322 44.29440 0.96517 1.000 28.61749 376 PRO A O 1
ATOM 2696 N N . THR A 1 348 ? -10.51374 43.36455 -1.09070 1.000 25.45849 377 THR A N 1
ATOM 2697 C CA . THR A 1 348 ? -11.96584 43.19194 -1.08535 1.000 24.05386 377 THR A CA 1
ATOM 2698 C C . THR A 1 348 ? -12.39097 42.22608 0.01920 1.000 26.01808 377 THR A C 1
ATOM 2699 O O . THR A 1 348 ? -13.30082 42.51191 0.82075 1.000 26.70493 377 THR A O 1
ATOM 2703 N N . LEU A 1 349 ? -11.71561 41.07783 0.09434 1.000 22.08432 378 LEU A N 1
ATOM 2704 C CA . LEU A 1 349 ? -12.04432 40.10639 1.12850 1.000 22.27438 378 LEU A CA 1
ATOM 2705 C C . LEU A 1 349 ? -11.67578 40.62721 2.50316 1.000 23.09615 378 LEU A C 1
ATOM 2706 O O . LEU A 1 349 ? -12.36641 40.33012 3.47783 1.000 23.69203 378 LEU A O 1
ATOM 2711 N N . ALA A 1 350 ? -10.57890 41.38177 2.60609 1.000 22.79957 379 ALA A N 1
ATOM 2712 C CA . ALA A 1 350 ? -10.18748 41.94087 3.89361 1.000 23.69952 379 ALA A CA 1
ATOM 2713 C C . ALA A 1 350 ? -11.25695 42.88360 4.42974 1.000 26.85494 379 ALA A C 1
ATOM 2714 O O . ALA A 1 350 ? -11.61329 42.81968 5.61131 1.000 26.74986 379 ALA A O 1
ATOM 2716 N N . LYS A 1 351 ? -11.79669 43.75352 3.57191 1.000 24.34096 380 LYS A N 1
ATOM 2717 C CA . LYS A 1 351 ? -12.87557 44.63902 4.00994 1.000 26.43616 380 LYS A CA 1
ATOM 2718 C C . LYS A 1 351 ? -14.09248 43.84102 4.46448 1.000 22.91820 380 LYS A C 1
ATOM 2719 O O . LYS A 1 351 ? -14.68703 44.13029 5.52466 1.000 27.06996 380 LYS A O 1
ATOM 2725 N N . LEU A 1 352 ? -14.46745 42.81429 3.68957 1.000 22.75722 381 LEU A N 1
ATOM 2726 C CA . LEU A 1 352 ? -15.61020 41.99481 4.09254 1.000 24.86019 381 LEU A CA 1
ATOM 2727 C C . LEU A 1 352 ? -15.35438 41.27653 5.41581 1.000 22.58655 381 LEU A C 1
ATOM 2728 O O . LEU A 1 352 ? -16.22748 41.24751 6.29229 1.000 23.84521 381 LEU A O 1
ATOM 2733 N N . ALA A 1 353 ? -14.15389 40.72726 5.59725 1.000 21.55104 382 ALA A N 1
ATOM 2734 C CA . ALA A 1 353 ? -13.82866 39.99539 6.81851 1.000 25.80225 382 ALA A CA 1
ATOM 2735 C C . ALA A 1 353 ? -13.76456 40.91182 8.02948 1.000 25.63309 382 ALA A C 1
ATOM 2736 O O . ALA A 1 353 ? -14.05564 40.47561 9.14944 1.000 24.82818 382 ALA A O 1
ATOM 2738 N N . GLU A 1 354 ? -13.37690 42.17550 7.82960 1.000 23.26470 383 GLU A N 1
ATOM 2739 C CA . GLU A 1 354 ? -13.39581 43.13601 8.92241 1.000 24.29186 383 GLU A CA 1
ATOM 2740 C C . GLU A 1 354 ? -14.82415 43.49665 9.29586 1.000 23.09292 383 GLU A C 1
ATOM 2741 O O . GLU A 1 354 ? -15.07737 43.92935 10.43132 1.000 28.68389 383 GLU A O 1
ATOM 2747 N N . GLN A 1 355 ? -15.75302 43.36297 8.34035 1.000 29.11526 384 GLN A N 1
ATOM 2748 C CA . GLN A 1 355 ? -17.17372 43.56039 8.63208 1.000 34.36832 384 GLN A CA 1
ATOM 2749 C C . GLN A 1 355 ? -17.81909 42.33599 9.28422 1.000 30.77484 384 GLN A C 1
ATOM 2750 O O . GLN A 1 355 ? -18.66378 42.47992 10.17373 1.000 29.83529 384 GLN A O 1
ATOM 2756 N N . ASP A 1 356 ? -17.47244 41.12830 8.83243 1.000 29.09300 385 ASP A N 1
ATOM 2757 C CA . ASP A 1 356 ? -18.18725 39.91121 9.23970 1.000 28.62440 385 ASP A CA 1
ATOM 2758 C C . ASP A 1 356 ? -17.20761 38.74287 9.10558 1.000 25.50367 385 ASP A C 1
ATOM 2759 O O . ASP A 1 356 ? -17.10234 38.11746 8.04916 1.000 24.07369 385 ASP A O 1
ATOM 2764 N N . ALA A 1 357 ? -16.49751 38.45718 10.19773 1.000 27.93596 386 ALA A N 1
ATOM 2765 C CA . ALA A 1 357 ? -15.44699 37.44634 10.14752 1.000 22.88198 386 ALA A CA 1
ATOM 2766 C C . ALA A 1 357 ? -16.01356 36.03973 10.00265 1.000 25.58109 386 ALA A C 1
ATOM 2767 O O . ALA A 1 357 ? -15.39585 35.19377 9.34822 1.000 24.58252 386 ALA A O 1
ATOM 2769 N N . ASN A 1 358 ? -17.17919 35.76629 10.59835 1.000 25.52657 387 ASN A N 1
ATOM 2770 C CA . ASN A 1 358 ? -17.77231 34.43670 10.46567 1.000 28.60830 387 ASN A CA 1
ATOM 2771 C C . ASN A 1 358 ? -18.01705 34.07709 9.00916 1.000 27.46851 387 ASN A C 1
ATOM 2772 O O . ASN A 1 358 ? -17.87680 32.91425 8.61719 1.000 27.37557 387 ASN A O 1
ATOM 2777 N N . SER A 1 359 ? -18.40359 35.05374 8.19175 1.000 21.79677 388 SER A N 1
ATOM 2778 C CA . SER A 1 359 ? -18.66389 34.74486 6.79262 1.000 21.50761 388 SER A CA 1
ATOM 2779 C C . SER A 1 359 ? -17.39288 34.78536 5.96016 1.000 20.19422 388 SER A C 1
ATOM 2780 O O . SER A 1 359 ? -17.15687 33.89420 5.13620 1.000 21.05798 388 SER A O 1
ATOM 2783 N N . TYR A 1 360 ? -16.56760 35.80988 6.15616 1.000 19.97589 389 TYR A N 1
ATOM 2784 C CA . TYR A 1 360 ? -15.55779 36.14916 5.17120 1.000 20.11339 389 TYR A CA 1
ATOM 2785 C C . TYR A 1 360 ? -14.13328 35.90120 5.63453 1.000 20.73688 389 TYR A C 1
ATOM 2786 O O . TYR A 1 360 ? -13.20315 36.15639 4.86271 1.000 21.60356 389 TYR A O 1
ATOM 2795 N N . ASP A 1 361 ? -13.92872 35.37341 6.84274 1.000 22.76474 390 ASP A N 1
ATOM 2796 C CA . ASP A 1 361 ? -12.59815 34.97023 7.28209 1.000 24.86028 390 ASP A CA 1
ATOM 2797 C C . ASP A 1 361 ? -12.52547 33.46522 7.53968 1.000 24.65345 390 ASP A C 1
ATOM 2798 O O . ASP A 1 361 ? -11.71028 33.00211 8.33231 1.000 27.31214 390 ASP A O 1
ATOM 2803 N N . ASN A 1 362 ? -13.36627 32.69269 6.86390 1.000 24.25901 391 ASN A N 1
ATOM 2804 C CA . ASN A 1 362 ? -13.36592 31.24207 7.01832 1.000 20.89952 391 ASN A CA 1
ATOM 2805 C C . ASN A 1 362 ? -12.16105 30.65143 6.28838 1.000 21.18838 391 ASN A C 1
ATOM 2806 O O . ASN A 1 362 ? -11.98304 30.87714 5.08735 1.000 20.93460 391 ASN A O 1
ATOM 2811 N N . SER A 1 363 ? -11.33242 29.88326 7.00694 1.000 21.55142 392 SER A N 1
ATOM 2812 C CA . SER A 1 363 ? -10.06021 29.44160 6.43550 1.000 19.45208 392 SER A CA 1
ATOM 2813 C C . SER A 1 363 ? -10.21544 28.29737 5.43268 1.000 20.41547 392 SER A C 1
ATOM 2814 O O . SER A 1 363 ? -9.38109 28.15379 4.53330 1.000 19.80903 392 SER A O 1
ATOM 2817 N N . ASP A 1 364 ? -11.27068 27.48928 5.52701 1.000 19.66750 393 ASP A N 1
ATOM 2818 C CA A ASP A 1 364 ? -11.49170 26.46638 4.50801 0.505 21.47878 393 ASP A CA 1
ATOM 2819 C CA B ASP A 1 364 ? -11.49529 26.46555 4.50775 0.495 21.48326 393 ASP A CA 1
ATOM 2820 C C . ASP A 1 364 ? -11.91577 27.09272 3.18264 1.000 16.49365 393 ASP A C 1
ATOM 2821 O O . ASP A 1 364 ? -11.44209 26.69051 2.10361 1.000 18.82487 393 ASP A O 1
ATOM 2830 N N . TYR A 1 365 ? -12.80415 28.08186 3.24199 1.000 16.30206 394 TYR A N 1
ATOM 2831 C CA . TYR A 1 365 ? -13.18902 28.77146 2.02100 1.000 15.70044 394 TYR A CA 1
ATOM 2832 C C . TYR A 1 365 ? -12.02583 29.58895 1.46985 1.000 16.50674 394 TYR A C 1
ATOM 2833 O O . TYR A 1 365 ? -11.86665 29.68472 0.24863 1.000 16.71328 394 TYR A O 1
ATOM 2842 N N . ARG A 1 366 ? -11.15311 30.11102 2.33394 1.000 16.84707 395 ARG A N 1
ATOM 2843 C CA A ARG A 1 366 ? -9.96070 30.78657 1.82877 0.694 16.78038 395 ARG A CA 1
ATOM 2844 C CA B ARG A 1 366 ? -9.95873 30.78677 1.83357 0.306 16.85174 395 ARG A CA 1
ATOM 2845 C C . ARG A 1 366 ? -8.99484 29.79995 1.17384 1.000 17.34848 395 ARG A C 1
ATOM 2846 O O . ARG A 1 366 ? -8.32896 30.13700 0.17407 1.000 16.50447 395 ARG A O 1
ATOM 2861 N N . ALA A 1 367 ? -8.91806 28.57097 1.69779 1.000 17.44297 396 ALA A N 1
ATOM 2862 C CA . ALA A 1 367 ? -8.07769 27.56272 1.06205 1.000 17.52675 396 ALA A CA 1
ATOM 2863 C C . ALA A 1 367 ? -8.54421 27.27350 -0.35533 1.000 15.84812 396 ALA A C 1
ATOM 2864 O O . ALA A 1 367 ? -7.73286 27.19569 -1.28231 1.000 16.40561 396 ALA A O 1
ATOM 2866 N N . ARG A 1 368 ? -9.85883 27.10889 -0.54480 1.000 15.05077 397 ARG A N 1
ATOM 2867 C CA . ARG A 1 368 ? -10.34226 26.83266 -1.89060 1.000 13.66028 397 ARG A CA 1
ATOM 2868 C C . ARG A 1 368 ? -10.23503 28.05980 -2.78562 1.000 14.74725 397 ARG A C 1
ATOM 2869 O O . ARG A 1 368 ? -10.10729 27.91842 -4.00699 1.000 16.12138 397 ARG A O 1
ATOM 2877 N N . LEU A 1 369 ? -10.27599 29.25821 -2.19927 1.000 14.47995 398 LEU A N 1
ATOM 2878 C CA . LEU A 1 369 ? -10.00419 30.46863 -2.96539 1.000 15.47845 398 LEU A CA 1
ATOM 2879 C C . LEU A 1 369 ? -8.63074 30.42652 -3.62100 1.000 15.98328 398 LEU A C 1
ATOM 2880 O O . LEU A 1 369 ? -8.45593 30.98741 -4.71184 1.000 15.67718 398 LEU A O 1
ATOM 2885 N N . MET A 1 370 ? -7.64596 29.78370 -2.97872 1.000 15.96334 399 MET A N 1
ATOM 2886 C CA . MET A 1 370 ? -6.30158 29.73421 -3.58570 1.000 16.70744 399 MET A CA 1
ATOM 2887 C C . MET A 1 370 ? -6.18032 28.95661 -4.89523 1.000 15.83730 399 MET A C 1
ATOM 2888 O O . MET A 1 370 ? -5.23055 29.21956 -5.64515 1.000 17.90875 399 MET A O 1
ATOM 2893 N N . ARG A 1 371 ? -7.07543 28.00899 -5.18922 1.000 14.07445 400 ARG A N 1
ATOM 2894 C CA . ARG A 1 371 ? -6.99160 27.17010 -6.37971 1.000 15.53636 400 ARG A CA 1
ATOM 2895 C C . ARG A 1 371 ? -7.73781 27.80423 -7.54930 1.000 17.09121 400 ARG A C 1
ATOM 2896 O O . ARG A 1 371 ? -8.71252 28.53683 -7.34697 1.000 17.71350 400 ARG A O 1
ATOM 2904 N N . PRO A 1 372 ? -7.33213 27.52299 -8.78922 1.000 14.63543 401 PRO A N 1
ATOM 2905 C CA . PRO A 1 372 ? -8.12220 27.96990 -9.95191 1.000 15.17654 401 PRO A CA 1
ATOM 2906 C C . PRO A 1 372 ? -9.39311 27.14551 -10.09888 1.000 15.99248 401 PRO A C 1
ATOM 2907 O O . PRO A 1 372 ? -9.34929 25.91643 -10.19434 1.000 17.30926 401 PRO A O 1
ATOM 2911 N N . CYS A 1 373 ? -10.52436 27.83946 -10.11058 1.000 14.91398 402 CYS A N 1
ATOM 2912 C CA . CYS A 1 373 ? -11.86777 27.28995 -10.17539 1.000 14.43613 402 CYS A CA 1
ATOM 2913 C C . CYS A 1 373 ? -12.43459 27.51499 -11.56537 1.000 13.42694 402 CYS A C 1
ATOM 2914 O O . CYS A 1 373 ? -12.11004 28.50755 -12.22369 1.000 15.33076 402 CYS A O 1
ATOM 2917 N N . LEU A 1 374 ? -13.29834 26.61517 -12.01464 1.000 13.58313 403 LEU A N 1
ATOM 2918 C CA . LEU A 1 374 ? -14.00520 26.86982 -13.26249 1.000 12.66624 403 LEU A CA 1
ATOM 2919 C C . LEU A 1 374 ? -14.94092 28.07645 -13.13033 1.000 12.66625 403 LEU A C 1
ATOM 2920 O O . LEU A 1 374 ? -15.71650 28.18485 -12.17208 1.000 13.29736 403 LEU A O 1
ATOM 2925 N N . ASN A 1 375 ? -14.81883 29.01053 -14.08191 1.000 12.74881 404 ASN A N 1
ATOM 2926 C CA . ASN A 1 375 ? -15.69133 30.18442 -14.15273 1.000 13.34526 404 ASN A CA 1
ATOM 2927 C C . ASN A 1 375 ? -17.16712 29.79254 -14.09455 1.000 12.76990 404 ASN A C 1
ATOM 2928 O O . ASN A 1 375 ? -17.61350 28.89744 -14.82071 1.000 13.09589 404 ASN A O 1
ATOM 2933 N N . ILE A 1 376 ? -17.93479 30.48035 -13.24149 1.000 12.52418 405 ILE A N 1
ATOM 2934 C CA . ILE A 1 376 ? -19.36396 30.18028 -13.16089 1.000 12.93948 405 ILE A CA 1
ATOM 2935 C C . ILE A 1 376 ? -20.08452 30.43355 -14.48144 1.000 13.46393 405 ILE A C 1
ATOM 2936 O O . ILE A 1 376 ? -21.19859 29.93306 -14.66428 1.000 13.90021 405 ILE A O 1
ATOM 2941 N N . ASP A 1 377 ? -19.47883 31.17590 -15.42697 1.000 14.12916 406 ASP A N 1
ATOM 2942 C CA . ASP A 1 377 ? -20.11970 31.31064 -16.73980 1.000 13.92221 406 ASP A CA 1
ATOM 2943 C C . ASP A 1 377 ? -20.36423 29.96479 -17.41338 1.000 13.96823 406 ASP A C 1
ATOM 2944 O O . ASP A 1 377 ? -21.28995 29.84085 -18.23037 1.000 14.28827 406 ASP A O 1
ATOM 2949 N N . PHE A 1 378 ? -19.55989 28.95558 -17.10612 1.000 11.74545 407 PHE A N 1
ATOM 2950 C CA . PHE A 1 378 ? -19.71648 27.62700 -17.68468 1.000 11.90548 407 PHE A CA 1
ATOM 2951 C C . PHE A 1 378 ? -20.68769 26.76907 -16.90093 1.000 12.40063 407 PHE A C 1
ATOM 2952 O O . PHE A 1 378 ? -20.88111 25.59632 -17.23967 1.000 14.66988 407 PHE A O 1
ATOM 2960 N N . GLU A 1 379 ? -21.28500 27.32180 -15.85689 1.000 11.96629 408 GLU A N 1
ATOM 2961 C CA . GLU A 1 379 ? -22.07309 26.56638 -14.90032 1.000 12.26248 408 GLU A CA 1
ATOM 2962 C C . GLU A 1 379 ? -23.49739 27.09876 -14.80032 1.000 12.73412 408 GLU A C 1
ATOM 2963 O O . GLU A 1 379 ? -24.20568 26.79462 -13.83165 1.000 15.13110 408 GLU A O 1
ATOM 2969 N N . MET A 1 380 ? -23.93638 27.88698 -15.79083 1.000 12.00027 409 MET A N 1
ATOM 2970 C CA . MET A 1 380 ? -25.26617 28.46018 -15.65979 1.000 12.75885 409 MET A CA 1
ATOM 2971 C C . MET A 1 380 ? -26.34204 27.60178 -16.29899 1.000 13.44590 409 MET A C 1
ATOM 2972 O O . MET A 1 380 ? -26.07153 26.81795 -17.20108 1.000 13.63420 409 MET A O 1
ATOM 2977 N N . PRO A 1 381 ? -27.55597 27.71789 -15.76625 1.000 11.22193 410 PRO A N 1
ATOM 2978 C CA . PRO A 1 381 ? -28.63663 26.83306 -16.23361 1.000 12.25196 410 PRO A CA 1
ATOM 2979 C C . PRO A 1 381 ? -28.91274 26.94768 -17.71739 1.000 12.70836 410 PRO A C 1
ATOM 2980 O O . PRO A 1 381 ? -29.29669 25.95054 -18.34062 1.000 11.97125 410 PRO A O 1
ATOM 2984 N N . SER A 1 382 ? -28.71260 28.11617 -18.31099 1.000 13.59510 411 SER A N 1
ATOM 2985 C CA . SER A 1 382 ? -29.00334 28.31550 -19.72390 1.000 12.23748 411 SER A CA 1
ATOM 2986 C C . SER A 1 382 ? -27.80277 28.06170 -20.62876 1.000 13.17869 411 SER A C 1
ATOM 2987 O O . SER A 1 382 ? -27.86241 28.39113 -21.82007 1.000 15.06689 411 SER A O 1
ATOM 2990 N N . CYS A 1 383 ? -26.71208 27.49878 -20.11132 1.000 12.33759 412 CYS A N 1
ATOM 2991 C CA . CYS A 1 383 ? -25.59158 27.16908 -20.98446 1.000 13.27592 412 CYS A CA 1
ATOM 2992 C C . CYS A 1 383 ? -26.03749 26.20057 -22.07647 1.000 12.64094 412 CYS A C 1
ATOM 2993 O O . CYS A 1 383 ? -26.81504 25.27857 -21.81151 1.000 12.24251 412 CYS A O 1
ATOM 2996 N N . PRO A 1 384 ? -25.53775 26.35394 -23.29453 1.000 14.09181 413 PRO A N 1
ATOM 2997 C CA . PRO A 1 384 ? -25.95965 25.46176 -24.37538 1.000 13.76441 413 PRO A CA 1
ATOM 2998 C C . PRO A 1 384 ? -25.43328 24.05698 -24.14517 1.000 12.04129 413 PRO A C 1
ATOM 2999 O O . PRO A 1 384 ? -24.41293 23.84111 -23.48204 1.000 13.87155 413 PRO A O 1
ATOM 3003 N N . GLY A 1 385 ? -26.14531 23.08910 -24.70470 1.000 11.60716 414 GLY A N 1
ATOM 3004 C CA . GLY A 1 385 ? -25.61872 21.73951 -24.73002 1.000 12.79254 414 GLY A CA 1
ATOM 3005 C C . GLY A 1 385 ? -25.05471 21.41754 -26.09353 1.000 11.33295 414 GLY A C 1
ATOM 3006 O O . GLY A 1 385 ? -25.80515 21.16672 -27.04055 1.000 11.26377 414 GLY A O 1
ATOM 3007 N N . ILE A 1 386 ? -23.73160 21.43412 -26.22725 1.000 11.60320 415 ILE A N 1
ATOM 3008 C CA . ILE A 1 386 ? -23.11689 21.36192 -27.54867 1.000 12.09385 415 ILE A CA 1
ATOM 3009 C C . ILE A 1 386 ? -23.31598 19.98468 -28.16408 1.000 11.67271 415 ILE A C 1
ATOM 3010 O O . ILE A 1 386 ? -23.01393 18.95262 -27.54833 1.000 13.48356 415 ILE A O 1
ATOM 3015 N N . LEU A 1 387 ? -23.78567 19.95620 -29.40745 1.000 11.23026 416 LEU A N 1
ATOM 3016 C CA . LEU A 1 387 ? -23.78093 18.72334 -30.19100 1.000 11.06802 416 LEU A CA 1
ATOM 3017 C C . LEU A 1 387 ? -22.56959 18.71280 -31.11097 1.000 12.84131 416 LEU A C 1
ATOM 3018 O O . LEU A 1 387 ? -21.67697 17.87770 -30.93903 1.000 13.69540 416 LEU A O 1
ATOM 3023 N N . ILE A 1 388 ? -22.49135 19.66524 -32.03930 1.000 12.23504 417 ILE A N 1
ATOM 3024 C CA . ILE A 1 388 ? -21.27452 19.80260 -32.84320 1.000 11.83529 417 ILE A CA 1
ATOM 3025 C C . ILE A 1 388 ? -21.18162 21.24026 -33.33585 1.000 12.94951 417 ILE A C 1
ATOM 3026 O O . ILE A 1 388 ? -22.18469 21.84860 -33.73345 1.000 12.49728 417 ILE A O 1
ATOM 3031 N N . THR A 1 389 ? -19.96067 21.78295 -33.27971 1.000 14.03344 418 THR A N 1
ATOM 3032 C CA . THR A 1 389 ? -19.65881 23.16360 -33.63251 1.000 12.53169 418 THR A CA 1
ATOM 3033 C C . THR A 1 389 ? -18.88744 23.25635 -34.93330 1.000 13.28857 418 THR A C 1
ATOM 3034 O O . THR A 1 389 ? -18.21125 22.31286 -35.35473 1.000 13.27006 418 THR A O 1
ATOM 3038 N N . SER A 1 390 ? -18.95427 24.44611 -35.53828 1.000 13.36446 419 SER A N 1
ATOM 3039 C CA . SER A 1 390 ? -18.13142 24.69023 -36.71301 1.000 13.03880 419 SER A CA 1
ATOM 3040 C C . SER A 1 390 ? -16.65001 24.63793 -36.37561 1.000 14.17449 419 SER A C 1
ATOM 3041 O O . SER A 1 390 ? -15.84908 24.28772 -37.23881 1.000 14.81891 419 SER A O 1
ATOM 3044 N N . ALA A 1 391 ? -16.26816 24.97017 -35.13672 1.000 12.91356 420 ALA A N 1
ATOM 3045 C CA . ALA A 1 391 ? -14.86485 24.87667 -34.72829 1.000 12.57179 420 ALA A CA 1
ATOM 3046 C C . ALA A 1 391 ? -14.35398 23.44075 -34.81349 1.000 12.14191 420 ALA A C 1
ATOM 3047 O O . ALA A 1 391 ? -13.25947 23.18593 -35.33802 1.000 13.06566 420 ALA A O 1
ATOM 3049 N N . GLU A 1 392 ? -15.13852 22.48389 -34.30640 1.000 12.05223 421 GLU A N 1
ATOM 3050 C CA . GLU A 1 392 ? -14.77292 21.07957 -34.46850 1.000 11.41723 421 GLU A CA 1
ATOM 3051 C C . GLU A 1 392 ? -14.60708 20.70914 -35.92966 1.000 12.73293 421 GLU A C 1
ATOM 3052 O O . GLU A 1 392 ? -13.63051 20.05286 -36.29717 1.000 13.95469 421 GLU A O 1
ATOM 3058 N N . VAL A 1 393 ? -15.56873 21.08992 -36.77079 1.000 11.42447 422 VAL A N 1
ATOM 3059 C CA . VAL A 1 393 ? -15.46447 20.74807 -38.18454 1.000 12.42330 422 VAL A CA 1
ATOM 3060 C C . VAL A 1 393 ? -14.19668 21.34641 -38.78829 1.000 14.37331 422 VAL A C 1
ATOM 3061 O O . VAL A 1 393 ? -13.52746 20.69285 -39.59335 1.000 14.26747 422 VAL A O 1
ATOM 3065 N N . ASP A 1 394 ? -13.81364 22.56345 -38.36558 1.000 12.27984 423 ASP A N 1
ATOM 3066 C CA . ASP A 1 394 ? -12.55693 23.15874 -38.82926 1.000 14.46528 423 ASP A CA 1
ATOM 3067 C C . ASP A 1 394 ? -11.37301 22.26852 -38.46712 1.000 13.15688 423 ASP A C 1
ATOM 3068 O O . ASP A 1 394 ? -10.46695 22.04745 -39.28652 1.000 13.84759 423 ASP A O 1
ATOM 3073 N N . PHE A 1 395 ? -11.34537 21.77869 -37.22015 1.000 13.51338 424 PHE A N 1
ATOM 3074 C CA . PHE A 1 395 ? -10.24179 20.90887 -36.80550 1.000 12.87395 424 PHE A CA 1
ATOM 3075 C C . PHE A 1 395 ? -10.27169 19.57212 -37.54580 1.000 13.12054 424 PHE A C 1
ATOM 3076 O O . PHE A 1 395 ? -9.21133 19.02213 -37.87347 1.000 14.09150 424 PHE A O 1
ATOM 3084 N N . LEU A 1 396 ? -11.46592 19.05839 -37.84776 1.000 12.30316 425 LEU A N 1
ATOM 3085 C CA . LEU A 1 396 ? -11.57654 17.83019 -38.63472 1.000 13.36942 425 LEU A CA 1
ATOM 3086 C C . LEU A 1 396 ? -11.02009 18.03121 -40.03697 1.000 13.95438 425 LEU A C 1
ATOM 3087 O O . LEU A 1 396 ? -10.27042 17.19407 -40.54783 1.000 14.49069 425 LEU A O 1
ATOM 3092 N N . LEU A 1 397 ? -11.38336 19.14488 -40.67471 1.000 13.53564 426 LEU A N 1
ATOM 3093 C CA . LEU A 1 397 ? -10.83220 19.47872 -41.98747 1.000 14.20256 426 LEU A CA 1
ATOM 3094 C C . LEU A 1 397 ? -9.31728 19.65607 -41.93825 1.000 14.73090 426 LEU A C 1
ATOM 3095 O O . LEU A 1 397 ? -8.60660 19.22094 -42.85146 1.000 15.58294 426 LEU A O 1
ATOM 3100 N N . ALA A 1 398 ? -8.79990 20.31837 -40.89713 1.000 14.61005 427 ALA A N 1
ATOM 3101 C CA . ALA A 1 398 ? -7.35466 20.48735 -40.77085 1.000 15.52114 427 ALA A CA 1
ATOM 3102 C C . ALA A 1 398 ? -6.65206 19.13675 -40.70311 1.000 15.38334 427 ALA A C 1
ATOM 3103 O O . ALA A 1 398 ? -5.67633 18.88440 -41.43790 1.000 15.53469 427 ALA A O 1
ATOM 3105 N N . GLU A 1 399 ? -7.16495 18.23692 -39.85491 1.000 14.77375 428 GLU A N 1
ATOM 3106 C CA . GLU A 1 399 ? -6.54130 16.92367 -39.74048 1.000 15.11442 428 GLU A CA 1
ATOM 3107 C C . GLU A 1 399 ? -6.69931 16.11204 -41.02266 1.000 15.07915 428 GLU A C 1
ATOM 3108 O O . GLU A 1 399 ? -5.75189 15.45500 -41.45825 1.000 17.19249 428 GLU A O 1
ATOM 3114 N N . ALA A 1 400 ? -7.87499 16.15324 -41.64662 1.000 13.50997 429 ALA A N 1
ATOM 3115 C CA . ALA A 1 400 ? -8.04986 15.47109 -42.92306 1.000 13.07455 429 ALA A CA 1
ATOM 3116 C C . ALA A 1 400 ? -7.03735 15.96227 -43.95283 1.000 15.91728 429 ALA A C 1
ATOM 3117 O O . ALA A 1 400 ? -6.47657 15.16433 -44.71481 1.000 18.20736 429 ALA A O 1
ATOM 3119 N N . LYS A 1 401 ? -6.76434 17.26938 -43.97895 1.000 16.61183 430 LYS A N 1
ATOM 3120 C CA . LYS A 1 401 ? -5.77598 17.78351 -44.92286 1.000 18.36296 430 LYS A CA 1
ATOM 3121 C C . LYS A 1 401 ? -4.38952 17.23106 -44.61303 1.000 19.20497 430 LYS A C 1
ATOM 3122 O O . LYS A 1 401 ? -3.66297 16.82129 -45.52736 1.000 20.97557 430 LYS A O 1
ATOM 3128 N N . THR A 1 402 ? -4.01341 17.18227 -43.32430 1.000 17.80297 431 THR A N 1
ATOM 3129 C CA . THR A 1 402 ? -2.70139 16.62865 -42.98319 1.000 19.00184 431 THR A CA 1
ATOM 3130 C C . THR A 1 402 ? -2.58036 15.14753 -43.34227 1.000 19.42236 431 THR A C 1
ATOM 3131 O O . THR A 1 402 ? -1.46072 14.66271 -43.53545 1.000 22.35782 431 THR A O 1
ATOM 3135 N N . LYS A 1 403 ? -3.69793 14.42268 -43.42856 1.000 20.01166 432 LYS A N 1
ATOM 3136 C CA . LYS A 1 403 ? -3.70713 13.02514 -43.84806 1.000 17.9584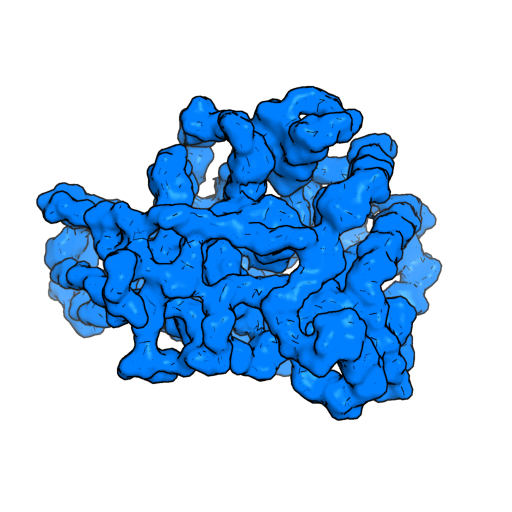8 432 LYS A CA 1
ATOM 3137 C C . LYS A 1 403 ? -3.60668 12.86556 -45.35504 1.000 20.51399 432 LYS A C 1
ATOM 3138 O O . LYS A 1 403 ? -3.50894 11.72796 -45.83964 1.000 22.63856 432 LYS A O 1
ATOM 3144 N N . GLY A 1 404 ? -3.63271 13.96490 -46.10301 1.000 17.98042 433 GLY A N 1
ATOM 3145 C CA . GLY A 1 404 ? -3.61238 13.89810 -47.54566 1.000 19.11040 433 GLY A CA 1
ATOM 3146 C C . GLY A 1 404 ? -4.96088 13.69648 -48.19223 1.000 19.50941 433 GLY A C 1
ATOM 3147 O O . GLY A 1 404 ? -5.01372 13.39156 -49.39141 1.000 23.48369 433 GLY A O 1
ATOM 3148 N N . TRP A 1 405 ? -6.05057 13.83292 -47.44182 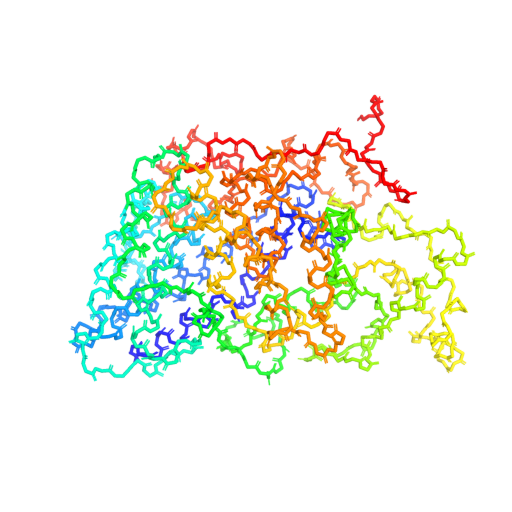1.000 19.35399 434 TRP A N 1
ATOM 3149 C CA . TRP A 1 405 ? -7.37323 13.68714 -48.02737 1.000 19.95306 434 TRP A CA 1
ATOM 3150 C C . TRP A 1 405 ? -7.67844 14.89260 -48.91976 1.000 20.41158 434 TRP A C 1
ATOM 3151 O O . TRP A 1 405 ? -7.00863 15.92785 -48.85707 1.000 21.63862 434 TRP A O 1
ATOM 3162 N N . ASN A 1 406 ? -8.68441 14.74244 -49.78787 1.000 21.02458 435 ASN A N 1
ATOM 3163 C CA . ASN A 1 406 ? -8.93338 15.74153 -50.83543 1.000 21.50802 435 ASN A CA 1
ATOM 3164 C C . ASN A 1 406 ? -9.79745 16.86358 -50.26656 1.000 21.62389 435 ASN A C 1
ATOM 3165 O O . ASN A 1 406 ? -11.00382 16.95854 -50.50523 1.000 22.22772 435 ASN A O 1
ATOM 3170 N N . VAL A 1 407 ? -9.13863 17.75368 -49.52739 1.000 18.85748 436 VAL A N 1
ATOM 3171 C CA . VAL A 1 407 ? -9.77998 18.85505 -48.82233 1.000 18.23474 436 VAL A CA 1
ATOM 3172 C C . VAL A 1 407 ? -9.28614 20.16469 -49.42115 1.000 18.46245 436 VAL A C 1
ATOM 3173 O O . VAL A 1 407 ? -8.09658 20.30992 -49.71184 1.000 22.05007 436 VAL A O 1
ATOM 3177 N N . SER A 1 408 ? -10.19344 21.11783 -49.59758 1.000 18.42636 437 SER A N 1
ATOM 3178 C CA A SER A 1 408 ? -9.84316 22.43129 -50.11952 0.528 20.74863 437 SER A CA 1
ATOM 3179 C CA B SER A 1 408 ? -9.81550 22.41979 -50.12791 0.472 20.75196 437 SER A CA 1
ATOM 3180 C C . SER A 1 408 ? -9.15605 23.26190 -49.04491 1.000 21.66836 437 SER A C 1
ATOM 3181 O O . SER A 1 408 ? -9.58122 23.25835 -47.88488 1.000 27.82885 437 SER A O 1
ATOM 3186 N N A GLY A 1 409 ? -8.10890 23.97677 -49.44597 0.398 21.11726 438 GLY A N 1
ATOM 3187 N N B GLY A 1 409 ? -8.11148 23.99174 -49.41927 0.602 21.08553 438 GLY A N 1
ATOM 3188 C CA A GLY A 1 409 ? -7.33354 24.82969 -48.56603 0.398 22.38200 438 GLY A CA 1
ATOM 3189 C CA B GLY A 1 409 ? -7.43478 24.86122 -48.47394 0.602 22.38251 438 GLY A CA 1
ATOM 3190 C C A GLY A 1 409 ? -5.99783 24.21213 -48.20660 0.398 22.54660 438 GLY A C 1
ATOM 3191 C C B GLY A 1 409 ? -6.43441 24.12480 -47.61054 0.602 21.29227 438 GLY A C 1
ATOM 3192 O O A GLY A 1 409 ? -5.52927 23.24390 -48.81004 0.398 23.64126 438 GLY A O 1
ATOM 3193 O O B GLY A 1 409 ? -6.63163 22.94651 -47.30458 0.602 23.11689 438 GLY A O 1
ATOM 3194 N N . ASP A 1 410 ? -5.36318 24.80401 -47.20446 1.000 23.92580 439 ASP A N 1
ATOM 3195 C CA . ASP A 1 410 ? -4.27152 24.12989 -46.51799 1.000 20.70299 439 ASP A CA 1
ATOM 3196 C C . ASP A 1 410 ? -4.63537 23.88893 -45.05426 1.000 23.08187 439 ASP A C 1
ATOM 3197 O O . ASP A 1 410 ? -5.58653 24.46742 -44.50510 1.000 21.77273 439 ASP A O 1
ATOM 3202 N N . ALA A 1 411 ? -3.88480 22.97734 -44.43081 1.000 19.77704 440 ALA A N 1
ATOM 3203 C CA . ALA A 1 411 ? -4.17815 22.58869 -43.05509 1.000 19.66188 440 ALA A CA 1
ATOM 3204 C C . ALA A 1 411 ? -4.11723 23.78784 -42.12650 1.000 20.81237 440 ALA A C 1
ATOM 3205 O O . ALA A 1 411 ? -4.92530 23.90660 -41.19507 1.000 18.87819 440 ALA A O 1
ATOM 3207 N N . GLU A 1 412 ? -3.16646 24.68929 -42.37315 1.000 22.25702 441 GLU A N 1
ATOM 3208 C CA A GLU A 1 412 ? -3.01509 25.85034 -41.50479 0.399 22.76112 441 GLU A CA 1
ATOM 3209 C CA B GLU A 1 412 ? -3.00010 25.86813 -41.53156 0.601 22.76912 441 GLU A CA 1
ATOM 3210 C C . GLU A 1 412 ? -4.26086 26.72781 -41.52331 1.000 21.61664 441 GLU A C 1
ATOM 3211 O O . GLU A 1 412 ? -4.68797 27.21645 -40.46921 1.000 22.37592 441 GLU A O 1
ATOM 3222 N N . SER A 1 413 ? -4.87696 26.92017 -42.69526 1.000 20.25780 442 SER A N 1
ATOM 3223 C CA . SER A 1 413 ? -6.06621 27.77596 -42.76788 1.000 20.03294 442 SER A CA 1
ATOM 3224 C C . SER A 1 413 ? -7.21998 27.19477 -41.95167 1.000 17.10917 442 SER A C 1
ATOM 3225 O O . SER A 1 413 ? -7.89936 27.92468 -41.21668 1.000 19.09902 442 SER A O 1
ATOM 3228 N N . HIS A 1 414 ? -7.43066 25.87551 -42.03650 1.000 16.74020 443 HIS A N 1
ATOM 3229 C CA . HIS A 1 414 ? -8.49013 25.23284 -41.26654 1.000 14.08585 443 HIS A CA 1
ATOM 3230 C C . HIS A 1 414 ? -8.18336 25.25270 -39.77784 1.000 14.22438 443 HIS A C 1
ATOM 3231 O O . HIS A 1 414 ? -9.07574 25.49283 -38.96087 1.000 14.91958 443 HIS A O 1
ATOM 3238 N N . TYR A 1 415 ? -6.93347 24.98140 -39.40530 1.000 16.33333 444 TYR A N 1
ATOM 3239 C CA . TYR A 1 415 ? -6.57161 25.01795 -37.99395 1.000 15.84642 444 TYR A CA 1
ATOM 3240 C C . TYR A 1 415 ? -6.80481 26.40685 -37.39951 1.000 16.06379 444 TYR A C 1
ATOM 3241 O O . TYR A 1 415 ? -7.35635 26.53598 -36.29467 1.000 16.19243 444 TYR A O 1
ATOM 3250 N N . GLU A 1 416 ? -6.39677 27.45602 -38.12002 1.000 17.49923 445 GLU A N 1
ATOM 3251 C CA . GLU A 1 416 ? -6.56970 28.82047 -37.63194 1.000 17.26591 445 GLU A CA 1
ATOM 3252 C C . GLU A 1 416 ? -8.04517 29.17056 -37.53051 1.000 17.16704 445 GLU A C 1
ATOM 3253 O O . GLU A 1 416 ? -8.47114 29.81649 -36.56589 1.000 18.77957 445 GLU A O 1
ATOM 3259 N N . ALA A 1 417 ? -8.84513 28.73394 -38.50699 1.000 17.01379 446 ALA A N 1
ATOM 3260 C CA . ALA A 1 417 ? -10.28471 28.93257 -38.39591 1.000 15.52669 446 ALA A CA 1
ATOM 3261 C C . ALA A 1 417 ? -10.83410 28.24584 -37.15874 1.000 15.23949 446 ALA A C 1
ATOM 3262 O O . ALA A 1 417 ? -11.69404 28.80067 -36.46771 1.000 17.16700 446 ALA A O 1
ATOM 3264 N N . GLY A 1 418 ? -10.35177 27.03712 -36.86565 1.000 15.21031 447 GLY A N 1
ATOM 3265 C CA . GLY A 1 418 ? -10.84441 26.30734 -35.70728 1.000 13.08190 447 GLY A CA 1
ATOM 3266 C C . GLY A 1 418 ? -10.47977 26.95882 -34.39459 1.000 14.32376 447 GLY A C 1
ATOM 3267 O O . GLY A 1 418 ? -11.30689 27.03151 -33.48386 1.000 14.30611 447 GLY A O 1
ATOM 3268 N N . VAL A 1 419 ? -9.24999 27.46349 -34.28535 1.000 14.72883 448 VAL A N 1
ATOM 3269 C CA . VAL A 1 419 ? -8.86399 28.14053 -33.05191 1.000 14.59418 448 VAL A CA 1
ATOM 3270 C C . VAL A 1 419 ? -9.69203 29.41069 -32.87295 1.000 14.64019 448 VAL A C 1
ATOM 3271 O O . VAL A 1 419 ? -10.25381 29.66067 -31.79345 1.000 15.25407 448 VAL A O 1
ATOM 3275 N N . ARG A 1 420 ? -9.81350 30.20925 -33.94013 1.000 15.93853 449 ARG A N 1
ATOM 3276 C CA . ARG A 1 420 ? -10.59948 31.43228 -33.84809 1.000 15.58111 449 ARG A CA 1
ATOM 3277 C C . ARG A 1 420 ? -12.04256 31.12054 -33.46882 1.000 16.30700 449 ARG A C 1
ATOM 3278 O O . ARG A 1 420 ? -12.61685 31.77364 -32.58463 1.000 16.11300 449 ARG A O 1
ATOM 3286 N N . ALA A 1 421 ? -12.63078 30.09245 -34.08262 1.000 14.19573 450 ALA A N 1
ATOM 3287 C CA . ALA A 1 421 ? -14.01624 29.76375 -33.77317 1.000 14.08356 450 ALA A CA 1
ATOM 3288 C C . ALA A 1 421 ? -14.15500 29.20823 -32.36370 1.000 15.11596 450 ALA A C 1
ATOM 3289 O O . ALA A 1 421 ? -15.19692 29.39642 -31.72532 1.000 14.17064 450 ALA A O 1
ATOM 3291 N N . SER A 1 422 ? -13.12418 28.53254 -31.84358 1.000 13.30755 451 SER A N 1
ATOM 3292 C CA . SER A 1 422 ? -13.18774 28.04144 -30.46608 1.000 12.83793 451 SER A CA 1
ATOM 3293 C C . SER A 1 422 ? -13.18952 29.19898 -29.47276 1.000 15.07880 451 SER A C 1
ATOM 3294 O O . SER A 1 422 ? -13.87377 29.13909 -28.44060 1.000 15.19493 451 SER A O 1
ATOM 3297 N N . MET A 1 423 ? -12.43754 30.26117 -29.77501 1.000 14.68655 452 MET A N 1
ATOM 3298 C CA A MET A 1 423 ? -12.44773 31.44988 -28.92077 0.686 15.06377 452 MET A CA 1
ATOM 3299 C CA B MET A 1 423 ? -12.45446 31.43372 -28.90175 0.314 15.11747 452 MET A CA 1
ATOM 3300 C C . MET A 1 423 ? -13.76988 32.19678 -29.03498 1.000 17.55347 452 MET A C 1
ATOM 3301 O O . MET A 1 423 ? -14.36173 32.62307 -28.02536 1.000 15.97738 452 MET A O 1
ATOM 3310 N N . GLU A 1 424 ? -14.24347 32.38597 -30.26545 1.000 15.31786 453 GLU A N 1
ATOM 3311 C CA A GLU A 1 424 ? -15.50255 33.09512 -30.44328 0.620 17.06151 453 GLU A CA 1
ATOM 3312 C CA B GLU A 1 424 ? -15.50437 33.08856 -30.45744 0.380 17.08580 453 GLU A CA 1
ATOM 3313 C C . GLU A 1 424 ? -16.65827 32.31743 -29.83644 1.000 16.99293 453 GLU A C 1
ATOM 3314 O O . GLU A 1 424 ? -17.63852 32.91765 -29.40487 1.000 16.53615 453 GLU A O 1
ATOM 3325 N N . MET A 1 425 ? -16.55153 30.99235 -29.76724 1.000 13.95254 454 MET A N 1
ATOM 3326 C CA A MET A 1 425 ? -17.58888 30.21243 -29.11047 0.242 15.40455 454 MET A CA 1
ATOM 3327 C CA B MET A 1 425 ? -17.59306 30.21159 -29.10317 0.758 15.31089 454 MET A CA 1
ATOM 3328 C C . MET A 1 425 ? -17.72063 30.62019 -27.64588 1.000 15.98489 454 MET A C 1
ATOM 3329 O O . MET A 1 425 ? -18.83302 30.77528 -27.13089 1.000 16.45183 454 MET A O 1
ATOM 3338 N N . LEU A 1 426 ? -16.59217 30.80881 -26.96055 1.000 14.69488 455 LEU A N 1
ATOM 3339 C CA . LEU A 1 426 ? -16.65123 31.28818 -25.58440 1.000 16.45446 455 LEU A CA 1
ATOM 3340 C C . LEU A 1 426 ? -17.29692 32.66064 -25.52570 1.000 17.15352 455 LEU A C 1
ATOM 3341 O O . LEU A 1 426 ? -18.17475 32.91466 -24.68593 1.000 16.59809 455 LEU A O 1
ATOM 3346 N N . ASN A 1 427 ? -16.88948 33.55719 -26.42591 1.000 15.48445 456 ASN A N 1
ATOM 3347 C CA . ASN A 1 427 ? -17.48189 34.89642 -26.43647 1.000 16.34783 456 ASN A CA 1
ATOM 3348 C C . ASN A 1 427 ? -18.99050 34.84934 -26.67160 1.000 17.81239 456 ASN A C 1
ATOM 3349 O O . ASN A 1 427 ? -19.74581 35.63143 -26.08161 1.000 23.64801 456 ASN A O 1
ATOM 3354 N N . ASN A 1 428 ? -19.44558 33.95787 -27.53932 1.000 16.24608 457 ASN A N 1
ATOM 3355 C CA . ASN A 1 428 ? -20.83711 33.96641 -27.97776 1.000 17.98856 457 ASN A CA 1
ATOM 3356 C C . ASN A 1 428 ? -21.76229 33.16636 -27.07669 1.000 17.59129 457 ASN A C 1
ATOM 3357 O O . ASN A 1 428 ? -22.94178 33.51889 -26.95850 1.000 21.44573 457 ASN A O 1
ATOM 3362 N N . TYR A 1 429 ? -21.27950 32.08321 -26.46305 1.000 14.89876 458 TYR A N 1
ATOM 3363 C CA . TYR A 1 429 ? -22.15962 31.16792 -25.75196 1.000 14.31741 458 TYR A CA 1
ATOM 3364 C C . TYR A 1 429 ? -21.97145 31.18050 -24.24728 1.000 17.17322 458 TYR A C 1
ATOM 3365 O O . TYR A 1 429 ? -22.84390 30.66369 -23.54235 1.000 17.94450 458 TYR A O 1
ATOM 3374 N N . TYR A 1 430 ? -20.85996 31.72170 -23.73743 1.000 13.59146 459 TYR A N 1
ATOM 3375 C CA . TYR A 1 430 ? -20.54669 31.56685 -22.31630 1.000 13.68000 459 TYR A CA 1
ATOM 3376 C C . TYR A 1 430 ? -20.17815 32.84669 -21.58019 1.000 13.90679 459 TYR A C 1
ATOM 3377 O O . TYR A 1 430 ? -20.72805 33.11989 -20.51127 1.000 14.56815 459 TYR A O 1
ATOM 3386 N N . LEU A 1 431 ? -19.22964 33.61974 -22.09729 1.000 14.81944 460 LEU A N 1
ATOM 3387 C CA . LEU A 1 431 ? -18.63111 34.66580 -21.28150 1.000 14.99789 460 LEU A CA 1
ATOM 3388 C C . LEU A 1 431 ? -19.59638 35.83133 -21.09484 1.000 18.29155 460 LEU A C 1
ATOM 3389 O O . LEU A 1 431 ? -20.17374 36.33909 -22.06240 1.000 21.07570 460 LEU A O 1
ATOM 3394 N N . THR A 1 432 ? -19.76656 36.25592 -19.84183 1.000 17.39916 461 THR A N 1
ATOM 3395 C CA . THR A 1 432 ? -20.65304 37.36265 -19.49216 1.000 18.20109 461 THR A CA 1
ATOM 3396 C C . THR A 1 432 ? -19.88831 38.65062 -19.25448 1.000 23.89572 461 THR A C 1
ATOM 3397 O O . THR A 1 432 ? -20.50650 39.69076 -19.00885 1.000 25.09533 461 THR A O 1
ATOM 3401 N N . SER A 1 433 ? -18.56315 38.58794 -19.29851 1.000 18.30886 462 SER A N 1
ATOM 3402 C CA . SER A 1 433 ? -17.67772 39.72653 -19.11138 1.000 20.89058 462 SER A CA 1
ATOM 3403 C C . SER A 1 433 ? -16.31841 39.32375 -19.65710 1.000 20.91794 462 SER A C 1
ATOM 3404 O O . SER A 1 433 ? -16.07052 38.14504 -19.93654 1.000 19.25137 462 SER A O 1
ATOM 3407 N N . ASN A 1 434 ? -15.45056 40.32278 -19.82219 1.000 21.00856 463 ASN A N 1
ATOM 3408 C CA . ASN A 1 434 ? -14.05867 40.12642 -20.23913 1.000 22.23507 463 ASN A CA 1
ATOM 3409 C C . ASN A 1 434 ? -13.96794 39.19457 -21.45182 1.000 20.82501 463 ASN A C 1
ATOM 3410 O O . ASN A 1 434 ? -13.28754 38.16694 -21.44522 1.000 21.28979 463 ASN A O 1
ATOM 3415 N N . LYS A 1 435 ? -14.67928 39.57350 -22.50713 1.000 20.72944 464 LYS A N 1
ATOM 3416 C CA . LYS A 1 435 ? -14.62859 38.79312 -23.73327 1.000 19.26105 464 LYS A CA 1
ATOM 3417 C C . LYS A 1 435 ? -13.22004 38.82566 -24.33258 1.000 16.72535 464 LYS A C 1
ATOM 3418 O O . LYS A 1 435 ? -12.41977 39.73275 -24.07280 1.000 21.73831 464 LYS A O 1
ATOM 3424 N N . ILE A 1 436 ? -12.91330 37.79597 -25.11557 1.000 17.12999 465 ILE A N 1
ATOM 3425 C CA . ILE A 1 436 ? -11.60348 37.67410 -25.74820 1.000 18.53475 465 ILE A CA 1
ATOM 3426 C C . ILE A 1 436 ? -11.59249 38.53545 -27.00350 1.000 20.41690 465 ILE A C 1
ATOM 3427 O O . ILE A 1 436 ? -12.41314 38.35166 -27.90936 1.000 20.30219 465 ILE A O 1
ATOM 3432 N N . SER A 1 437 ? -10.65353 39.46931 -27.06457 1.000 19.39071 466 SER A N 1
ATOM 3433 C CA . SER A 1 437 ? -10.62131 40.42179 -28.16002 1.000 20.58561 466 SER A CA 1
ATOM 3434 C C . SER A 1 437 ? -10.01802 39.80009 -29.41328 1.000 22.00837 466 SER A C 1
ATOM 3435 O O . SER A 1 437 ? -9.30268 38.80221 -29.36280 1.000 21.81402 466 SER A O 1
ATOM 3438 N N . GLU A 1 438 ? -10.31113 40.42894 -30.55736 1.000 29.45467 467 GLU A N 1
ATOM 3439 C CA . GLU A 1 438 ? -9.71495 39.99742 -31.81772 1.000 27.43714 467 GLU A CA 1
ATOM 3440 C C . GLU A 1 438 ? -8.19169 40.01717 -31.74677 1.000 24.37956 467 GLU A C 1
ATOM 3441 O O . GLU A 1 438 ? -7.53009 39.11018 -32.26158 1.000 26.69368 467 GLU A O 1
ATOM 3447 N N . ASP A 1 439 ? -7.61774 41.03378 -31.10084 1.000 25.98337 468 ASP A N 1
ATOM 3448 C CA . ASP A 1 439 ? -6.16355 41.09936 -30.99977 1.000 26.76048 468 ASP A CA 1
ATOM 3449 C C . ASP A 1 439 ? -5.61135 39.94285 -30.16971 1.000 24.85131 468 ASP A C 1
ATOM 3450 O O . ASP A 1 439 ? -4.57956 39.35804 -30.51839 1.000 25.97770 468 ASP A O 1
ATOM 3455 N N . GLU A 1 440 ? -6.29336 39.58349 -29.07976 1.000 21.63916 469 GLU A N 1
ATOM 3456 C CA . GLU A 1 440 ? -5.85614 38.43686 -28.28490 1.000 19.64453 469 GLU A CA 1
ATOM 3457 C C . GLU A 1 440 ? -5.89654 37.14179 -29.09356 1.000 19.79392 469 GLU A C 1
ATOM 3458 O O . GLU A 1 440 ? -4.98247 36.31330 -28.99956 1.000 20.56459 469 GLU A O 1
ATOM 3464 N N . ILE A 1 441 ? -6.95450 36.94724 -29.88962 1.000 19.19127 470 ILE A N 1
ATOM 3465 C CA . ILE A 1 441 ? -7.04845 35.75198 -30.72327 1.000 19.42788 470 ILE A CA 1
ATOM 3466 C C . ILE A 1 441 ? -5.92532 35.73395 -31.75244 1.000 17.44863 470 ILE A C 1
ATOM 3467 O O . ILE A 1 441 ? -5.25326 34.71211 -31.95047 1.000 21.02184 470 ILE A O 1
ATOM 3472 N N . ASN A 1 442 ? -5.71364 36.86338 -32.43157 1.000 21.86532 471 ASN A N 1
ATOM 3473 C CA . ASN A 1 442 ? -4.70752 36.89771 -33.49110 1.000 22.33291 471 ASN A CA 1
ATOM 3474 C C . ASN A 1 442 ? -3.31043 36.66631 -32.93187 1.000 23.56860 471 ASN A C 1
ATOM 3475 O O . ASN A 1 442 ? -2.51115 35.93760 -33.53032 1.000 23.25662 471 ASN A O 1
ATOM 3480 N N . ALA A 1 443 ? -3.01094 37.25045 -31.76942 1.000 23.03491 472 ALA A N 1
ATOM 3481 C CA . ALA A 1 443 ? -1.70297 37.04144 -31.15451 1.000 21.79138 472 ALA A CA 1
ATOM 3482 C C . ALA A 1 443 ? -1.50968 35.58777 -30.74908 1.000 23.57176 472 ALA A C 1
ATOM 3483 O O . ALA A 1 443 ? -0.43676 35.00347 -30.97429 1.000 23.21097 472 ALA A O 1
ATOM 3485 N N . PHE A 1 444 ? -2.53797 34.97843 -30.15205 1.000 19.89062 473 PHE A N 1
ATOM 3486 C CA . PHE A 1 444 ? -2.40832 33.57479 -29.79353 1.000 18.80260 473 PHE A CA 1
ATOM 3487 C C . PHE A 1 444 ? -2.13687 32.71694 -31.02224 1.000 21.40089 473 PHE A C 1
ATOM 3488 O O . PHE A 1 444 ? -1.25440 31.84830 -31.00481 1.000 19.58426 473 PHE A O 1
ATOM 3496 N N . ILE A 1 445 ? -2.87570 32.95839 -32.10745 1.000 20.68113 474 ILE A N 1
ATOM 3497 C CA . ILE A 1 445 ? -2.70130 32.13958 -33.30283 1.000 21.04432 474 ILE A CA 1
ATOM 3498 C C . ILE A 1 445 ? -1.30418 32.32856 -33.88116 1.000 24.72185 474 ILE A C 1
ATOM 3499 O O . ILE A 1 445 ? -0.64325 31.35541 -34.26803 1.000 24.27509 474 ILE A O 1
ATOM 3504 N N . ALA A 1 446 ? -0.81841 33.57529 -33.91093 1.000 21.64547 475 ALA A N 1
ATOM 3505 C CA . ALA A 1 446 ? 0.51778 33.84292 -34.43597 1.000 23.49076 475 ALA A CA 1
ATOM 3506 C C . ALA A 1 446 ? 1.59508 33.12673 -33.63049 1.000 25.76114 475 ALA A C 1
ATOM 3507 O O . ALA A 1 446 ? 2.63478 32.74560 -34.18688 1.000 30.47868 475 ALA A O 1
ATOM 3509 N N . ASN A 1 447 ? 1.38228 32.94474 -32.32508 1.000 22.35357 476 ASN A N 1
ATOM 3510 C CA . ASN A 1 447 ? 2.38116 32.26636 -31.50590 1.000 25.30298 476 ASN A CA 1
ATOM 3511 C C . ASN A 1 447 ? 2.17297 30.75573 -31.40288 1.000 26.00243 476 ASN A C 1
ATOM 3512 O O . ASN A 1 447 ? 2.98713 30.08409 -30.75815 1.000 24.96490 476 ASN A O 1
ATOM 3517 N N . ASN A 1 448 ? 1.09637 30.18599 -32.01068 1.000 20.55571 477 ASN A N 1
ATOM 3518 C CA . ASN A 1 448 ? 0.76480 28.77078 -31.82973 1.000 20.53295 477 ASN A CA 1
ATOM 3519 C C . ASN A 1 448 ? 0.39834 28.13166 -33.17298 1.000 24.94164 477 ASN A C 1
ATOM 3520 O O . ASN A 1 448 ? -0.72533 27.69171 -33.40540 1.000 22.56736 477 ASN A O 1
ATOM 3525 N N . GLN A 1 449 ? 1.37786 28.04643 -34.07255 1.000 23.90600 478 GLN A N 1
ATOM 3526 C CA . GLN A 1 449 ? 1.14067 27.42909 -35.36930 1.000 26.46551 478 GLN A CA 1
ATOM 3527 C C . GLN A 1 449 ? 1.17196 25.90094 -35.27485 1.000 27.03114 478 GLN A C 1
ATOM 3528 O O . GLN A 1 449 ? 1.49410 25.31644 -34.23555 1.000 27.91446 478 GLN A O 1
ATOM 3534 N N . LEU A 1 450 ? 0.81693 25.24609 -36.38808 1.000 23.32604 479 LEU A N 1
ATOM 3535 C CA . LEU A 1 450 ? 0.73641 23.78548 -36.39934 1.000 25.21524 479 LEU A CA 1
ATOM 3536 C C . LEU A 1 450 ? 2.05193 23.14706 -35.97419 1.000 28.32963 479 LEU A C 1
ATOM 3537 O O . LEU A 1 450 ? 2.06873 22.20878 -35.16626 1.000 27.08042 479 LEU A O 1
ATOM 3542 N N . GLY A 1 451 ? 3.16387 23.61946 -36.53700 1.000 27.28025 480 GLY A N 1
ATOM 3543 C CA . GLY A 1 451 ? 4.46166 23.14368 -36.12268 1.000 34.75883 480 GLY A CA 1
ATOM 3544 C C . GLY A 1 451 ? 4.79264 21.74256 -36.61666 1.000 32.57247 480 GLY A C 1
ATOM 3545 O O . GLY A 1 451 ? 4.20334 21.21366 -37.56890 1.000 31.61078 480 GLY A O 1
ATOM 3546 N N . GLU A 1 452 ? 5.74326 21.12883 -35.90346 1.000 34.74841 481 GLU A N 1
ATOM 3547 C CA . GLU A 1 452 ? 6.35279 19.87741 -36.34398 1.000 38.46619 481 GLU A CA 1
ATOM 3548 C C . GLU A 1 452 ? 5.36363 18.71894 -36.32073 1.000 38.23798 481 GLU A C 1
ATOM 3549 O O . GLU A 1 452 ? 5.42981 17.82103 -37.17054 1.000 35.70997 481 GLU A O 1
ATOM 3555 N N . ASN A 1 453 ? 4.45420 18.70552 -35.34594 1.000 30.26331 482 ASN A N 1
ATOM 3556 C CA . ASN A 1 453 ? 3.49550 17.61723 -35.16314 1.000 25.54681 482 ASN A CA 1
ATOM 3557 C C . ASN A 1 453 ? 2.09607 18.21007 -35.27723 1.000 20.53855 482 ASN A C 1
ATOM 3558 O O . ASN A 1 453 ? 1.43676 18.46790 -34.25856 1.000 19.67300 482 ASN A O 1
ATOM 3563 N N . PRO A 1 454 ? 1.60385 18.42682 -36.49884 1.000 18.88408 483 PRO A N 1
ATOM 3564 C CA . PRO A 1 454 ? 0.28572 19.07362 -36.64334 1.000 20.24321 483 PRO A CA 1
ATOM 3565 C C . PRO A 1 454 ? -0.83714 18.30578 -35.97926 1.000 18.66025 483 PRO A C 1
ATOM 3566 O O . PRO A 1 454 ? -1.75795 18.92299 -35.42554 1.000 16.78956 483 PRO A O 1
ATOM 3570 N N . LYS A 1 455 ? -0.79431 16.97318 -36.02084 1.000 17.87286 484 LYS A N 1
ATOM 3571 C CA . LYS A 1 455 ? -1.85254 16.18728 -35.39468 1.000 17.54968 484 LYS A CA 1
ATOM 3572 C C . LYS A 1 455 ? -1.96810 16.51352 -33.91240 1.000 16.62242 484 LYS A C 1
ATOM 3573 O O . LYS A 1 455 ? -3.07936 16.65692 -33.37644 1.000 15.81724 484 LYS A O 1
ATOM 3579 N N . GLN A 1 456 ? -0.82803 16.66835 -33.23967 1.000 16.89137 485 GLN A N 1
ATOM 3580 C CA . GLN A 1 456 ? -0.85184 17.00546 -31.82625 1.000 15.71380 485 GLN A CA 1
ATOM 3581 C C . GLN A 1 456 ? -1.45367 18.38489 -31.60857 1.000 14.69038 485 GLN A C 1
ATOM 3582 O O . GLN A 1 456 ? -2.28261 18.57010 -30.71527 1.000 14.21977 485 GLN A O 1
ATOM 3588 N N . THR A 1 457 ? -1.03306 19.37467 -32.40234 1.000 15.05137 486 THR A N 1
ATOM 3589 C CA . THR A 1 457 ? -1.51838 20.73350 -32.19312 1.000 14.11224 486 THR A CA 1
ATOM 3590 C C . THR A 1 457 ? -3.01927 20.81724 -32.42397 1.000 14.92127 486 THR A C 1
ATOM 3591 O O . THR A 1 457 ? -3.75541 21.40011 -31.61111 1.000 14.34925 486 THR A O 1
ATOM 3595 N N . ILE A 1 458 ? -3.48505 20.22487 -33.53231 1.000 14.55243 487 ILE A N 1
ATOM 3596 C CA . ILE A 1 458 ? -4.90687 20.24984 -33.86532 1.000 13.02818 487 ILE A CA 1
ATOM 3597 C C . ILE A 1 458 ? -5.71450 19.60786 -32.75823 1.000 13.04305 487 ILE A C 1
ATOM 3598 O O . ILE A 1 458 ? -6.70385 20.17257 -32.28712 1.000 13.21186 487 ILE A O 1
ATOM 3603 N N . ASN A 1 459 ? -5.30755 18.41455 -32.32049 1.000 13.70564 488 ASN A N 1
ATOM 3604 C CA . ASN A 1 459 ? -6.14632 17.70410 -31.36791 1.000 12.37079 488 ASN A CA 1
ATOM 3605 C C . ASN A 1 459 ? -6.00777 18.22104 -29.94240 1.000 12.15045 488 ASN A C 1
ATOM 3606 O O . ASN A 1 459 ? -6.94806 18.09135 -29.16301 1.000 12.13919 488 ASN A O 1
ATOM 3611 N N . THR A 1 460 ? -4.89752 18.87362 -29.60290 1.000 13.59832 489 THR A N 1
ATOM 3612 C CA . THR A 1 460 ? -4.83245 19.56225 -28.31815 1.000 12.88501 489 THR A CA 1
ATOM 3613 C C . THR A 1 460 ? -5.76127 20.77058 -28.29753 1.000 13.06825 489 THR A C 1
ATOM 3614 O O . THR A 1 460 ? -6.49092 20.99982 -27.31135 1.000 13.36158 489 THR A O 1
ATOM 3618 N N . GLN A 1 461 ? -5.78295 21.53729 -29.39281 1.000 12.60188 490 GLN A N 1
ATOM 3619 C CA . GLN A 1 461 ? -6.73458 22.64242 -29.46503 1.000 12.20584 490 GLN A CA 1
ATOM 3620 C C . GLN A 1 461 ? -8.18506 22.14097 -29.45642 1.000 13.14036 490 GLN A C 1
ATOM 3621 O O . GLN A 1 461 ? -9.05695 22.74884 -28.81830 1.000 13.26426 490 GLN A O 1
ATOM 3627 N N . ALA A 1 462 ? -8.46088 21.01138 -30.12326 1.000 12.23032 491 ALA A N 1
ATOM 3628 C CA . ALA A 1 462 ? -9.81311 20.45194 -30.08086 1.000 12.43436 491 ALA A CA 1
ATOM 3629 C C . ALA A 1 462 ? -10.19889 20.03919 -28.66773 1.000 12.70209 491 ALA A C 1
ATOM 3630 O O . ALA A 1 462 ? -11.35276 20.20698 -28.26227 1.000 12.11290 491 ALA A O 1
ATOM 3632 N N . TRP A 1 463 ? -9.24785 19.50913 -27.89729 1.000 11.68225 492 TRP A N 1
ATOM 3633 C CA . TRP A 1 463 ? -9.53203 19.13446 -26.51190 1.000 11.11741 492 TRP A CA 1
ATOM 3634 C C . TRP A 1 463 ? -9.94626 20.34305 -25.66523 1.000 11.45387 492 TRP A C 1
ATOM 3635 O O . TRP A 1 463 ? -10.88995 20.26280 -24.84744 1.000 11.80748 492 TRP A O 1
ATOM 3646 N N . ILE A 1 464 ? -9.29907 21.49142 -25.88698 1.000 11.80431 493 ILE A N 1
ATOM 3647 C CA . ILE A 1 464 ? -9.75760 22.70553 -25.20190 1.000 12.29559 493 ILE A CA 1
ATOM 3648 C C . ILE A 1 464 ? -11.18764 23.04471 -25.61906 1.000 12.03320 493 ILE A C 1
ATOM 3649 O O . ILE A 1 464 ? -12.05248 23.32645 -24.77325 1.000 12.76922 493 ILE A O 1
ATOM 3654 N N . LEU A 1 465 ? -11.45305 23.02018 -26.93237 1.000 12.38836 494 LEU A N 1
ATOM 3655 C CA . LEU A 1 465 ? -12.79789 23.28004 -27.44849 1.000 12.09025 494 LEU A CA 1
ATOM 3656 C C . LEU A 1 465 ? -13.84878 22.37383 -26.81492 1.000 11.02977 494 LEU A C 1
ATOM 3657 O O . LEU A 1 465 ? -14.95912 22.82120 -26.49457 1.000 12.37161 494 LEU A O 1
ATOM 3662 N N . HIS A 1 466 ? -13.51718 21.09912 -26.61449 1.000 11.57084 495 HIS A N 1
ATOM 3663 C CA . HIS A 1 466 ? -14.47695 20.11743 -26.12673 1.000 11.00140 495 HIS A CA 1
ATOM 3664 C C . HIS A 1 466 ? -14.60651 20.08935 -24.60899 1.000 11.97131 495 HIS A C 1
ATOM 3665 O O . HIS A 1 466 ? -15.23684 19.16717 -24.07194 1.000 12.65417 495 HIS A O 1
ATOM 3672 N N . MET A 1 467 ? -13.99135 21.03097 -23.89866 1.000 12.68494 496 MET A N 1
ATOM 3673 C CA . MET A 1 467 ? -14.12075 20.99900 -22.43422 1.000 12.83821 496 MET A CA 1
ATOM 3674 C C . MET A 1 467 ? -15.57967 20.82100 -21.95110 1.000 12.85329 496 MET A C 1
ATOM 3675 O O . MET A 1 467 ? -15.84060 20.02118 -21.03934 1.000 13.74462 496 MET A O 1
ATOM 3680 N N . MET A 1 468 ? -16.54944 21.52205 -22.54696 1.000 12.87140 497 MET A N 1
ATOM 3681 C CA . MET A 1 468 ? -17.95186 21.40233 -22.13528 1.000 12.43729 497 MET A CA 1
ATOM 3682 C C . MET A 1 468 ? -18.72534 20.33814 -22.92351 1.000 14.37169 497 MET A C 1
ATOM 3683 O O . MET A 1 468 ? -19.95503 20.24178 -22.78589 1.000 13.86765 497 MET A O 1
ATOM 3688 N N . ASN A 1 469 ? -18.03223 19.51812 -23.70913 1.000 12.53251 498 ASN A N 1
ATOM 3689 C CA . ASN A 1 469 ? -18.63212 18.40838 -24.45816 1.000 12.29168 498 ASN A CA 1
ATOM 3690 C C . ASN A 1 469 ? -17.81885 17.17937 -24.09808 1.000 13.30332 498 ASN A C 1
ATOM 3691 O O . ASN A 1 469 ? -17.02461 16.68761 -24.90782 1.000 13.09073 498 ASN A O 1
ATOM 3696 N N . PRO A 1 470 ? -17.94019 16.70015 -22.85742 1.000 11.16989 499 PRO A N 1
ATOM 3697 C CA . PRO A 1 470 ? -16.97535 15.71138 -22.36101 1.000 10.92510 499 PRO A CA 1
ATOM 3698 C C . PRO A 1 470 ? -16.96977 14.41278 -23.12853 1.000 10.92446 499 PRO A C 1
ATOM 3699 O O . PRO A 1 470 ? -15.90478 13.78965 -23.24517 1.000 12.43034 499 PRO A O 1
ATOM 3703 N N . SER A 1 471 ? -18.11810 13.95922 -23.63319 1.000 13.02104 500 SER A N 1
ATOM 3704 C CA . SER A 1 471 ? -18.07493 12.70156 -24.36341 1.000 15.01556 500 SER A CA 1
ATOM 3705 C C . SER A 1 471 ? -17.24376 12.84725 -25.62504 1.000 12.59545 500 SER A C 1
ATOM 3706 O O . SER A 1 471 ? -16.42810 11.96747 -25.92516 1.000 12.50398 500 SER A O 1
ATOM 3709 N N . GLU A 1 472 ? -17.37584 13.97013 -26.34253 1.000 12.98788 501 GLU A N 1
ATOM 3710 C CA . GLU A 1 472 ? -16.53011 14.13231 -27.51420 1.000 11.64663 501 GLU A CA 1
ATOM 3711 C C . GLU A 1 472 ? -15.08290 14.37191 -27.11806 1.000 12.11780 501 GLU A C 1
ATOM 3712 O O . GLU A 1 472 ? -14.17130 13.88576 -27.79420 1.000 12.62327 501 GLU A O 1
ATOM 3718 N N . ALA A 1 473 ? -14.83580 15.10035 -26.01732 1.000 11.42265 502 ALA A N 1
ATOM 3719 C CA . ALA A 1 473 ? -13.45148 15.26538 -25.57402 1.000 11.22451 502 ALA A CA 1
ATOM 3720 C C . ALA A 1 473 ? -12.79263 13.91336 -25.34479 1.000 11.07340 502 ALA A C 1
ATOM 3721 O O . ALA A 1 473 ? -11.67910 13.65749 -25.81964 1.000 11.91989 502 ALA A O 1
ATOM 3723 N N . TRP A 1 474 ? -13.48820 13.02276 -24.63760 1.000 11.12325 503 TRP A N 1
ATOM 3724 C CA . TRP A 1 474 ? -12.90924 11.73160 -24.30074 1.000 10.17777 503 TRP A CA 1
ATOM 3725 C C . TRP A 1 474 ? -12.76927 10.84520 -25.52921 1.000 10.97774 503 TRP A C 1
ATOM 3726 O O . TRP A 1 474 ? -11.74318 10.17664 -25.70201 1.000 11.98601 503 TRP A O 1
ATOM 3737 N N . ALA A 1 475 ? -13.77642 10.84626 -26.40917 1.000 11.27407 504 ALA A N 1
ATOM 3738 C CA . ALA A 1 475 ? -13.67521 10.03108 -27.61452 1.000 11.12508 504 ALA A CA 1
ATOM 3739 C C . ALA A 1 475 ? -12.54437 10.51363 -28.52248 1.000 10.32242 504 ALA A C 1
ATOM 3740 O O . ALA A 1 475 ? -11.73857 9.71353 -29.00634 1.000 12.11117 504 ALA A O 1
ATOM 3742 N N . ASN A 1 476 ? -12.46603 11.82198 -28.78121 1.000 10.87858 505 ASN A N 1
ATOM 3743 C CA . ASN A 1 476 ? -11.42857 12.29394 -29.68525 1.000 11.69211 505 ASN A CA 1
ATOM 3744 C C . ASN A 1 476 ? -10.04161 12.14826 -29.07729 1.000 12.43072 505 ASN A C 1
ATOM 3745 O O . ASN A 1 476 ? -9.07230 11.92143 -29.81344 1.000 13.45760 505 ASN A O 1
ATOM 3750 N N . MET A 1 477 ? -9.90946 12.28446 -27.75194 1.000 11.82452 506 MET A N 1
ATOM 3751 C CA A MET A 1 477 ? -8.60975 12.05681 -27.13554 0.525 13.57807 506 MET A CA 1
ATOM 3752 C CA B MET A 1 477 ? -8.60606 12.05840 -27.14064 0.475 13.58067 506 MET A CA 1
ATOM 3753 C C . MET A 1 477 ? -8.19831 10.59516 -27.25623 1.000 12.03979 506 MET A C 1
ATOM 3754 O O . MET A 1 477 ? -7.03829 10.29747 -27.55241 1.000 13.24032 506 MET A O 1
ATOM 3763 N N . ARG A 1 478 ? -9.14226 9.66431 -27.05522 1.000 12.12845 507 ARG A N 1
ATOM 3764 C CA . ARG A 1 478 ? -8.80363 8.25481 -27.21693 1.000 12.66132 507 ARG A CA 1
ATOM 3765 C C . ARG A 1 478 ? -8.44092 7.93569 -28.65987 1.000 12.05631 507 ARG A C 1
ATOM 3766 O O . ARG A 1 478 ? -7.52865 7.14229 -28.91719 1.000 13.62727 507 ARG A O 1
ATOM 3774 N N . ARG A 1 479 ? -9.13896 8.54505 -29.61337 1.000 11.43679 508 ARG A N 1
ATOM 3775 C CA . ARG A 1 479 ? -8.87053 8.26165 -31.01846 1.000 13.50834 508 ARG A CA 1
ATOM 3776 C C . ARG A 1 479 ? -7.53490 8.84538 -31.45759 1.000 14.21306 508 ARG A C 1
ATOM 3777 O O . ARG A 1 479 ? -6.71201 8.14172 -32.05168 1.000 15.77123 508 ARG A O 1
ATOM 3785 N N . SER A 1 480 ? -7.31084 10.13763 -31.18987 1.000 12.78548 509 SER A N 1
ATOM 3786 C CA . SER A 1 480 ? -6.12645 10.82489 -31.69599 1.000 12.00746 509 SER A CA 1
ATOM 3787 C C . SER A 1 480 ? -4.90244 10.62487 -30.82741 1.000 14.91803 509 SER A C 1
ATOM 3788 O O . SER A 1 480 ? -3.78618 10.88831 -31.29544 1.000 14.96343 509 SER A O 1
ATOM 3791 N N . ASP A 1 481 ? -5.10931 10.20910 -29.57807 1.000 14.34178 510 ASP A N 1
ATOM 3792 C CA . ASP A 1 481 ? -4.08967 10.03059 -28.55085 1.000 13.20005 510 ASP A CA 1
ATOM 3793 C C . ASP A 1 481 ? -3.42246 11.33245 -28.13655 1.000 13.98504 510 ASP A C 1
ATOM 3794 O O . ASP A 1 481 ? -2.36852 11.30583 -27.51179 1.000 15.68599 510 ASP A O 1
ATOM 3799 N N . TYR A 1 482 ? -4.05897 12.46516 -28.41610 1.000 13.44588 511 TYR A N 1
ATOM 3800 C CA . TYR A 1 482 ? -3.65100 13.78042 -27.95426 1.000 13.97510 511 TYR A CA 1
ATOM 3801 C C . TYR A 1 482 ? -4.83951 14.47822 -27.31820 1.000 14.81254 511 TYR A C 1
ATOM 3802 O O . TYR A 1 482 ? -5.99064 14.16252 -27.64113 1.000 15.13425 511 TYR A O 1
ATOM 3811 N N . PRO A 1 483 ? -4.60147 15.40440 -26.38714 1.000 14.33005 512 PRO A N 1
ATOM 3812 C CA . PRO A 1 483 ? -3.30073 15.88439 -25.88632 1.000 13.74484 512 PRO A CA 1
ATOM 3813 C C . PRO A 1 483 ? -2.55277 14.83853 -25.09340 1.000 14.63012 512 PRO A C 1
ATOM 3814 O O . PRO A 1 483 ? -3.12949 13.89754 -24.56013 1.000 14.94510 512 PRO A O 1
ATOM 3818 N N . ALA A 1 484 ? -1.23357 15.00068 -25.02225 1.000 14.86193 513 ALA A N 1
ATOM 3819 C CA . ALA A 1 484 ? -0.45225 14.23532 -24.06549 1.000 16.48511 513 ALA A CA 1
ATOM 3820 C C . ALA A 1 484 ? -0.89053 14.60133 -22.65275 1.000 17.08067 513 ALA A C 1
ATOM 3821 O O . ALA A 1 484 ? -0.85081 15.77176 -22.25750 1.000 17.26784 513 ALA A O 1
ATOM 3823 N N . LEU A 1 485 ? -1.34941 13.60302 -21.91433 1.000 15.84461 514 LEU A N 1
ATOM 3824 C CA . LEU A 1 485 ? -1.87039 13.79120 -20.56970 1.000 16.00182 514 LEU A CA 1
ATOM 3825 C C . LEU A 1 485 ? -0.75606 13.69259 -19.54483 1.000 16.71705 514 LEU A C 1
ATOM 3826 O O . LEU A 1 485 ? 0.33338 13.18880 -19.81967 1.000 18.09582 514 LEU A O 1
ATOM 3831 N N . LEU A 1 486 ? -1.04725 14.12622 -18.32353 1.000 14.43135 515 LEU A N 1
ATOM 3832 C CA . LEU A 1 486 ? -0.15697 13.74651 -17.23496 1.000 15.17479 515 LEU A CA 1
ATOM 3833 C C . LEU A 1 486 ? -0.28965 12.25548 -16.97013 1.000 18.16503 515 LEU A C 1
ATOM 3834 O O . LEU A 1 486 ? -1.39287 11.70268 -16.96711 1.000 17.86290 515 LEU A O 1
ATOM 3839 N N . ASP A 1 487 ? 0.85186 11.60899 -16.74976 1.000 18.58719 516 ASP A N 1
ATOM 3840 C CA . ASP A 1 487 ? 0.93791 10.17834 -16.47948 1.000 16.73459 516 ASP A CA 1
ATOM 3841 C C . ASP A 1 487 ? 0.49724 9.92114 -15.04400 1.000 18.91202 516 ASP A C 1
ATOM 3842 O O . ASP A 1 487 ? 1.24012 10.23067 -14.10350 1.000 18.43845 516 ASP A O 1
ATOM 3847 N N . ARG A 1 488 ? -0.69827 9.34396 -14.87478 1.000 18.49746 517 ARG A N 1
ATOM 3848 C CA . ARG A 1 488 ? -1.25865 9.16889 -13.53575 1.000 16.00041 517 ARG A CA 1
ATOM 3849 C C . ARG A 1 488 ? -0.37778 8.28871 -12.66088 1.000 18.70993 517 ARG A C 1
ATOM 3850 O O . ARG A 1 488 ? -0.29692 8.50724 -11.44683 1.000 20.04381 517 ARG A O 1
ATOM 3858 N N . SER A 1 489 ? 0.30760 7.30677 -13.25685 1.000 20.66894 518 SER A N 1
ATOM 3859 C CA . SER A 1 489 ? 1.16431 6.42571 -12.47421 1.000 20.79134 518 SER A CA 1
ATOM 3860 C C . SER A 1 489 ? 2.36789 7.15196 -11.88870 1.000 21.80463 518 SER A C 1
ATOM 3861 O O . SER A 1 489 ? 3.00838 6.62408 -10.97245 1.000 25.50093 518 SER A O 1
ATOM 3864 N N . ARG A 1 490 ? 2.68100 8.35051 -12.37967 1.000 19.87401 519 ARG A N 1
ATOM 3865 C CA . ARG A 1 490 ? 3.78615 9.13891 -11.85553 1.000 19.05176 519 ARG A CA 1
ATOM 3866 C C . ARG A 1 490 ? 3.32530 10.26273 -10.93768 1.000 18.26348 519 ARG A C 1
ATOM 3867 O O . ARG A 1 490 ? 4.13692 11.11379 -10.55083 1.000 20.93487 519 ARG A O 1
ATOM 3875 N N . LEU A 1 491 ? 2.04799 10.28074 -10.58345 1.000 18.25293 520 LEU A N 1
ATOM 3876 C CA . LEU A 1 491 ? 1.48436 11.27050 -9.68579 1.000 17.20880 520 LEU A CA 1
ATOM 3877 C C . LEU A 1 491 ? 1.08617 10.59076 -8.38406 1.000 18.14499 520 LEU A C 1
ATOM 3878 O O . LEU A 1 491 ? 0.76723 9.39701 -8.35986 1.000 20.48863 520 LEU A O 1
ATOM 3883 N N . ALA A 1 492 ? 1.10985 11.37079 -7.30663 1.000 18.35550 521 ALA A N 1
ATOM 3884 C CA . ALA A 1 492 ? 0.86629 10.84754 -5.97148 1.000 20.84922 521 ALA A CA 1
ATOM 3885 C C . ALA A 1 492 ? -0.51143 10.20106 -5.84155 1.000 17.77536 521 ALA A C 1
ATOM 3886 O O . ALA A 1 492 ? -1.46863 10.54352 -6.54551 1.000 18.38916 521 ALA A O 1
ATOM 3888 N N . THR A 1 493 ? -0.59601 9.24089 -4.92301 1.000 20.75653 522 THR A N 1
ATOM 3889 C CA . THR A 1 493 ? -1.86217 8.72465 -4.43509 1.000 23.65190 522 THR A CA 1
ATOM 3890 C C . THR A 1 493 ? -1.95489 9.03351 -2.95176 1.000 19.76087 522 THR A C 1
ATOM 3891 O O . THR A 1 493 ? -0.95202 9.31701 -2.29041 1.000 22.67555 522 THR A O 1
ATOM 3895 N N . PHE A 1 494 ? -3.17556 8.99256 -2.43709 1.000 20.41897 523 PHE A N 1
ATOM 3896 C CA . PHE A 1 494 ? -3.46332 9.46139 -1.08493 1.000 22.03311 523 PHE A CA 1
ATOM 3897 C C . PHE A 1 494 ? -4.32756 8.45639 -0.33114 1.000 24.80525 523 PHE A C 1
ATOM 3898 O O . PHE A 1 494 ? -5.44006 8.77040 0.09891 1.000 23.49012 523 PHE A O 1
ATOM 3906 N N . PRO A 1 495 ? -3.82549 7.23395 -0.12938 1.000 22.47104 524 PRO A N 1
ATOM 3907 C CA . PRO A 1 495 ? -4.61185 6.23583 0.61877 1.000 26.20639 524 PRO A CA 1
ATOM 3908 C C . PRO A 1 495 ? -4.87559 6.63344 2.05999 1.000 29.78289 524 PRO A C 1
ATOM 3909 O O . PRO A 1 495 ? -5.93153 6.28838 2.60939 1.000 29.48415 524 PRO A O 1
ATOM 3913 N N . GLY A 1 496 ? -3.95210 7.35796 2.69000 1.000 25.38136 525 GLY A N 1
ATOM 3914 C CA . GLY A 1 496 ? -4.17648 7.83724 4.04212 1.000 27.35216 525 GLY A CA 1
ATOM 3915 C C . GLY A 1 496 ? -5.34066 8.79746 4.16689 1.000 26.58521 525 GLY A C 1
ATOM 3916 O O . GLY A 1 496 ? -5.77191 9.07736 5.29152 1.000 30.44297 525 GLY A O 1
ATOM 3917 N N . ASP A 1 497 ? -5.86470 9.29864 3.04708 1.000 24.16009 526 ASP A N 1
ATOM 3918 C CA . ASP A 1 497 ? -6.97774 10.23257 3.05243 1.000 23.35494 526 ASP A CA 1
ATOM 3919 C C . ASP A 1 497 ? -8.30293 9.53814 2.74975 1.000 25.17584 526 ASP A C 1
ATOM 3920 O O . ASP A 1 497 ? -9.30993 10.20610 2.49821 1.000 27.30797 526 ASP A O 1
ATOM 3925 N N . GLY A 1 498 ? -8.32127 8.21097 2.74776 1.000 26.82147 527 GLY A N 1
ATOM 3926 C CA . GLY A 1 498 ? -9.55494 7.47669 2.57192 1.000 28.33219 527 GLY A CA 1
ATOM 3927 C C . GLY A 1 498 ? -9.90422 7.12933 1.14702 1.000 28.87661 527 GLY A C 1
ATOM 3928 O O . GLY A 1 498 ? -10.95119 6.51057 0.91782 1.000 31.05912 527 GLY A O 1
ATOM 3929 N N . PHE A 1 499 ? -9.08832 7.52557 0.17571 1.000 23.10872 528 PHE A N 1
ATOM 3930 C CA . PHE A 1 499 ? -9.32492 7.11393 -1.19655 1.000 23.83174 528 PHE A CA 1
ATOM 3931 C C . PHE A 1 499 ? -8.82115 5.69001 -1.39344 1.000 23.32817 528 PHE A C 1
ATOM 3932 O O . PHE A 1 499 ? -7.82510 5.27658 -0.79057 1.000 25.52770 528 PHE A O 1
ATOM 3940 N N . VAL A 1 500 ? -9.54094 4.93222 -2.21514 1.000 25.17305 529 VAL A N 1
ATOM 3941 C CA . VAL A 1 500 ? -9.30130 3.50864 -2.41013 1.000 27.55134 529 VAL A CA 1
ATOM 3942 C C . VAL A 1 500 ? -8.74128 3.31201 -3.81062 1.000 22.37984 529 VAL A C 1
ATOM 3943 O O . VAL A 1 500 ? -9.36241 3.72059 -4.80099 1.000 23.71354 529 VAL A O 1
ATOM 3947 N N . TYR A 1 501 ? -7.56948 2.69017 -3.89207 1.000 23.38306 530 TYR A N 1
ATOM 3948 C CA . TYR A 1 501 ? -6.86116 2.46399 -5.14998 1.000 22.42911 530 TYR A CA 1
ATOM 3949 C C . TYR A 1 501 ? -6.85938 0.96249 -5.40731 1.000 25.66900 530 TYR A C 1
ATOM 3950 O O . TYR A 1 501 ? -5.87553 0.26960 -5.16827 1.000 28.85064 530 TYR A O 1
ATOM 3959 N N . ASP A 1 502 ? -7.98614 0.46002 -5.90175 1.000 23.47205 531 ASP A N 1
ATOM 3960 C CA . ASP A 1 502 ? -8.16236 -0.97565 -6.04779 1.000 28.40819 531 ASP A CA 1
ATOM 3961 C C . ASP A 1 502 ? -7.85524 -1.49260 -7.44722 1.000 29.39396 531 ASP A C 1
ATOM 3962 O O . ASP A 1 502 ? -7.97699 -2.69979 -7.68494 1.000 32.48897 531 ASP A O 1
ATOM 3967 N N . ASP A 1 503 ? -7.42939 -0.63181 -8.36977 1.000 26.48488 532 ASP A N 1
ATOM 3968 C CA . ASP A 1 503 ? -7.09081 -1.10500 -9.70186 1.000 22.19714 532 ASP A CA 1
ATOM 3969 C C . ASP A 1 503 ? -5.60205 -0.82961 -9.88239 1.000 26.96143 532 A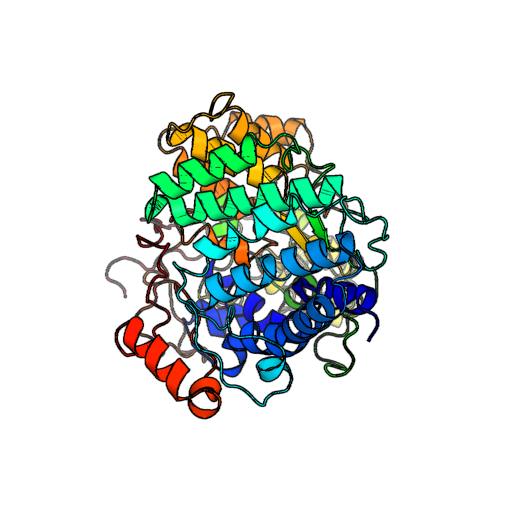SP A C 1
ATOM 3970 O O . ASP A 1 503 ? -5.17826 0.34092 -9.83920 1.000 26.53818 532 ASP A O 1
ATOM 3975 N N . PRO A 1 504 ? -4.76825 -1.86378 -10.02382 1.000 24.87195 533 PRO A N 1
ATOM 3976 C CA . PRO A 1 504 ? -3.31891 -1.63362 -10.12897 1.000 28.70613 533 PRO A CA 1
ATOM 3977 C C . PRO A 1 504 ? -2.90054 -0.97636 -11.42806 1.000 26.82236 533 PRO A C 1
ATOM 3978 O O . PRO A 1 504 ? -1.77405 -0.46811 -11.50824 1.000 31.09868 533 PRO A O 1
ATOM 3982 N N . ASN A 1 505 ? -3.75274 -0.98588 -12.44903 1.000 22.33002 534 ASN A N 1
ATOM 3983 C CA . ASN A 1 505 ? -3.47525 -0.30062 -13.70478 1.000 20.47121 534 ASN A CA 1
ATOM 3984 C C . ASN A 1 505 ? -4.04136 1.10870 -13.59225 1.000 19.88768 534 ASN A C 1
ATOM 3985 O O . ASN A 1 505 ? -5.26331 1.30261 -13.62943 1.000 21.31715 534 ASN A O 1
ATOM 3990 N N . MET A 1 506 ? -3.16019 2.08699 -13.44719 1.000 20.21569 535 MET A N 1
ATOM 3991 C CA . MET A 1 506 ? -3.57070 3.43975 -13.13210 1.000 21.15566 535 MET A CA 1
ATOM 3992 C C . MET A 1 506 ? -3.74227 4.28086 -14.39356 1.000 20.07641 535 MET A C 1
ATOM 3993 O O . MET A 1 506 ? -4.01507 5.48189 -14.29295 1.000 18.93612 535 MET A O 1
ATOM 3998 N N . SER A 1 507 ? -3.56708 3.68776 -15.57888 1.000 17.70084 536 SER A N 1
ATOM 3999 C CA A SER A 1 507 ? -3.73550 4.43628 -16.81377 0.556 18.98419 536 SER A CA 1
ATOM 4000 C CA B SER A 1 507 ? -3.74199 4.41964 -16.82372 0.444 18.99685 536 SER A CA 1
ATOM 4001 C C . SER A 1 507 ? -5.20160 4.81315 -17.00785 1.000 18.07256 536 SER A C 1
ATOM 4002 O O . SER A 1 507 ? -6.10982 4.21239 -16.42781 1.000 19.40982 536 SER A O 1
ATOM 4007 N N . MET A 1 508 ? -5.42621 5.81861 -17.83765 1.000 16.78801 537 MET A N 1
ATOM 4008 C CA . MET A 1 508 ? -6.76719 6.36057 -17.90741 1.000 15.82522 537 MET A CA 1
ATOM 4009 C C . MET A 1 508 ? -7.64783 5.30738 -18.57475 1.000 16.41612 537 MET A C 1
ATOM 4010 O O . MET A 1 508 ? -7.25841 4.73810 -19.60893 1.000 15.32973 537 MET A O 1
ATOM 4015 N N . PRO A 1 509 ? -8.79301 4.96938 -17.99156 1.000 15.67888 538 PRO A N 1
ATOM 4016 C CA . PRO A 1 509 ? -9.67547 3.98929 -18.62505 1.000 15.50564 538 PRO A CA 1
ATOM 4017 C C . PRO A 1 509 ? -10.07155 4.40058 -20.03811 1.000 14.06936 538 PRO A C 1
ATOM 4018 O O . PRO A 1 509 ? -10.25395 5.58498 -20.35008 1.000 14.61363 538 PRO A O 1
ATOM 4022 N N . THR A 1 510 ? -10.22570 3.39234 -20.89882 1.000 12.93170 539 THR A N 1
ATOM 4023 C CA . THR A 1 510 ? -10.55761 3.61255 -22.29984 1.000 13.97024 539 THR A CA 1
ATOM 4024 C C . THR A 1 510 ? -12.01728 3.32977 -22.61665 1.000 14.87246 539 THR A C 1
ATOM 4025 O O . THR A 1 510 ? -12.41854 3.44000 -23.77907 1.000 13.86445 539 THR A O 1
ATOM 4029 N N . ARG A 1 511 ? -12.80930 2.99254 -21.60653 1.000 12.32122 540 ARG A N 1
ATOM 4030 C CA . ARG A 1 511 ? -14.24609 2.77608 -21.68828 1.000 12.33975 540 ARG A CA 1
ATOM 4031 C C . ARG A 1 511 ? -14.71822 2.72802 -20.24099 1.000 11.22512 540 ARG A C 1
ATOM 4032 O O . ARG A 1 511 ? -13.90467 2.79761 -19.31115 1.000 13.58671 540 ARG A O 1
ATOM 4040 N N . LEU A 1 512 ? -16.03210 2.61878 -20.05506 1.000 12.66217 541 LEU A N 1
ATOM 4041 C CA . LEU A 1 512 ? -16.62169 2.24409 -18.77479 1.000 12.55797 541 LEU A CA 1
ATOM 4042 C C . LEU A 1 512 ? -17.14045 0.81093 -18.82999 1.000 13.99907 541 LEU A C 1
ATOM 4043 O O . LEU A 1 512 ? -17.51431 0.30499 -19.89433 1.000 14.90625 541 LEU A O 1
ATOM 4048 N N . ARG A 1 513 ? -17.18387 0.16089 -17.67167 1.000 13.61439 542 ARG A N 1
ATOM 4049 C CA . ARG A 1 513 ? -17.79746 -1.15602 -17.58857 1.000 14.29692 542 ARG A CA 1
ATOM 4050 C C . ARG A 1 513 ? -19.29912 -1.09152 -17.87155 1.000 12.94185 542 ARG A C 1
ATOM 4051 O O . ARG A 1 513 ? -19.96492 -0.07086 -17.64869 1.000 14.65699 542 ARG A O 1
ATOM 4059 N N . TYR A 1 514 ? -19.83824 -2.22103 -18.31715 1.000 13.94541 543 TYR A N 1
ATOM 4060 C CA . TYR A 1 514 ? -21.28059 -2.34852 -18.45368 1.000 14.33778 543 TYR A CA 1
ATOM 4061 C C . TYR A 1 514 ? -21.94958 -2.29691 -17.08285 1.000 14.48640 543 TYR A C 1
ATOM 4062 O O . TYR A 1 514 ? -21.37146 -2.75048 -16.09091 1.000 14.46524 543 TYR A O 1
ATOM 4071 N N . PRO A 1 515 ? -23.18327 -1.79622 -17.00582 1.000 14.03922 544 PRO A N 1
ATOM 4072 C CA . PRO A 1 515 ? -23.94580 -1.92628 -15.75464 1.000 14.33416 544 PRO A CA 1
ATOM 4073 C C . PRO A 1 515 ? -23.99365 -3.37941 -15.28966 1.000 16.21097 544 PRO A C 1
ATOM 4074 O O . PRO A 1 515 ? -24.28491 -4.29809 -16.06596 1.000 15.24934 544 PRO A O 1
ATOM 4078 N N . GLU A 1 516 ? -23.71199 -3.59733 -14.00485 1.000 14.56219 545 GLU A N 1
ATOM 4079 C CA . GLU A 1 516 ? -23.60884 -4.97204 -13.52226 1.000 16.06783 545 GLU A CA 1
ATOM 4080 C C . GLU A 1 516 ? -24.94542 -5.71023 -13.59966 1.000 16.87964 545 GLU A C 1
ATOM 4081 O O . GLU A 1 516 ? -24.96846 -6.93608 -13.78802 1.000 18.52840 545 GLU A O 1
ATOM 4087 N N . LEU A 1 517 ? -26.06352 -4.99055 -13.49235 1.000 15.91137 546 LEU A N 1
ATOM 4088 C CA . LEU A 1 517 ? -27.37002 -5.63823 -13.55386 1.000 20.22802 546 LEU A CA 1
ATOM 4089 C C . LEU A 1 517 ? -27.63753 -6.25145 -14.92412 1.000 17.24450 546 LEU A C 1
ATOM 4090 O O . LEU A 1 517 ? -28.44964 -7.17436 -15.02613 1.000 17.37321 546 LEU A O 1
ATOM 4095 N N . GLU A 1 518 ? -26.95881 -5.78090 -15.96856 1.000 16.40529 547 GLU A N 1
ATOM 4096 C CA . GLU A 1 518 ? -27.09629 -6.41601 -17.27340 1.000 17.74110 547 GLU A CA 1
ATOM 4097 C C . GLU A 1 518 ? -26.75750 -7.90039 -17.18600 1.000 18.37497 547 GLU A C 1
ATOM 4098 O O . GLU A 1 518 ? -27.37415 -8.72652 -17.87180 1.000 17.57970 547 GLU A O 1
ATOM 4104 N N . GLY A 1 519 ? -25.82701 -8.26658 -16.29607 1.000 16.41611 548 GLY A N 1
ATOM 4105 C CA . GLY A 1 519 ? -25.45732 -9.66102 -16.13731 1.000 17.86103 548 GLY A CA 1
ATOM 4106 C C . GLY A 1 519 ? -26.60384 -10.54858 -15.70675 1.000 17.10438 548 GLY A C 1
ATOM 4107 O O . GLY A 1 519 ? -26.56360 -11.76307 -15.93759 1.000 19.82664 548 GLY A O 1
ATOM 4108 N N . GLN A 1 520 ? -27.63329 -9.96795 -15.10065 1.000 19.25992 549 GLN A N 1
ATOM 4109 C CA . GLN A 1 520 ? -28.85183 -10.69791 -14.80184 1.000 22.14461 549 GLN A CA 1
ATOM 4110 C C . GLN A 1 520 ? -29.93988 -10.42131 -15.81848 1.000 21.81353 549 GLN A C 1
ATOM 4111 O O . GLN A 1 520 ? -30.61954 -11.35731 -16.25865 1.000 26.04689 549 GLN A O 1
ATOM 4117 N N . TYR A 1 521 ? -30.07558 -9.15995 -16.23579 1.000 20.37455 550 TYR A N 1
ATOM 4118 C CA . TYR A 1 521 ? -31.27123 -8.74991 -16.96503 1.000 23.86012 550 TYR A CA 1
ATOM 4119 C C . TYR A 1 521 ? -31.17917 -9.09585 -18.43943 1.000 25.68649 550 TYR A C 1
ATOM 4120 O O . TYR A 1 521 ? -32.20511 -9.27222 -19.10310 1.000 24.10616 550 TYR A O 1
ATOM 4129 N N . ASN A 1 522 ? -29.96499 -9.19398 -18.96092 1.000 18.23242 551 ASN A N 1
ATOM 4130 C CA . ASN A 1 522 ? -29.72285 -9.53866 -20.35208 1.000 16.40708 551 ASN A CA 1
ATOM 4131 C C . ASN A 1 522 ? -28.48695 -10.42923 -20.35230 1.000 16.21632 551 ASN A C 1
ATOM 4132 O O . ASN A 1 522 ? -27.46368 -10.12921 -20.96304 1.000 16.28701 551 ASN A O 1
ATOM 4137 N N . SER A 1 523 ? -28.60315 -11.54268 -19.63769 1.000 17.23571 552 SER A N 1
ATOM 4138 C CA . SER A 1 523 ? -27.43981 -12.29908 -19.19091 1.000 15.22276 552 SER A CA 1
ATOM 4139 C C . SER A 1 523 ? -26.66612 -12.91976 -20.34665 1.000 19.34341 552 SER A C 1
ATOM 4140 O O . SER A 1 523 ? -25.43020 -12.91190 -20.34313 1.000 19.05604 552 SER A O 1
ATOM 4143 N N . VAL A 1 524 ? -27.36059 -13.46077 -21.34419 1.000 17.78820 553 VAL A N 1
ATOM 4144 C CA . VAL A 1 524 ? -26.66266 -14.14017 -22.43581 1.000 15.95583 553 VAL A CA 1
ATOM 4145 C C . VAL A 1 524 ? -25.89916 -13.13556 -23.29450 1.000 17.43040 553 VAL A C 1
ATOM 4146 O O . VAL A 1 524 ? -24.73176 -13.35125 -23.65133 1.000 17.81645 553 VAL A O 1
ATOM 4150 N N . ASN A 1 525 ? -26.52748 -12.00473 -23.60624 1.000 16.64577 554 ASN A N 1
ATOM 4151 C CA . ASN A 1 525 ? -25.87737 -11.03251 -24.47465 1.000 17.56824 554 ASN A CA 1
ATOM 4152 C C . ASN A 1 525 ? -24.77316 -10.27096 -23.75381 1.000 18.78866 554 ASN A C 1
ATOM 4153 O O . ASN A 1 525 ? -23.75041 -9.93549 -24.36822 1.000 19.47778 554 ASN A O 1
ATOM 4158 N N . TYR A 1 526 ? -24.94450 -10.01110 -22.45414 1.000 16.12512 555 TYR A N 1
ATOM 4159 C CA . TYR A 1 526 ? -23.87376 -9.44748 -21.64179 1.000 16.28865 555 TYR A CA 1
ATOM 4160 C C . TYR A 1 526 ? -22.65962 -10.36716 -21.63171 1.000 20.56768 555 TYR A C 1
ATOM 4161 O O . TYR A 1 526 ? -21.53194 -9.92531 -21.90604 1.000 19.15407 555 TYR A O 1
ATOM 4170 N N . LYS A 1 527 ? -22.87784 -11.65746 -21.33666 1.000 16.99759 556 LYS A N 1
ATOM 4171 C CA . LYS A 1 527 ? -21.78820 -12.63510 -21.35869 1.000 19.07761 556 LYS A CA 1
ATOM 4172 C C . LYS A 1 527 ? -21.07767 -12.64463 -22.70879 1.000 22.07195 556 LYS A C 1
ATOM 4173 O O . LYS A 1 527 ? -19.84043 -12.67126 -22.77054 1.000 21.98145 556 LYS A O 1
ATOM 4179 N N . ALA A 1 528 ? -21.84011 -12.62752 -23.80211 1.000 19.64995 557 ALA A N 1
ATOM 4180 C CA . ALA A 1 528 ? -21.22844 -12.72026 -25.12326 1.000 20.66892 557 ALA A CA 1
ATOM 4181 C C . ALA A 1 528 ? -20.39595 -11.48274 -25.43530 1.000 20.90308 557 ALA A C 1
ATOM 4182 O O . ALA A 1 528 ? -19.29983 -11.58919 -26.00682 1.000 22.66285 557 ALA A O 1
ATOM 4184 N N . ALA A 1 529 ? -20.88974 -10.29711 -25.06268 1.000 20.07667 558 ALA A N 1
ATOM 4185 C CA . ALA A 1 529 ? -20.10431 -9.08531 -25.26919 1.000 20.58228 558 ALA A CA 1
ATOM 4186 C C . ALA A 1 529 ? -18.80996 -9.12128 -24.46645 1.000 21.12535 558 ALA A C 1
ATOM 4187 O O . ALA A 1 529 ? -17.75624 -8.65549 -24.93172 1.000 20.55206 558 ALA A O 1
ATOM 4189 N N . ILE A 1 530 ? -18.86686 -9.65985 -23.25190 1.000 18.62165 559 ILE A N 1
ATOM 4190 C CA . ILE A 1 530 ? -17.66844 -9.70203 -22.42606 1.000 18.80198 559 ILE A CA 1
ATOM 4191 C C . ILE A 1 530 ? -16.66970 -10.71208 -22.98823 1.000 21.73026 559 ILE A C 1
ATOM 4192 O O . ILE A 1 530 ? -15.45845 -10.45895 -23.01298 1.000 23.80528 559 ILE A O 1
ATOM 4197 N N . GLU A 1 531 ? -17.15708 -11.84245 -23.50473 1.000 20.74391 560 GLU A N 1
ATOM 4198 C CA . GLU A 1 531 ? -16.24537 -12.79504 -24.13234 1.000 23.27837 560 GLU A CA 1
ATOM 4199 C C . GLU A 1 531 ? -15.58607 -12.18925 -25.36053 1.000 24.65133 560 GLU A C 1
ATOM 4200 O O . GLU A 1 531 ? -14.40488 -12.44255 -25.62516 1.000 24.43323 560 GLU A O 1
ATOM 4206 N N . ARG A 1 532 ? -16.32603 -11.37924 -26.11950 1.000 22.25384 561 ARG A N 1
ATOM 4207 C CA . ARG A 1 532 ? -15.72100 -10.75799 -27.28917 1.000 23.95974 561 ARG A CA 1
ATOM 4208 C C . ARG A 1 532 ? -14.56260 -9.83333 -26.91663 1.000 24.98386 561 ARG A C 1
ATOM 4209 O O . ARG A 1 532 ? -13.61088 -9.71664 -27.69900 1.000 27.82801 561 ARG A O 1
ATOM 4217 N N . MET A 1 533 ? -14.58853 -9.17299 -25.74481 1.000 24.61674 562 MET A N 1
ATOM 4218 C CA . MET A 1 533 ? -13.43589 -8.32187 -25.44618 1.000 26.18839 562 MET A CA 1
ATOM 4219 C C . MET A 1 533 ? -12.34911 -9.05859 -24.68410 1.000 24.29311 562 MET A C 1
ATOM 4220 O O . MET A 1 533 ? -11.45279 -8.40740 -24.13401 1.000 30.91921 562 MET A O 1
ATOM 4225 N N . GLY A 1 534 ? -12.41591 -10.38103 -24.59395 1.000 25.22999 563 GLY A N 1
ATOM 4226 C CA . GLY A 1 534 ? -11.35195 -11.13113 -23.95765 1.000 28.91816 563 GLY A CA 1
ATOM 4227 C C . GLY A 1 534 ? -11.69250 -11.78593 -22.63721 1.000 29.39957 563 GLY A C 1
ATOM 4228 O O . GLY A 1 534 ? -10.79691 -12.37691 -22.01687 1.000 29.92901 563 GLY A O 1
ATOM 4229 N N . GLY A 1 535 ? -12.93757 -11.69986 -22.17041 1.000 27.33775 564 GLY A N 1
ATOM 4230 C CA . GLY A 1 535 ? -13.39588 -12.53329 -21.07654 1.000 27.13130 564 GLY A CA 1
ATOM 4231 C C . GLY A 1 535 ? -13.65548 -11.82825 -19.76402 1.000 24.43604 564 GLY A C 1
ATOM 4232 O O . GLY A 1 535 ? -14.21691 -12.45595 -18.85163 1.000 24.92654 564 GLY A O 1
ATOM 4233 N N . THR A 1 536 ? -13.24403 -10.57082 -19.60682 1.000 22.44897 565 THR A N 1
ATOM 4234 C CA . THR A 1 536 ? -13.62841 -9.78671 -18.44024 1.000 23.58646 565 THR A CA 1
ATOM 4235 C C . THR A 1 536 ? -14.08133 -8.40723 -18.88985 1.000 19.94625 565 THR A C 1
ATOM 4236 O O . THR A 1 536 ? -13.65630 -7.90283 -19.93554 1.000 22.72930 565 THR A O 1
ATOM 4240 N N . ASP A 1 537 ? -14.96423 -7.80831 -18.09332 1.000 20.86987 566 ASP A N 1
ATOM 4241 C CA . ASP A 1 537 ? -15.46545 -6.46044 -18.36318 1.000 19.14463 566 ASP A CA 1
ATOM 4242 C C . ASP A 1 537 ? -14.38649 -5.48831 -17.91438 1.000 19.45188 566 ASP A C 1
ATOM 4243 O O . ASP A 1 537 ? -14.31145 -5.08305 -16.75428 1.000 21.11042 566 ASP A O 1
ATOM 4248 N N . ASP A 1 538 ? -13.53950 -5.12663 -18.86095 1.000 17.49548 567 ASP A N 1
ATOM 4249 C CA . ASP A 1 538 ? -12.25699 -4.46977 -18.62719 1.000 18.36740 567 ASP A CA 1
ATOM 4250 C C . ASP A 1 538 ? -12.31618 -3.03038 -19.10687 1.000 16.02033 567 ASP A C 1
ATOM 4251 O O . ASP A 1 538 ? -12.40131 -2.78537 -20.31795 1.000 16.11533 567 ASP A O 1
ATOM 4256 N N . TRP A 1 539 ? -12.25824 -2.06789 -18.17248 1.000 14.14865 568 TRP A N 1
ATOM 4257 C CA . TRP A 1 539 ? -12.29061 -0.68621 -18.64530 1.000 13.45333 568 TRP A CA 1
ATOM 4258 C C . TRP A 1 539 ? -10.93514 -0.18331 -19.10595 1.000 14.15946 568 TRP A C 1
ATOM 4259 O O . TRP A 1 539 ? -10.83462 1.00071 -19.47158 1.000 15.64039 568 TRP A O 1
ATOM 4270 N N . HIS A 1 540 ? -9.93649 -1.06158 -19.18665 1.000 15.64182 569 HIS A N 1
ATOM 4271 C CA . HIS A 1 540 ? -8.69145 -0.74400 -19.86738 1.000 15.63847 569 HIS A CA 1
ATOM 4272 C C . HIS A 1 540 ? -8.62553 -1.35992 -21.25412 1.000 17.39693 569 HIS A C 1
ATOM 4273 O O . HIS A 1 540 ? -7.59452 -1.25144 -21.92151 1.000 18.63269 569 HIS A O 1
ATOM 4280 N N . LYS A 1 541 ? -9.69987 -1.98821 -21.71836 1.000 17.37447 570 LYS A N 1
ATOM 4281 C CA . LYS A 1 541 ? -9.69701 -2.51781 -23.06734 1.000 17.16344 570 LYS A CA 1
ATOM 4282 C C . LYS A 1 541 ? -10.09754 -1.40766 -24.03107 1.000 17.69651 570 LYS A C 1
ATOM 4283 O O . LYS A 1 541 ? -11.08371 -0.70250 -23.80248 1.000 17.72389 570 LYS A O 1
ATOM 4289 N N . LYS A 1 542 ? -9.31396 -1.23298 -25.08809 1.000 15.42746 571 LYS A N 1
ATOM 4290 C CA . LYS A 1 542 ? -9.61083 -0.21169 -26.07953 1.000 16.71762 571 LYS A CA 1
ATOM 4291 C C . LYS A 1 542 ? -10.74859 -0.65972 -26.98962 1.000 13.81185 571 LYS A C 1
ATOM 4292 O O . LYS A 1 542 ? -10.90053 -1.84556 -27.30311 1.000 16.08683 571 LYS A O 1
ATOM 4298 N N . LEU A 1 543 ? -11.54849 0.31504 -27.41560 1.000 13.97292 572 LEU A N 1
ATOM 4299 C CA . LEU A 1 543 ? -12.62263 0.08511 -28.36702 1.000 14.98411 572 LEU A CA 1
ATOM 4300 C C . LEU A 1 543 ? -12.07185 -0.09536 -29.78179 1.000 15.59147 572 LEU A C 1
ATOM 4301 O O . LEU A 1 543 ? -10.92101 0.22393 -30.07945 1.000 15.71251 572 LEU A O 1
ATOM 4306 N N . TRP A 1 544 ? -12.93008 -0.60971 -30.65976 1.000 14.67158 573 TRP A N 1
ATOM 4307 C CA . TRP A 1 544 ? -12.52104 -0.99781 -32.01008 1.000 14.24328 573 TRP A CA 1
ATOM 4308 C C . TRP A 1 544 ? -11.78281 0.11642 -32.75274 1.000 14.57444 573 TRP A C 1
ATOM 4309 O O . TRP A 1 544 ? -10.79824 -0.14582 -33.45888 1.000 15.24191 573 TRP A O 1
ATOM 4320 N N . TRP A 1 545 ? -12.25177 1.35931 -32.63319 1.000 13.83720 574 TRP A N 1
ATOM 4321 C CA . TRP A 1 545 ? -11.63106 2.45696 -33.36972 1.000 13.42856 574 TRP A CA 1
ATOM 4322 C C . TRP A 1 545 ? -10.43288 3.04679 -32.64960 1.000 13.78696 574 TRP A C 1
ATOM 4323 O O . TRP A 1 545 ? -9.80642 3.96493 -33.18573 1.000 14.66507 574 TRP A O 1
ATOM 4334 N N . ASP A 1 546 ? -10.11401 2.55522 -31.45444 1.000 13.50298 575 ASP A N 1
ATOM 4335 C CA . ASP A 1 546 ? -9.05065 3.09535 -30.61629 1.000 13.84769 575 ASP A CA 1
ATOM 4336 C C . ASP A 1 546 ? -7.85204 2.16855 -30.76006 1.000 13.87310 575 ASP A C 1
ATOM 4337 O O . ASP A 1 546 ? -7.77895 1.12712 -30.11098 1.000 15.29691 575 ASP A O 1
ATOM 4342 N N . LYS A 1 547 ? -6.89757 2.55435 -31.59972 1.000 14.91786 576 LYS A N 1
ATOM 4343 C CA . LYS A 1 547 ? -5.79849 1.65170 -31.93890 1.000 16.21279 576 LYS A CA 1
ATOM 4344 C C . LYS A 1 547 ? -4.60239 1.72942 -30.99311 1.000 18.11955 576 LYS A C 1
ATOM 4345 O O . LYS A 1 547 ? -3.85837 0.74359 -30.88626 1.000 20.58030 576 LYS A O 1
ATOM 4351 N N . SER A 1 548 ? -4.39723 2.85581 -30.30270 1.000 17.36044 577 SER A N 1
ATOM 4352 C CA . SER A 1 548 ? -3.16095 3.08968 -29.56685 1.000 17.99087 577 SER A CA 1
ATOM 4353 C C . SER A 1 548 ? -3.44918 3.75051 -28.22354 1.000 16.44343 577 SER A C 1
ATOM 4354 O O . SER A 1 548 ? -4.52158 4.29480 -27.98711 1.000 16.77646 577 SER A O 1
ATOM 4357 N N . ASP A 1 549 ? -2.44684 3.73538 -27.34758 1.000 19.55485 578 ASP A N 1
ATOM 4358 C CA . ASP A 1 549 ? -2.58008 4.37443 -26.04226 1.000 18.77268 578 ASP A CA 1
ATOM 4359 C C . ASP A 1 549 ? -2.46561 5.89308 -26.15243 1.000 16.73586 578 ASP A C 1
ATOM 4360 O O . ASP A 1 549 ? -1.71359 6.42192 -26.97527 1.000 18.46483 578 ASP A O 1
ATOM 4365 N N . VAL A 1 550 ? -3.21333 6.60418 -25.30277 1.000 15.86902 579 VAL A N 1
ATOM 4366 C CA A VAL A 1 550 ? -3.08262 8.05533 -25.25838 0.695 14.84693 579 VAL A CA 1
ATOM 4367 C CA B VAL A 1 550 ? -3.07780 8.05524 -25.26278 0.305 14.90990 579 VAL A CA 1
ATOM 4368 C C . VAL A 1 550 ? -1.65955 8.41866 -24.84978 1.000 16.18011 579 VAL A C 1
ATOM 4369 O O . VAL A 1 550 ? -1.03888 7.75283 -24.01110 1.000 19.30635 579 VAL A O 1
ATOM 4376 N N . ASN A 1 551 ? -1.12795 9.46482 -25.46580 1.000 13.69534 580 ASN A N 1
ATOM 4377 C CA . ASN A 1 551 ? 0.21663 9.90833 -25.14295 1.000 14.90248 580 ASN A CA 1
ATOM 4378 C C . ASN A 1 551 ? 0.24713 10.52155 -23.75120 1.000 16.23863 580 ASN A C 1
ATOM 4379 O O . ASN A 1 551 ? -0.76208 11.02380 -23.25379 1.000 15.65779 580 ASN A O 1
ATOM 4384 N N . VAL A 1 552 ? 1.42445 10.46926 -23.11737 1.000 18.38868 581 VAL A N 1
ATOM 4385 C CA . VAL A 1 552 ? 1.61080 11.07686 -21.80498 1.000 18.82318 581 VAL A CA 1
ATOM 4386 C C . VAL A 1 552 ? 2.84260 11.96892 -21.83333 1.000 18.73943 581 VAL A C 1
ATOM 4387 O O . VAL A 1 552 ? 3.79205 11.74688 -22.59710 1.000 20.28849 581 VAL A O 1
ATOM 4391 N N . GLN A 1 553 ? 2.81311 12.99574 -20.98825 1.000 17.55627 582 GLN A N 1
ATOM 4392 C CA . GLN A 1 553 ? 3.93533 13.91625 -20.88493 1.000 16.72359 582 GLN A CA 1
ATOM 4393 C C . GLN A 1 553 ? 5.11207 13.22900 -20.19931 1.000 19.84456 582 GLN A C 1
ATOM 4394 O O . GLN A 1 553 ? 4.95111 12.58223 -19.15854 1.000 20.36567 582 GLN A O 1
ATOM 4400 N N . GLY A 1 554 ? 6.29753 13.35778 -20.79787 1.000 19.90522 583 GLY A N 1
ATOM 4401 C CA . GLY A 1 554 ? 7.46958 12.67281 -20.27342 1.000 21.22053 583 GLY A CA 1
ATOM 4402 C C . GLY A 1 554 ? 8.05061 13.28531 -19.01520 1.000 22.95084 583 GLY A C 1
ATOM 4403 O O . GLY A 1 554 ? 8.76095 12.59755 -18.27742 1.000 24.78499 583 GLY A O 1
ATOM 4404 N N . ASP A 1 555 ? 7.77796 14.56098 -18.76133 1.000 22.56914 584 ASP A N 1
ATOM 4405 C CA . ASP A 1 555 ? 8.26179 15.24904 -17.57807 1.000 24.95158 584 ASP A CA 1
ATOM 4406 C C . ASP A 1 555 ? 7.17753 16.19442 -17.10033 1.000 24.41274 584 ASP A C 1
ATOM 4407 O O . ASP A 1 555 ? 6.37285 16.68608 -17.89446 1.000 26.50688 584 ASP A O 1
ATOM 4412 N N . PHE A 1 556 ? 7.15195 16.43957 -15.79404 1.000 20.17376 585 PHE A N 1
ATOM 4413 C CA . PHE A 1 556 ? 6.21930 17.42419 -15.25566 1.000 17.64274 585 PHE A CA 1
ATOM 4414 C C . PHE A 1 556 ? 6.82836 17.97514 -13.97214 1.000 19.24158 585 PHE A C 1
ATOM 4415 O O . PHE A 1 556 ? 6.78104 17.32066 -12.92402 1.000 20.36026 585 PHE A O 1
ATOM 4423 N N . ASN A 1 557 ? 7.40808 19.16803 -14.07224 1.000 18.00935 586 ASN A N 1
ATOM 4424 C CA . ASN A 1 557 ? 8.08100 19.83932 -12.96145 1.000 20.87061 586 ASN A CA 1
ATOM 4425 C C . ASN A 1 557 ? 7.58526 21.27405 -12.91337 1.000 21.82258 586 ASN A C 1
ATOM 4426 O O . ASN A 1 557 ? 8.26996 22.19353 -13.37723 1.000 24.41213 586 ASN A O 1
ATOM 4431 N N . PRO A 1 558 ? 6.41630 21.50949 -12.33027 1.000 18.78531 587 PRO A N 1
ATOM 4432 C CA . PRO A 1 558 ? 5.82396 22.84243 -12.38092 1.000 18.73184 587 PRO A CA 1
ATOM 4433 C C . PRO A 1 558 ? 6.58579 23.81256 -11.49846 1.000 19.23389 587 PRO A C 1
ATOM 4434 O O . PRO A 1 558 ? 7.29652 23.40229 -10.57021 1.000 21.06857 587 PRO A O 1
ATOM 4438 N N . PRO A 1 559 ? 6.47089 25.11243 -11.77180 1.000 20.80556 588 PRO A N 1
ATOM 4439 C CA . PRO A 1 559 ? 7.24286 26.09368 -10.99805 1.000 20.80608 588 PRO A CA 1
ATOM 4440 C C . PRO A 1 559 ? 6.79926 26.20830 -9.55829 1.000 21.65523 588 PRO A C 1
ATOM 4441 O O . PRO A 1 559 ? 7.60473 26.62310 -8.71310 1.000 22.12417 588 PRO A O 1
ATOM 4445 N N . TYR A 1 560 ? 5.55812 25.83406 -9.25197 1.000 20.54527 589 TYR A N 1
ATOM 4446 C CA . TYR A 1 560 ? 5.03038 25.82459 -7.89684 1.000 20.51987 589 TYR A CA 1
ATOM 4447 C C . TYR A 1 560 ? 4.21109 24.55944 -7.72402 1.000 20.32380 589 TYR A C 1
ATOM 4448 O O . TYR A 1 560 ? 3.74475 23.97129 -8.69952 1.000 18.97818 589 TYR A O 1
ATOM 4457 N N . GLY A 1 561 ? 4.03575 24.15223 -6.47697 1.000 18.40992 590 GLY A N 1
ATOM 4458 C CA . GLY A 1 561 ? 3.26385 22.95244 -6.25319 1.000 20.56562 590 GLY A CA 1
ATOM 4459 C C . GLY A 1 561 ? 4.06054 21.69785 -6.57749 1.000 20.09475 590 GLY A C 1
ATOM 4460 O O . GLY A 1 561 ? 5.29286 21.70353 -6.68523 1.000 23.57648 590 GLY A O 1
ATOM 4461 N N . LYS A 1 562 ? 3.32520 20.59954 -6.73328 1.000 19.71931 591 LYS A N 1
ATOM 4462 C CA . LYS A 1 562 ? 3.90043 19.27534 -6.90801 1.000 19.29761 591 LYS A CA 1
ATOM 4463 C C . LYS A 1 562 ? 3.78494 18.82243 -8.35512 1.000 15.96780 591 LYS A C 1
ATOM 4464 O O . LYS A 1 562 ? 2.74719 19.01614 -9.00169 1.000 17.37249 591 LYS A O 1
ATOM 4470 N N . GLY A 1 563 ? 4.84638 18.18676 -8.85064 1.000 20.28849 592 GLY A N 1
ATOM 4471 C CA . GLY A 1 563 ? 4.79245 17.56928 -10.16042 1.000 22.65961 592 GLY A CA 1
ATOM 4472 C C . GLY A 1 563 ? 4.79334 16.05958 -10.06952 1.000 22.03527 592 GLY A C 1
ATOM 4473 O O . GLY A 1 563 ? 4.25395 15.49130 -9.11795 1.000 21.14592 592 GLY A O 1
ATOM 4474 N N . TYR A 1 564 ? 5.37336 15.39799 -11.06499 1.000 21.67782 593 TYR A N 1
ATOM 4475 C CA . TYR A 1 564 ? 5.59246 13.96455 -10.95480 1.000 19.44594 593 TYR A CA 1
ATOM 4476 C C . TYR A 1 564 ? 6.42925 13.66533 -9.71501 1.000 21.22498 593 TYR A C 1
ATOM 4477 O O . TYR A 1 564 ? 7.29485 14.45284 -9.31181 1.000 21.36278 593 TYR A O 1
ATOM 4486 N N . ILE A 1 565 ? 6.16547 12.51217 -9.09850 1.000 19.22932 594 ILE A N 1
ATOM 4487 C CA . ILE A 1 565 ? 7.00554 12.10928 -7.98268 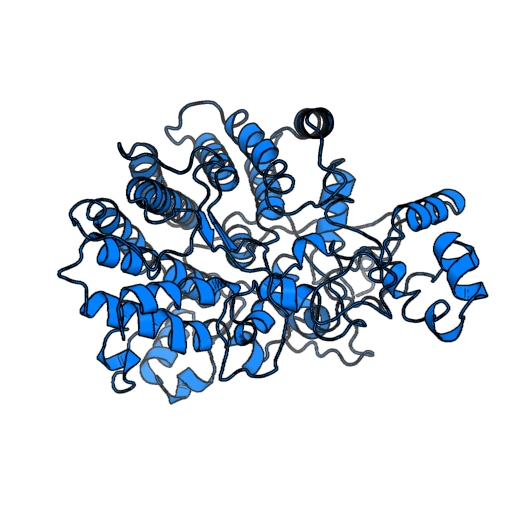1.000 20.39972 594 ILE A CA 1
ATOM 4488 C C . ILE A 1 565 ? 8.43800 11.95402 -8.48835 1.000 25.83081 594 ILE A C 1
ATOM 4489 O O . ILE A 1 565 ? 8.68116 11.68258 -9.67297 1.000 26.91289 594 ILE A O 1
ATOM 4494 N N . LYS A 1 566 ? 9.39662 12.17990 -7.59871 1.000 26.67048 595 LYS A N 1
ATOM 4495 C CA . LYS A 1 566 ? 10.79005 12.08098 -8.00064 1.000 29.76705 595 LYS A CA 1
ATOM 4496 C C . LYS A 1 566 ? 11.13601 10.64388 -8.36082 1.000 27.07650 595 LYS A C 1
ATOM 4497 O O . LYS A 1 566 ? 10.71769 9.69842 -7.68668 1.000 26.36758 595 LYS A O 1
ATOM 4503 N N . ILE A 1 567 ? 11.87838 10.48892 -9.45928 1.000 25.19277 596 ILE A N 1
ATOM 4504 C CA . ILE A 1 567 ? 12.24257 9.16258 -9.94111 1.000 30.40128 596 ILE A CA 1
ATOM 4505 C C . ILE A 1 567 ? 12.99606 8.40881 -8.85588 1.000 25.36749 596 ILE A C 1
ATOM 4506 O O . ILE A 1 567 ? 13.92538 8.93644 -8.22799 1.000 27.70479 596 ILE A O 1
ATOM 4511 N N . GLY A 1 568 ? 12.57211 7.16977 -8.61468 1.000 26.70736 597 GLY A N 1
ATOM 4512 C CA . GLY A 1 568 ? 13.14259 6.34133 -7.58125 1.000 25.73664 597 GLY A CA 1
ATOM 4513 C C . GLY A 1 568 ? 12.48554 6.47149 -6.22468 1.000 29.84461 597 GLY A C 1
ATOM 4514 O O . GLY A 1 568 ? 12.82175 5.70481 -5.32184 1.000 28.52916 597 GLY A O 1
ATOM 4515 N N . SER A 1 569 ? 11.54832 7.40159 -6.04840 1.000 27.31517 598 SER A N 1
ATOM 4516 C CA . SER A 1 569 ? 10.93502 7.58690 -4.73988 1.000 31.44115 598 SER A CA 1
ATOM 4517 C C . SER A 1 569 ? 9.64867 6.79269 -4.55638 1.000 32.40107 598 SER A C 1
ATOM 4518 O O . SER A 1 569 ? 9.17461 6.66807 -3.41906 1.000 33.58738 598 SER A O 1
ATOM 4521 N N . GLY A 1 570 ? 9.09346 6.23487 -5.62684 0.621 27.93930 599 GLY A N 1
ATOM 4522 C CA . GLY A 1 570 ? 7.76967 5.63695 -5.58556 0.621 29.57312 599 GLY A CA 1
ATOM 4523 C C . GLY A 1 570 ? 7.63908 4.30802 -4.86876 0.621 34.58950 599 GLY A C 1
ATOM 4524 O O . GLY A 1 570 ? 6.52521 3.84151 -4.61619 0.621 38.13184 599 GLY A O 1
#

Secondary structure (DSSP, 8-state):
--HHHHHHHHHHHHHH-HHHHHHIIIIIHHHTTSB--SHHHHHTTTTT---HHHHTHHHHHIIIIIIHHHHHHHHT-TT-HHHHHHHHHHHHHHHHHHHHHHSSB--TT-SHHHHTT------B-HHHHHHHHHHHHHHHHHHTTSS----TT--BTTTT-HHHHHHHHHHHHHHHHHHTTTT-HHHHHHHHHHHHT-TT----SGGG-EEE--------TTTTGGG----S-HHHHHHH-SSTTS-PBBBHHHHHHHHHTT-TTHHHHEE-EE-TT--SSS--TTTSEE-HHHHHHHHHHHT----PBPTT--TTSSPPPPPPGGGSHHHHHHHHH-HHHH--HHHHHHHTS-EE-GGGG-TT--EEEE-HHHHHHHHHHHHHTT-S-SS-HHHHHHHHHHHHHHHHHHHT-SSSPPPHHHHHHHHHH----S-HHHHHHHHHHHHGGG-HHHHHHHHHHH--SPBP-GGGS---GGGT-----S--SPPSS-PPPTTHHHHTHHHHHHHHHHTTSS--TTSPPTT--SPPPB-S----SSS--SPPTT--

Nearest PDB structures (foldseek):
  9bal-assembly1_A  TM=1.002E+00  e=6.415E-98  Segatella copri DSM 18205
  9bam-assembly1_A  TM=1.001E+00  e=1.099E-90  Segatella copri DSM 18205
  6dmf-assembly5_E  TM=9.354E-01  e=2.038E-46  Bacteroides ovatus ATCC 8483
  6dk2-assembly2_B  TM=9.117E-01  e=4.769E-40  Bacteroidetes bacterium AC2a
  6dk2-assembly1_A  TM=9.129E-01  e=9.881E-40  Bacteroidetes bacterium AC2a